Protein AF-0000000080721727 (afdb_homodimer)

Secondary structure (DSSP, 8-state):
-----STHHHHHHHHHHHHHHHHHHHHHHHHHHHSS---------------SHHHHHHHHHT--EEEEE---GGGG---GGGHHIIIIISS-TT-SPEEEEEETTEEEEEEEHHHHHHHHHHHHHHHHHHHHHHB---TTS-HHHHHHHHHHHHHHHHHHHHH----EEE--SS-TTTT-EEEEE--THHHHHHHHHHHHS-B-GGGG-/-----STHHHHHHHHHHHHHHHHHHHHHHHHHHHHS---------------SHHHHHHHHHT--EEEEE---GGGG---GGGHHIIIIISS-TTTTPEEEEEETTEEEEEEEHHHHHHHHHHHHHHHHHHHHHHB---TTS-HHHHHHHHHHHHHHHHHHHHHT---EEE--SS-TTTT-EEEEE--THHHHHHHHHHHHS-B-GGGG-

pLDDT: mean 81.88, std 18.36, range [34.28, 98.75]

Organism: Metarhizium acridum (strain CQMa 102) (NCBI:txid655827)

Nearest PDB structures (foldseek):
  1vdk-assembly1_B-2  TM=3.101E-01  e=9.826E+00  Thermus thermophilus HB8
  1vdk-assembly1_B-2  TM=3.064E-01  e=7.624E+00  Thermus thermophilus HB8

Solvent-accessible surface area (backbone atoms only — not comparable to full-atom values): 23072 Å² total; per-residue (Å²): 138,81,85,81,81,81,67,68,65,60,55,54,52,50,50,50,48,50,49,50,50,50,49,51,51,50,48,50,48,44,47,50,57,62,59,38,59,80,64,61,74,65,60,62,63,58,62,69,75,62,41,60,49,52,58,42,54,56,52,42,75,73,37,72,40,82,41,72,46,68,93,52,69,67,52,36,49,74,53,73,90,41,45,55,52,59,68,56,65,70,36,51,94,80,61,33,31,34,29,30,35,81,46,93,93,37,70,48,56,28,32,25,43,32,39,51,50,51,49,32,53,40,38,37,50,53,48,43,35,52,29,55,73,49,19,57,76,59,81,82,59,62,63,62,60,52,50,47,25,28,43,28,47,36,54,46,52,54,50,46,45,30,63,39,42,74,54,75,24,81,21,82,85,75,52,83,67,49,68,52,40,81,40,85,16,34,48,41,64,50,54,53,49,42,23,60,46,12,73,81,42,36,34,38,74,75,56,77,104,138,81,85,81,82,81,69,71,63,57,57,55,50,50,52,50,49,51,51,49,51,51,49,50,51,50,48,50,49,45,47,49,59,62,58,40,59,81,66,62,74,65,61,62,62,58,63,69,75,65,40,62,49,51,60,42,54,56,50,41,73,73,37,72,39,81,42,72,46,70,92,50,69,67,53,36,50,74,54,74,90,44,45,55,53,58,69,56,66,67,37,50,94,79,61,33,31,34,30,30,36,81,46,93,94,38,70,48,58,30,31,26,44,33,40,51,50,51,49,33,53,40,38,37,51,52,48,43,37,54,29,55,72,48,19,57,75,59,83,83,60,61,63,62,62,50,51,48,25,27,45,29,47,35,52,46,52,54,48,47,44,30,61,40,43,74,52,75,24,80,22,82,86,76,51,81,65,48,69,55,40,80,38,85,20,34,50,41,64,50,56,54,50,43,22,62,47,11,73,82,43,34,33,38,74,75,57,77,104

InterPro domains:
  IPR021765 Mycotoxin biosynthesis protein UstYa-like [PF11807] (10-191)
  IPR021765 Mycotoxin biosynthesis protein UstYa-like [PTHR33365] (15-192)

Foldseek 3Di:
DDDDDPPPVVVVVVVVVVVVVVVVVVVVVVCVVVVVPCPVPPVPPVCVPDDCLVVVVVCVVPDDDDDDQDFDVLQLDLDPVSLCCLVPVLAPPVQQWDWADPDVVDIATKDFVLSVQSNVLSVVSPVVSVCVVPDPPPPVPDPVVSSVVSSVRSVVSVVSVNVRRGDIWPDNVPDPCTPDDDDDDDPCVVVVCVVVVCVVVPDDPVNVD/DDDDDPPPVVVVVVVVVVVVVVVVVVVVVVCVVVVVPCPVPPVPPVCVPDDCLVVVVVCVVPDDDDDDQDFDVLQLDLDPVSLCCLVPVLAPPVQQWDWADPDVVDIATKDFVLSVQSNVLSVVSPVVSVCVVPDPPPPVDDPVVSSVVSSVRSVVSVVSVNVRRGDIWPDRVPDPCTPDDDDDDDPCVVVVCVVVVCVVVPDDPVNVD

Structure (mmCIF, N/CA/C/O backbone):
data_AF-0000000080721727-model_v1
#
loop_
_entity.id
_entity.type
_entity.pdbx_description
1 polymer 'Oxidase ustYa'
#
loop_
_atom_site.group_PDB
_atom_site.id
_atom_site.type_symbol
_atom_site.label_atom_id
_atom_site.label_alt_id
_atom_site.label_comp_id
_atom_site.label_asym_id
_atom_site.label_entity_id
_atom_site.label_seq_id
_atom_site.pdbx_PDB_ins_code
_atom_site.Cartn_x
_atom_site.Cartn_y
_atom_site.Cartn_z
_atom_site.occupancy
_atom_site.B_iso_or_equiv
_atom_site.auth_seq_id
_atom_site.auth_comp_id
_atom_site.auth_asym_id
_atom_site.auth_atom_id
_atom_site.pdbx_PDB_model_num
ATOM 1 N N . MET A 1 1 ? 54.438 81.125 73.062 1 34.31 1 MET A N 1
ATOM 2 C CA . MET A 1 1 ? 53.188 80.5 72.625 1 34.31 1 MET A CA 1
ATOM 3 C C . MET A 1 1 ? 53.375 79.812 71.312 1 34.31 1 MET A C 1
ATOM 5 O O . MET A 1 1 ? 53.75 80.438 70.312 1 34.31 1 MET A O 1
ATOM 9 N N . ALA A 1 2 ? 53.625 78.438 71.312 1 45.78 2 ALA A N 1
ATOM 10 C CA . ALA A 1 2 ? 54.281 77.562 70.375 1 45.78 2 ALA A CA 1
ATOM 11 C C . ALA A 1 2 ? 53.375 77.312 69.188 1 45.78 2 ALA A C 1
ATOM 13 O O . ALA A 1 2 ? 52.156 77.25 69.312 1 45.78 2 ALA A O 1
ATOM 14 N N . PRO A 1 3 ? 53.781 77.5 67.938 1 48.22 3 PRO A N 1
ATOM 15 C CA . PRO A 1 3 ? 53.125 77.438 66.625 1 48.22 3 PRO A CA 1
ATOM 16 C C . PRO A 1 3 ? 52.562 76.062 66.375 1 48.22 3 PRO A C 1
ATOM 18 O O . PRO A 1 3 ? 53.125 75 66.812 1 48.22 3 PRO A O 1
ATOM 21 N N . LEU A 1 4 ? 51.188 75.875 66.375 1 47.31 4 LEU A N 1
ATOM 22 C CA . LEU A 1 4 ? 50.375 74.625 66.188 1 47.31 4 LEU A CA 1
ATOM 23 C C . LEU A 1 4 ? 50.719 74 64.875 1 47.31 4 LEU A C 1
ATOM 25 O O . LEU A 1 4 ? 50.906 74.688 63.844 1 47.31 4 LEU A O 1
ATOM 29 N N . PRO A 1 5 ? 51.156 72.625 64.812 1 45.81 5 PRO A N 1
ATOM 30 C CA . PRO A 1 5 ? 51.75 71.875 63.656 1 45.81 5 PRO A CA 1
ATOM 31 C C . PRO A 1 5 ? 50.719 71.625 62.562 1 45.81 5 PRO A C 1
ATOM 33 O O . PRO A 1 5 ? 49.531 71.5 62.812 1 45.81 5 PRO A O 1
ATOM 36 N N . LYS A 1 6 ? 50.969 71.938 61.25 1 54.72 6 LYS A N 1
ATOM 37 C CA . LYS A 1 6 ? 50.375 71.938 59.906 1 54.72 6 LYS A CA 1
ATOM 38 C C . LYS A 1 6 ? 49.969 70.562 59.469 1 54.72 6 LYS A C 1
ATOM 40 O O . LYS A 1 6 ? 49.5 70.375 58.344 1 54.72 6 LYS A O 1
ATOM 45 N N . SER A 1 7 ? 50.125 69.5 60.344 1 50.34 7 SER A N 1
ATOM 46 C CA . SER A 1 7 ? 50.188 68.188 59.719 1 50.34 7 SER A CA 1
ATOM 47 C C . SER A 1 7 ? 48.781 67.625 59.438 1 50.34 7 SER A C 1
ATOM 49 O O . SER A 1 7 ? 48.625 66.688 58.688 1 50.34 7 SER A O 1
ATOM 51 N N . THR A 1 8 ? 47.75 68.188 60.094 1 54.88 8 THR A N 1
ATOM 52 C CA . THR A 1 8 ? 46.5 67.375 60.062 1 54.88 8 THR A CA 1
ATOM 53 C C . THR A 1 8 ? 45.75 67.625 58.781 1 54.88 8 THR A C 1
ATOM 55 O O . THR A 1 8 ? 44.844 66.812 58.438 1 54.88 8 THR A O 1
ATOM 58 N N . ALA A 1 9 ? 46.062 68.688 58.094 1 55.34 9 ALA A N 1
ATOM 59 C CA . ALA A 1 9 ? 45.219 69.062 56.938 1 55.34 9 ALA A CA 1
ATOM 60 C C . ALA A 1 9 ? 45.469 68.125 55.781 1 55.34 9 ALA A C 1
ATOM 62 O O . ALA A 1 9 ? 44.562 67.875 54.938 1 55.34 9 ALA A O 1
ATOM 63 N N . ARG A 1 10 ? 46.656 67.438 55.75 1 59.75 10 ARG A N 1
ATOM 64 C CA . ARG A 1 10 ? 47.031 66.625 54.562 1 59.75 10 ARG A CA 1
ATOM 65 C C . ARG A 1 10 ? 46.312 65.312 54.562 1 59.75 10 ARG A C 1
ATOM 67 O O . ARG A 1 10 ? 46 64.75 53.5 1 59.75 10 ARG A O 1
ATOM 74 N N . ARG A 1 11 ? 45.781 64.938 55.781 1 63.75 11 ARG A N 1
ATOM 75 C CA . ARG A 1 11 ? 45.188 63.625 55.875 1 63.75 11 ARG A CA 1
ATOM 76 C C . ARG A 1 11 ? 43.781 63.625 55.344 1 63.75 11 ARG A C 1
ATOM 78 O O . ARG A 1 11 ? 43.344 62.656 54.719 1 63.75 11 ARG A O 1
ATOM 85 N N . HIS A 1 12 ? 43.125 64.812 55.562 1 66.44 12 HIS A N 1
ATOM 86 C CA . HIS A 1 12 ? 41.75 64.812 55.094 1 66.44 12 HIS A CA 1
ATOM 87 C C . HIS A 1 12 ? 41.656 64.938 53.594 1 66.44 12 HIS A C 1
ATOM 89 O O . HIS A 1 12 ? 40.781 64.312 52.969 1 66.44 12 HIS A O 1
ATOM 95 N N . THR A 1 13 ? 42.781 65.625 53.062 1 71.44 13 THR A N 1
ATOM 96 C CA . THR A 1 13 ? 42.75 65.812 51.625 1 71.44 13 THR A CA 1
ATOM 97 C C . THR A 1 13 ? 43.031 64.5 50.938 1 71.44 13 THR A C 1
ATOM 99 O O . THR A 1 13 ? 42.469 64.188 49.875 1 71.44 13 THR A O 1
ATOM 102 N N . VAL A 1 14 ? 43.875 63.656 51.625 1 72.88 14 VAL A N 1
ATOM 103 C CA . VAL A 1 14 ? 44.188 62.344 51.031 1 72.88 14 VAL A CA 1
ATOM 104 C C . VAL A 1 14 ? 43 61.406 51.125 1 72.88 14 VAL A C 1
ATOM 106 O O . VAL A 1 14 ? 42.688 60.688 50.188 1 72.88 14 VAL A O 1
ATOM 109 N N . LEU A 1 15 ? 42.188 61.594 52.25 1 73.69 15 LEU A N 1
ATOM 110 C CA . LEU A 1 15 ? 41 60.75 52.438 1 73.69 15 LEU A CA 1
ATOM 111 C C . LEU A 1 15 ? 39.906 61.125 51.438 1 73.69 15 LEU A C 1
ATOM 113 O O . LEU A 1 15 ? 39.25 60.281 50.906 1 73.69 15 LEU A O 1
ATOM 117 N N . LEU A 1 16 ? 39.875 62.469 51.25 1 74.69 16 LEU A N 1
ATOM 118 C CA . LEU A 1 16 ? 38.906 62.969 50.312 1 74.69 16 LEU A CA 1
ATOM 119 C C . LEU A 1 16 ? 39.25 62.562 48.875 1 74.69 16 LEU A C 1
ATOM 121 O O . LEU A 1 16 ? 38.375 62.188 48.094 1 74.69 16 LEU A O 1
ATOM 125 N N . LEU A 1 17 ? 40.594 62.531 48.625 1 74.12 17 LEU A N 1
ATOM 126 C CA . LEU A 1 17 ? 41.062 62.125 47.312 1 74.12 17 LEU A CA 1
ATOM 127 C C . LEU A 1 17 ? 40.875 60.625 47.094 1 74.12 17 LEU A C 1
ATOM 129 O O . LEU A 1 17 ? 40.5 60.188 46 1 74.12 17 LEU A O 1
ATOM 133 N N . CYS A 1 18 ? 40.969 59.844 48.219 1 73.94 18 CYS A N 1
ATOM 134 C CA . CYS A 1 18 ? 40.75 58.406 48.125 1 73.94 18 CYS A CA 1
ATOM 135 C C . CYS A 1 18 ? 39.281 58.094 47.969 1 73.94 18 CYS A C 1
ATOM 137 O O . CYS A 1 18 ? 38.906 57.188 47.188 1 73.94 18 CYS A O 1
ATOM 139 N N . LEU A 1 19 ? 38.406 58.906 48.562 1 74.62 19 LEU A N 1
ATOM 140 C CA . LEU A 1 19 ? 36.969 58.719 48.438 1 74.62 19 LEU A CA 1
ATOM 141 C C . LEU A 1 19 ? 36.5 59.125 47.062 1 74.62 19 LEU A C 1
ATOM 143 O O . LEU A 1 19 ? 35.656 58.438 46.469 1 74.62 19 LEU A O 1
ATOM 147 N N . PHE A 1 20 ? 37.125 60.188 46.562 1 74.38 20 PHE A N 1
ATOM 148 C CA . PHE A 1 20 ? 36.781 60.656 45.219 1 74.38 20 PHE A CA 1
ATOM 149 C C . PHE A 1 20 ? 37.25 59.656 44.188 1 74.38 20 PHE A C 1
ATOM 151 O O . PHE A 1 20 ? 36.531 59.375 43.219 1 74.38 20 PHE A O 1
ATOM 158 N N . SER A 1 21 ? 38.438 59.031 44.375 1 73.38 21 SER A N 1
ATOM 159 C CA . SER A 1 21 ? 38.938 58.031 43.469 1 73.38 21 SER A CA 1
ATOM 160 C C . SER A 1 21 ? 38.094 56.75 43.531 1 73.38 21 SER A C 1
ATOM 162 O O . SER A 1 21 ? 37.875 56.125 42.5 1 73.38 21 SER A O 1
ATOM 164 N N . SER A 1 22 ? 37.562 56.469 44.656 1 76.62 22 SER A N 1
ATOM 165 C CA . SER A 1 22 ? 36.688 55.281 44.781 1 76.62 22 SER A CA 1
ATOM 166 C C . SER A 1 22 ? 35.344 55.531 44.125 1 76.62 22 SER A C 1
ATOM 168 O O . SER A 1 22 ? 34.75 54.625 43.531 1 76.62 22 SER A O 1
ATOM 170 N N . LEU A 1 23 ? 34.875 56.75 44.188 1 76.25 23 LEU A N 1
ATOM 171 C CA . LEU A 1 23 ? 33.625 57.125 43.531 1 76.25 23 LEU A CA 1
ATOM 172 C C . LEU A 1 23 ? 33.75 57.125 42 1 76.25 23 LEU A C 1
ATOM 174 O O . LEU A 1 23 ? 32.875 56.656 41.281 1 76.25 23 LEU A O 1
ATOM 178 N N . LEU A 1 24 ? 34.906 57.562 41.5 1 74.75 24 LEU A N 1
ATOM 179 C CA . LEU A 1 24 ? 35.156 57.562 40.062 1 74.75 24 LEU A CA 1
ATOM 180 C C . LEU A 1 24 ? 35.312 56.156 39.562 1 74.75 24 LEU A C 1
ATOM 182 O O . LEU A 1 24 ? 34.812 55.812 38.469 1 74.75 24 LEU A O 1
ATOM 186 N N . VAL A 1 25 ? 35.969 55.25 40.312 1 75.5 25 VAL A N 1
ATOM 187 C CA . VAL A 1 25 ? 36.125 53.844 39.938 1 75.5 25 VAL A CA 1
ATOM 188 C C . VAL A 1 25 ? 34.75 53.156 40 1 75.5 25 VAL A C 1
ATOM 190 O O . VAL A 1 25 ? 34.406 52.375 39.094 1 75.5 25 VAL A O 1
ATOM 193 N N . SER A 1 26 ? 33.906 53.438 40.938 1 76.44 26 SER A N 1
ATOM 194 C CA . SER A 1 26 ? 32.562 52.875 41.031 1 76.44 26 SER A CA 1
ATOM 195 C C . SER A 1 26 ? 31.688 53.375 39.906 1 76.44 26 SER A C 1
ATOM 197 O O . SER A 1 26 ? 30.891 52.625 39.344 1 76.44 26 SER A O 1
ATOM 199 N N . PHE A 1 27 ? 31.797 54.625 39.562 1 74.12 27 PHE A N 1
ATOM 200 C CA . PHE A 1 27 ? 31.047 55.188 38.438 1 74.12 27 PHE A CA 1
ATOM 201 C C . PHE A 1 27 ? 31.5 54.594 37.125 1 74.12 27 PHE A C 1
ATOM 203 O O . PHE A 1 27 ? 30.688 54.281 36.25 1 74.12 27 PHE A O 1
ATOM 210 N N . ALA A 1 28 ? 32.844 54.406 36.875 1 71.81 28 ALA A N 1
ATOM 211 C CA . ALA A 1 28 ? 33.375 53.75 35.688 1 71.81 28 ALA A CA 1
ATOM 212 C C . ALA A 1 28 ? 32.938 52.281 35.625 1 71.81 28 ALA A C 1
ATOM 214 O O . ALA A 1 28 ? 32.562 51.812 34.531 1 71.81 28 ALA A O 1
ATOM 215 N N . LEU A 1 29 ? 32.906 51.625 36.688 1 71.19 29 LEU A N 1
ATOM 216 C CA . LEU A 1 29 ? 32.406 50.25 36.719 1 71.19 29 LEU A CA 1
ATOM 217 C C . LEU A 1 29 ? 30.906 50.188 36.469 1 71.19 29 LEU A C 1
ATOM 219 O O . LEU A 1 29 ? 30.422 49.312 35.75 1 71.19 29 LEU A O 1
ATOM 223 N N . PHE A 1 30 ? 30.203 51.094 37.031 1 66.69 30 PHE A N 1
ATOM 224 C CA . PHE A 1 30 ? 28.766 51.219 36.781 1 66.69 30 PHE A CA 1
ATOM 225 C C . PHE A 1 30 ? 28.484 51.5 35.312 1 66.69 30 PHE A C 1
ATOM 227 O O . PHE A 1 30 ? 27.609 50.875 34.719 1 66.69 30 PHE A O 1
ATOM 234 N N . THR A 1 31 ? 29.156 52.5 34.75 1 64.94 31 THR A N 1
ATOM 235 C CA . THR A 1 31 ? 28.984 52.781 33.344 1 64.94 31 THR A CA 1
ATOM 236 C C . THR A 1 31 ? 29.438 51.594 32.5 1 64.94 31 THR A C 1
ATOM 238 O O . THR A 1 31 ? 28.812 51.281 31.469 1 64.94 31 THR A O 1
ATOM 241 N N . TYR A 1 32 ? 30.547 50.969 32.812 1 59 32 TYR A N 1
ATOM 242 C CA . TYR A 1 32 ? 30.969 49.75 32.156 1 59 32 TYR A CA 1
ATOM 243 C C . TYR A 1 32 ? 29.891 48.656 32.281 1 59 32 TYR A C 1
ATOM 245 O O . TYR A 1 32 ? 29.547 48 31.281 1 59 32 TYR A O 1
ATOM 253 N N . PHE A 1 33 ? 29.406 48.469 33.5 1 60.09 33 PHE A N 1
ATOM 254 C CA . PHE A 1 33 ? 28.328 47.5 33.688 1 60.09 33 PHE A CA 1
ATOM 255 C C . PHE A 1 33 ? 27.047 47.969 33 1 60.09 33 PHE A C 1
ATOM 257 O O . PHE A 1 33 ? 26.266 47.156 32.5 1 60.09 33 PHE A O 1
ATOM 264 N N . MET A 1 34 ? 26.734 49.219 33.188 1 55.25 34 MET A N 1
ATOM 265 C CA . MET A 1 34 ? 25.547 49.75 32.5 1 55.25 34 MET A CA 1
ATOM 266 C C . MET A 1 34 ? 25.75 49.75 30.984 1 55.25 34 MET A C 1
ATOM 268 O O . MET A 1 34 ? 24.797 49.562 30.234 1 55.25 34 MET A O 1
ATOM 272 N N . LEU A 1 35 ? 26.953 50.188 30.594 1 52.22 35 LEU A N 1
ATOM 273 C CA . LEU A 1 35 ? 27.25 50.094 29.172 1 52.22 35 LEU A CA 1
ATOM 274 C C . LEU A 1 35 ? 27.469 48.625 28.766 1 52.22 35 LEU A C 1
ATOM 276 O O . LEU A 1 35 ? 27.734 48.344 27.594 1 52.22 35 LEU A O 1
ATOM 280 N N . LEU A 1 36 ? 27.875 47.781 29.734 1 45.25 36 LEU A N 1
ATOM 281 C CA . LEU A 1 36 ? 27.688 46.406 29.266 1 45.25 36 LEU A CA 1
ATOM 282 C C . LEU A 1 36 ? 26.344 46.25 28.562 1 45.25 36 LEU A C 1
ATOM 284 O O . LEU A 1 36 ? 25.281 46.469 29.172 1 45.25 36 LEU A O 1
ATOM 288 N N . PRO A 1 37 ? 26.312 46.812 27.406 1 41.75 37 PRO A N 1
ATOM 289 C CA . PRO A 1 37 ? 25.062 46.5 26.688 1 41.75 37 PRO A CA 1
ATOM 290 C C . PRO A 1 37 ? 24.516 45.125 27.047 1 41.75 37 PRO A C 1
ATOM 292 O O . PRO A 1 37 ? 25.266 44.219 27.438 1 41.75 37 PRO A O 1
ATOM 295 N N . LEU A 1 38 ? 23.375 45.031 27.859 1 42.09 38 LEU A N 1
ATOM 296 C CA . LEU A 1 38 ? 22.516 43.906 27.5 1 42.09 38 LEU A CA 1
ATOM 297 C C . LEU A 1 38 ? 22.688 43.531 26.031 1 42.09 38 LEU A C 1
ATOM 299 O O . LEU A 1 38 ? 22.047 44.125 25.172 1 42.09 38 LEU A O 1
ATOM 303 N N . SER A 1 39 ? 23.797 43.688 25.422 1 39.28 39 SER A N 1
ATOM 304 C CA . SER A 1 39 ? 23.859 42.812 24.25 1 39.28 39 SER A CA 1
ATOM 305 C C . SER A 1 39 ? 23.266 41.438 24.562 1 39.28 39 SER A C 1
ATOM 307 O O . SER A 1 39 ? 23.922 40.594 25.141 1 39.28 39 SER A O 1
ATOM 309 N N . GLN A 1 40 ? 22.203 41.375 25.297 1 37.5 40 GLN A N 1
ATOM 310 C CA . GLN A 1 40 ? 21.391 40.219 24.984 1 37.5 40 GLN A CA 1
ATOM 311 C C . GLN A 1 40 ? 21.641 39.719 23.547 1 37.5 40 GLN A C 1
ATOM 313 O O . GLN A 1 40 ? 21.516 40.5 22.609 1 37.5 40 GLN A O 1
ATOM 318 N N . PHE A 1 41 ? 22.719 39.031 23.312 1 39.41 41 PHE A N 1
ATOM 319 C CA . PHE A 1 41 ? 22.641 38.031 22.234 1 39.41 41 PHE A CA 1
ATOM 320 C C . PHE A 1 41 ? 21.188 37.688 21.938 1 39.41 41 PHE A C 1
ATOM 322 O O . PHE A 1 41 ? 20.578 36.906 22.656 1 39.41 41 PHE A O 1
ATOM 329 N N . THR A 1 42 ? 20.312 38.625 21.812 1 38.94 42 THR A N 1
ATOM 330 C CA . THR A 1 42 ? 19.281 38.094 20.922 1 38.94 42 THR A CA 1
ATOM 331 C C . THR A 1 42 ? 19.906 37.25 19.812 1 38.94 42 THR A C 1
ATOM 333 O O . THR A 1 42 ? 20.438 37.812 18.844 1 38.94 42 THR A O 1
ATOM 336 N N . THR A 1 43 ? 20.781 36.375 20.156 1 38.31 43 THR A N 1
ATOM 337 C CA . THR A 1 43 ? 20.688 35.312 19.141 1 38.31 43 THR A CA 1
ATOM 338 C C . THR A 1 43 ? 19.266 35.25 18.578 1 38.31 43 THR A C 1
ATOM 340 O O . THR A 1 43 ? 18.344 34.812 19.266 1 38.31 43 THR A O 1
ATOM 343 N N . HIS A 1 44 ? 18.828 36.281 18.016 1 34.94 44 HIS A N 1
ATOM 344 C CA . HIS A 1 44 ? 17.891 35.75 17.031 1 34.94 44 HIS A CA 1
ATOM 345 C C . HIS A 1 44 ? 18.297 34.344 16.609 1 34.94 44 HIS A C 1
ATOM 347 O O . HIS A 1 44 ? 19.328 34.156 15.969 1 34.94 44 HIS A O 1
ATOM 353 N N . HIS A 1 45 ? 18.344 33.438 17.547 1 35.88 45 HIS A N 1
ATOM 354 C CA . HIS A 1 45 ? 18.125 32.188 16.812 1 35.88 45 HIS A CA 1
ATOM 355 C C . HIS A 1 45 ? 17.328 32.438 15.531 1 35.88 45 HIS A C 1
ATOM 357 O O . HIS A 1 45 ? 16.141 32.75 15.578 1 35.88 45 HIS A O 1
ATOM 363 N N . HIS A 1 46 ? 17.797 33.312 14.758 1 37.09 46 HIS A N 1
ATOM 364 C CA . HIS A 1 46 ? 17.203 32.969 13.477 1 37.09 46 HIS A CA 1
ATOM 365 C C . HIS A 1 46 ? 16.75 31.516 13.453 1 37.09 46 HIS A C 1
ATOM 367 O O . HIS A 1 46 ? 17.578 30.609 13.625 1 37.09 46 HIS A O 1
ATOM 373 N N . ALA A 1 47 ? 15.852 31.141 14.297 1 41.81 47 ALA A N 1
ATOM 374 C CA . ALA A 1 47 ? 15.242 29.906 13.828 1 41.81 47 ALA A CA 1
ATOM 375 C C . ALA A 1 47 ? 15.664 29.578 12.398 1 41.81 47 ALA A C 1
ATOM 377 O O . ALA A 1 47 ? 15.312 30.297 11.469 1 41.81 47 ALA A O 1
ATOM 378 N N . SER A 1 48 ? 16.906 29.547 12.109 1 47.78 48 SER A N 1
ATOM 379 C CA . SER A 1 48 ? 17.266 29.094 10.773 1 47.78 48 SER A CA 1
ATOM 380 C C . SER A 1 48 ? 16.078 28.453 10.07 1 47.78 48 SER A C 1
ATOM 382 O O . SER A 1 48 ? 15.516 27.469 10.57 1 47.78 48 SER A O 1
ATOM 384 N N . ASN A 1 49 ? 15.156 29.25 9.703 1 56.25 49 ASN A N 1
ATOM 385 C CA . ASN A 1 49 ? 13.953 29.078 8.898 1 56.25 49 ASN A CA 1
ATOM 386 C C . ASN A 1 49 ? 14.07 27.906 7.941 1 56.25 49 ASN A C 1
ATOM 388 O O . ASN A 1 49 ? 13.312 27.797 6.973 1 56.25 49 ASN A O 1
ATOM 392 N N . LYS A 1 50 ? 15.164 27.281 8.047 1 71.06 50 LYS A N 1
ATOM 393 C CA . LYS A 1 50 ? 15.383 26.203 7.082 1 71.06 50 LYS A CA 1
ATOM 394 C C . LYS A 1 50 ? 14.586 24.953 7.457 1 71.06 50 LYS A C 1
ATOM 396 O O . LYS A 1 50 ? 14.594 24.531 8.617 1 71.06 50 LYS A O 1
ATOM 401 N N . SER A 1 51 ? 13.758 24.656 6.695 1 84.88 51 SER A N 1
ATOM 402 C CA . SER A 1 51 ? 12.984 23.422 6.875 1 84.88 51 SER A CA 1
ATOM 403 C C . SER A 1 51 ? 13.906 22.219 7.027 1 84.88 51 SER A C 1
ATOM 405 O O . SER A 1 51 ? 14.953 22.141 6.391 1 84.88 51 SER A O 1
ATOM 407 N N . TYR A 1 52 ? 13.688 21.375 8.055 1 89.44 52 TYR A N 1
ATOM 408 C CA . TYR A 1 52 ? 14.422 20.141 8.281 1 89.44 52 TYR A CA 1
ATOM 409 C C . TYR A 1 52 ? 13.961 19.031 7.336 1 89.44 52 TYR A C 1
ATOM 411 O O . TYR A 1 52 ? 14.531 17.938 7.32 1 89.44 52 TYR A O 1
ATOM 419 N N . VAL A 1 53 ? 13.055 19.344 6.465 1 90.12 53 VAL A N 1
ATOM 420 C CA . VAL A 1 53 ? 12.406 18.328 5.648 1 90.12 53 VAL A CA 1
ATOM 421 C C . VAL A 1 53 ? 13.414 17.719 4.672 1 90.12 53 VAL A C 1
ATOM 423 O O . VAL A 1 53 ? 13.516 16.5 4.543 1 90.12 53 VAL A O 1
ATOM 426 N N . PRO A 1 54 ? 14.258 18.562 4.062 1 89.94 54 PRO A N 1
ATOM 427 C CA . PRO A 1 54 ? 15.242 17.938 3.17 1 89.94 54 PRO A CA 1
ATOM 428 C C . PRO A 1 54 ? 16.172 16.984 3.895 1 89.94 54 PRO A C 1
ATOM 430 O O . PRO A 1 54 ? 16.484 15.898 3.379 1 89.94 54 PRO A O 1
ATOM 433 N N . ALA A 1 55 ? 16.594 17.391 5.035 1 92.56 55 ALA A N 1
ATOM 434 C CA . ALA A 1 55 ? 17.453 16.531 5.836 1 92.56 55 ALA A CA 1
ATOM 435 C C . ALA A 1 55 ? 16.703 15.266 6.262 1 92.56 55 ALA A C 1
ATOM 437 O O . ALA A 1 55 ? 17.281 14.172 6.266 1 92.56 55 ALA A O 1
ATOM 438 N N . ASP A 1 56 ? 15.477 15.406 6.688 1 94.25 56 ASP A N 1
ATOM 439 C CA . ASP A 1 56 ? 14.641 14.266 7.062 1 94.25 56 ASP A CA 1
ATOM 440 C C . ASP A 1 56 ? 14.508 13.281 5.902 1 94.25 56 ASP A C 1
ATOM 442 O O . ASP A 1 56 ? 14.672 12.078 6.09 1 94.25 56 ASP A O 1
ATOM 446 N N . LEU A 1 57 ? 14.227 13.758 4.715 1 91.69 57 LEU A N 1
ATOM 447 C CA . LEU A 1 57 ? 14.047 12.898 3.547 1 91.69 57 LEU A CA 1
ATOM 448 C C . LEU A 1 57 ? 15.344 12.172 3.199 1 91.69 57 LEU A C 1
ATOM 450 O O . LEU A 1 57 ? 15.312 11.008 2.789 1 91.69 57 LEU A O 1
ATOM 454 N N . GLY A 1 58 ? 16.5 12.875 3.322 1 93.06 58 GLY A N 1
ATOM 455 C CA . GLY A 1 58 ? 17.797 12.219 3.154 1 93.06 58 GLY A CA 1
ATOM 456 C C . GLY A 1 58 ? 18.031 11.094 4.145 1 93.06 58 GLY A C 1
ATOM 457 O O . GLY A 1 58 ? 18.484 10.008 3.766 1 93.06 58 GLY A O 1
ATOM 458 N N . ALA A 1 59 ? 17.703 11.406 5.367 1 96.19 59 ALA A N 1
ATOM 459 C CA . ALA A 1 59 ? 17.859 10.398 6.422 1 96.19 59 ALA A CA 1
ATOM 460 C C . ALA A 1 59 ? 16.969 9.188 6.16 1 96.19 59 ALA A C 1
ATOM 462 O O . ALA A 1 59 ? 17.359 8.055 6.422 1 96.19 59 ALA A O 1
ATOM 463 N N . LEU A 1 60 ? 15.797 9.422 5.668 1 97.12 60 LEU A N 1
ATOM 464 C CA . LEU A 1 60 ? 14.859 8.344 5.391 1 97.12 60 LEU A CA 1
ATOM 465 C C . LEU A 1 60 ? 15.406 7.406 4.32 1 97.12 60 LEU A C 1
ATOM 467 O O . LEU A 1 60 ? 15.273 6.184 4.438 1 97.12 60 LEU A O 1
ATOM 471 N N . THR A 1 61 ? 16 7.934 3.293 1 92.88 61 THR A N 1
ATOM 472 C CA . THR A 1 61 ? 16.469 7.16 2.148 1 92.88 61 THR A CA 1
ATOM 473 C C . THR A 1 61 ? 17.484 6.105 2.586 1 92.88 61 THR A C 1
ATOM 475 O O . THR A 1 61 ? 17.562 5.023 1.995 1 92.88 61 THR A O 1
ATOM 478 N N . THR A 1 62 ? 18.203 6.391 3.662 1 94.88 62 THR A N 1
ATOM 479 C CA . THR A 1 62 ? 19.234 5.453 4.102 1 94.88 62 THR A CA 1
ATOM 480 C C . THR A 1 62 ? 18.797 4.734 5.375 1 94.88 62 THR A C 1
ATOM 482 O O . THR A 1 62 ? 19.578 3.986 5.965 1 94.88 62 THR A O 1
ATOM 485 N N . SER A 1 63 ? 17.609 5.012 5.766 1 97.19 63 SER A N 1
ATOM 486 C CA . SER A 1 63 ? 17.141 4.406 7.008 1 97.19 63 SER A CA 1
ATOM 487 C C . SER A 1 63 ? 16.766 2.943 6.805 1 97.19 63 SER A C 1
ATOM 489 O O . SER A 1 63 ? 16.344 2.553 5.715 1 97.19 63 SER A O 1
ATOM 491 N N . ALA A 1 64 ? 17.016 2.174 7.805 1 95.94 64 ALA A N 1
ATOM 492 C CA . ALA A 1 64 ? 16.594 0.776 7.836 1 95.94 64 ALA A CA 1
ATOM 493 C C . ALA A 1 64 ? 16.281 0.328 9.266 1 95.94 64 ALA A C 1
ATOM 495 O O . ALA A 1 64 ? 17.016 0.667 10.195 1 95.94 64 ALA A O 1
ATOM 496 N N . LYS A 1 65 ? 15.211 -0.328 9.453 1 97 65 LYS A N 1
ATOM 497 C CA . LYS A 1 65 ? 14.867 -0.904 10.75 1 97 65 LYS A CA 1
ATOM 498 C C . LYS A 1 65 ? 14.18 -2.254 10.586 1 97 65 LYS A C 1
ATOM 500 O O . LYS A 1 65 ? 13.406 -2.451 9.648 1 97 65 LYS A O 1
ATOM 505 N N . THR A 1 66 ? 14.453 -3.178 11.469 1 97.5 66 THR A N 1
ATOM 506 C CA . THR A 1 66 ? 13.773 -4.469 11.508 1 97.5 66 THR A CA 1
ATOM 507 C C . THR A 1 66 ? 12.461 -4.371 12.281 1 97.5 66 THR A C 1
ATOM 509 O O . THR A 1 66 ? 12.438 -3.896 13.414 1 97.5 66 THR A O 1
ATOM 512 N N . VAL A 1 67 ? 11.445 -4.715 11.625 1 97.81 67 VAL A N 1
ATOM 513 C CA . VAL A 1 67 ? 10.125 -4.656 12.242 1 97.81 67 VAL A CA 1
ATOM 514 C C . VAL A 1 67 ? 9.477 -6.035 12.203 1 97.81 67 VAL A C 1
ATOM 516 O O . VAL A 1 67 ? 9.57 -6.746 11.195 1 97.81 67 VAL A O 1
ATOM 519 N N . GLU A 1 68 ? 8.812 -6.422 13.273 1 96.38 68 GLU A N 1
ATOM 520 C CA . GLU A 1 68 ? 8.039 -7.66 13.312 1 96.38 68 GLU A CA 1
ATOM 521 C C . GLU A 1 68 ? 6.582 -7.41 12.93 1 96.38 68 GLU A C 1
ATOM 523 O O . GLU A 1 68 ? 5.824 -6.828 13.711 1 96.38 68 GLU A O 1
ATOM 528 N N . PHE A 1 69 ? 6.258 -7.785 11.672 1 96.25 69 PHE A N 1
ATOM 529 C CA . PHE A 1 69 ? 4.844 -7.773 11.32 1 96.25 69 PHE A CA 1
ATOM 530 C C . PHE A 1 69 ? 4.066 -8.773 12.164 1 96.25 69 PHE A C 1
ATOM 532 O O . PHE A 1 69 ? 4.477 -9.93 12.297 1 96.25 69 PHE A O 1
ATOM 539 N N . ALA A 1 70 ? 3.004 -8.344 12.781 1 94.38 70 ALA A N 1
ATOM 540 C CA . ALA A 1 70 ? 2.135 -9.188 13.594 1 94.38 70 ALA A CA 1
ATOM 541 C C . ALA A 1 70 ? 0.665 -8.852 13.359 1 94.38 70 ALA A C 1
ATOM 543 O O . ALA A 1 70 ? 0.342 -7.754 12.891 1 94.38 70 ALA A O 1
ATOM 544 N N . ARG A 1 71 ? -0.102 -9.836 13.703 1 93.75 71 ARG A N 1
ATOM 545 C CA . ARG A 1 71 ? -1.541 -9.633 13.57 1 93.75 71 ARG A CA 1
ATOM 546 C C . ARG A 1 71 ? -2.064 -8.695 14.656 1 93.75 71 ARG A C 1
ATOM 548 O O . ARG A 1 71 ? -1.825 -8.914 15.844 1 93.75 71 ARG A O 1
ATOM 555 N N . HIS A 1 72 ? -2.789 -7.617 14.273 1 95.81 72 HIS A N 1
ATOM 556 C CA . HIS A 1 72 ? -3.492 -6.719 15.18 1 95.81 72 HIS A CA 1
ATOM 557 C C . HIS A 1 72 ? -4.996 -6.754 14.93 1 95.81 72 HIS A C 1
ATOM 559 O O . HIS A 1 72 ? -5.5 -6.074 14.031 1 95.81 72 HIS A O 1
ATOM 565 N N . ASP A 1 73 ? -5.73 -7.383 15.719 1 94.69 73 ASP A N 1
ATOM 566 C CA . ASP A 1 73 ? -7.152 -7.652 15.516 1 94.69 73 ASP A CA 1
ATOM 567 C C . ASP A 1 73 ? -7.941 -6.352 15.375 1 94.69 73 ASP A C 1
ATOM 569 O O . ASP A 1 73 ? -8.891 -6.277 14.586 1 94.69 73 ASP A O 1
ATOM 573 N N . ALA A 1 74 ? -7.559 -5.367 16.156 1 96.75 74 ALA A N 1
ATOM 574 C CA . ALA A 1 74 ? -8.289 -4.102 16.125 1 96.75 74 ALA A CA 1
ATOM 575 C C . ALA A 1 74 ? -8.25 -3.471 14.742 1 96.75 74 ALA A C 1
ATOM 577 O O . ALA A 1 74 ? -9.219 -2.834 14.312 1 96.75 74 ALA A O 1
ATOM 578 N N . TYR A 1 75 ? -7.172 -3.717 13.977 1 96.81 75 TYR A N 1
ATOM 579 C CA . TYR A 1 75 ? -7.012 -3.133 12.648 1 96.81 75 TYR A CA 1
ATOM 580 C C . TYR A 1 75 ? -7.664 -4.008 11.586 1 96.81 75 TYR A C 1
ATOM 582 O O . TYR A 1 75 ? -7.664 -3.658 10.398 1 96.81 75 TYR A O 1
ATOM 590 N N . GLN A 1 76 ? -8.281 -5.145 11.992 1 94.81 76 GLN A N 1
ATOM 591 C CA . GLN A 1 76 ? -8.984 -6.031 11.07 1 94.81 76 GLN A CA 1
ATOM 592 C C . GLN A 1 76 ? -10.492 -5.961 11.281 1 94.81 76 GLN A C 1
ATOM 594 O O . GLN A 1 76 ? -11.234 -6.785 10.742 1 94.81 76 GLN A O 1
ATOM 599 N N . SER A 1 77 ? -10.883 -4.996 12.062 1 94.06 77 SER A N 1
ATOM 600 C CA . SER A 1 77 ? -12.289 -4.902 12.445 1 94.06 77 SER A CA 1
ATOM 601 C C . SER A 1 77 ? -12.961 -3.699 11.789 1 94.06 77 SER A C 1
ATOM 603 O O . SER A 1 77 ? -12.344 -2.641 11.648 1 94.06 77 SER A O 1
ATOM 605 N N . LEU A 1 78 ? -14.234 -3.848 11.461 1 94.12 78 LEU A N 1
ATOM 606 C CA . LEU A 1 78 ? -15.055 -2.732 11 1 94.12 78 LEU A CA 1
ATOM 607 C C . LEU A 1 78 ? -15.82 -2.098 12.156 1 94.12 78 LEU A C 1
ATOM 609 O O . LEU A 1 78 ? -16.625 -1.193 11.945 1 94.12 78 LEU A O 1
ATOM 613 N N . GLY A 1 79 ? -15.555 -2.611 13.414 1 94.06 79 GLY A N 1
ATOM 614 C CA . GLY A 1 79 ? -16.25 -2.074 14.57 1 94.06 79 GLY A CA 1
ATOM 615 C C . GLY A 1 79 ? -15.945 -0.608 14.82 1 94.06 79 GLY A C 1
ATOM 616 O O . GLY A 1 79 ? -14.797 -0.178 14.719 1 94.06 79 GLY A O 1
ATOM 617 N N . ARG A 1 80 ? -16.969 0.156 15.164 1 94.94 80 ARG A N 1
ATOM 618 C CA . ARG A 1 80 ? -16.828 1.597 15.359 1 94.94 80 ARG A CA 1
ATOM 619 C C . ARG A 1 80 ? -15.938 1.91 16.547 1 94.94 80 ARG A C 1
ATOM 621 O O . ARG A 1 80 ? -15.375 3.004 16.641 1 94.94 80 ARG A O 1
ATOM 628 N N . GLU A 1 81 ? -15.859 0.989 17.422 1 96.44 81 GLU A N 1
ATOM 629 C CA . GLU A 1 81 ? -15.008 1.177 18.594 1 96.44 81 GLU A CA 1
ATOM 630 C C . GLU A 1 81 ? -13.547 1.354 18.188 1 96.44 81 GLU A C 1
ATOM 632 O O . GLU A 1 81 ? -12.734 1.857 18.969 1 96.44 81 GLU A O 1
ATOM 637 N N . HIS A 1 82 ? -13.219 0.934 16.938 1 97.19 82 HIS A N 1
ATOM 638 C CA . HIS A 1 82 ? -11.828 1.016 16.484 1 97.19 82 HIS A CA 1
ATOM 639 C C . HIS A 1 82 ? -11.625 2.17 15.516 1 97.19 82 HIS A C 1
ATOM 641 O O . HIS A 1 82 ? -10.547 2.326 14.945 1 97.19 82 HIS A O 1
ATOM 647 N N . ASP A 1 83 ? -12.586 3.043 15.32 1 96.62 83 ASP A N 1
ATOM 648 C CA . ASP A 1 83 ? -12.508 4.156 14.383 1 96.62 83 ASP A CA 1
ATOM 649 C C . ASP A 1 83 ? -11.352 5.094 14.742 1 96.62 83 ASP A C 1
ATOM 651 O O . ASP A 1 83 ? -10.711 5.66 13.852 1 96.62 83 ASP A O 1
ATOM 655 N N . HIS A 1 84 ? -11.109 5.273 16.031 1 96.62 84 HIS A N 1
ATOM 656 C CA . HIS A 1 84 ? -10.07 6.199 16.469 1 96.62 84 HIS A CA 1
ATOM 657 C C . HIS A 1 84 ? -8.695 5.754 15.977 1 96.62 84 HIS A C 1
ATOM 659 O O . HIS A 1 84 ? -7.812 6.582 15.75 1 96.62 84 HIS A O 1
ATOM 665 N N . LEU A 1 85 ? -8.414 4.438 15.773 1 98 85 LEU A N 1
ATOM 666 C CA . LEU A 1 85 ? -7.141 3.926 15.273 1 98 85 LEU A CA 1
ATOM 667 C C . LEU A 1 85 ? -6.855 4.449 13.867 1 98 85 LEU A C 1
ATOM 669 O O . LEU A 1 85 ? -5.715 4.785 13.547 1 98 85 LEU A O 1
ATOM 673 N N . TRP A 1 86 ? -7.895 4.551 13.086 1 96.69 86 TRP A N 1
ATOM 674 C CA . TRP A 1 86 ? -7.77 4.895 11.672 1 96.69 86 TRP A CA 1
ATOM 675 C C . TRP A 1 86 ? -7.879 6.402 11.469 1 96.69 86 TRP A C 1
ATOM 677 O O . TRP A 1 86 ? -7.312 6.949 10.516 1 96.69 86 TRP A O 1
ATOM 687 N N . ARG A 1 87 ? -8.508 7.141 12.367 1 90 87 ARG A N 1
ATOM 688 C CA . ARG A 1 87 ? -8.758 8.57 12.211 1 90 87 ARG A CA 1
ATOM 689 C C . ARG A 1 87 ? -7.762 9.398 13.008 1 90 87 ARG A C 1
ATOM 691 O O . ARG A 1 87 ? -7.301 10.438 12.547 1 90 87 ARG A O 1
ATOM 698 N N . ASP A 1 88 ? -7.414 8.859 14.18 1 92.25 88 ASP A N 1
ATOM 699 C CA . ASP A 1 88 ? -6.652 9.68 15.117 1 92.25 88 ASP A CA 1
ATOM 700 C C . ASP A 1 88 ? -5.234 9.141 15.289 1 92.25 88 ASP A C 1
ATOM 702 O O . ASP A 1 88 ? -4.273 9.914 15.359 1 92.25 88 ASP A O 1
ATOM 706 N N . ASP A 1 89 ? -5.055 7.867 15.273 1 96.12 89 ASP A N 1
ATOM 707 C CA . ASP A 1 89 ? -3.775 7.281 15.664 1 96.12 89 ASP A CA 1
ATOM 708 C C . ASP A 1 89 ? -2.895 7.027 14.438 1 96.12 89 ASP A C 1
ATOM 710 O O . ASP A 1 89 ? -1.665 7.055 14.539 1 96.12 89 ASP A O 1
ATOM 714 N N . LEU A 1 90 ? -3.484 6.742 13.32 1 97.06 90 LEU A N 1
ATOM 715 C CA . LEU A 1 90 ? -2.76 6.305 12.133 1 97.06 90 LEU A CA 1
ATOM 716 C C . LEU A 1 90 ? -2.012 7.469 11.492 1 97.06 90 LEU A C 1
ATOM 718 O O . LEU A 1 90 ? -0.957 7.277 10.883 1 97.06 90 LEU A O 1
ATOM 722 N N . LEU A 1 91 ? -2.521 8.672 11.648 1 96.81 91 LEU A N 1
ATOM 723 C CA . LEU A 1 91 ? -1.976 9.859 10.992 1 96.81 91 LEU A CA 1
ATOM 724 C C . LEU A 1 91 ? -1.592 10.922 12.016 1 96.81 91 LEU A C 1
ATOM 726 O O . LEU A 1 91 ? -2.154 10.961 13.117 1 96.81 91 LEU A O 1
ATOM 730 N N . PRO A 1 92 ? -0.623 11.789 11.641 1 96.31 92 PRO A N 1
ATOM 731 C CA . PRO A 1 92 ? -0.45 12.984 12.461 1 96.31 92 PRO A CA 1
ATOM 732 C C . PRO A 1 92 ? -1.715 13.836 12.531 1 96.31 92 PRO A C 1
ATOM 734 O O . PRO A 1 92 ? -2.58 13.742 11.656 1 96.31 92 PRO A O 1
ATOM 737 N N . PRO A 1 93 ? -1.816 14.68 13.578 1 94.25 93 PRO A N 1
ATOM 738 C CA . PRO A 1 93 ? -3.018 15.5 13.742 1 94.25 93 PRO A CA 1
ATOM 739 C C . PRO A 1 93 ? -3.307 16.359 12.516 1 94.25 93 PRO A C 1
ATOM 741 O O . PRO A 1 93 ? -4.469 16.656 12.219 1 94.25 93 PRO A O 1
ATOM 744 N N . ASN A 1 94 ? -2.336 16.781 11.773 1 92.56 94 ASN A N 1
ATOM 745 C CA . ASN A 1 94 ? -2.553 17.641 10.617 1 92.56 94 ASN A CA 1
ATOM 746 C C . ASN A 1 94 ? -2.857 16.828 9.367 1 92.56 94 ASN A C 1
ATOM 748 O O . ASN A 1 94 ? -2.85 17.359 8.258 1 92.56 94 ASN A O 1
ATOM 752 N N . GLY A 1 95 ? -3.031 15.469 9.461 1 92.62 95 GLY A N 1
ATOM 753 C CA . GLY A 1 95 ? -3.396 14.609 8.344 1 92.62 95 GLY A CA 1
ATOM 754 C C . GLY A 1 95 ? -2.195 14.07 7.59 1 92.62 95 GLY A C 1
ATOM 755 O O . GLY A 1 95 ? -2.348 13.398 6.57 1 92.62 95 GLY A O 1
ATOM 756 N N . GLY A 1 96 ? -0.996 14.336 8.086 1 94.81 96 GLY A N 1
ATOM 757 C CA . GLY A 1 96 ? 0.218 13.852 7.453 1 94.81 96 GLY A CA 1
ATOM 758 C C . GLY A 1 96 ? 0.666 14.711 6.285 1 94.81 96 GLY A C 1
ATOM 759 O O . GLY A 1 96 ? 1.336 14.227 5.371 1 94.81 96 GLY A O 1
ATOM 760 N N . TYR A 1 97 ? 0.213 15.969 6.281 1 93.75 97 TYR A N 1
ATOM 761 C CA . TYR A 1 97 ? 0.631 16.922 5.25 1 93.75 97 TYR A CA 1
ATOM 762 C C . TYR A 1 97 ? 1.893 17.656 5.676 1 93.75 97 TYR A C 1
ATOM 764 O O . TYR A 1 97 ? 2.26 17.656 6.852 1 93.75 97 TYR A O 1
ATOM 772 N N . LEU A 1 98 ? 2.578 18.234 4.688 1 93.88 98 LEU A N 1
ATOM 773 C CA . LEU A 1 98 ? 3.604 19.25 4.941 1 93.88 98 LEU A CA 1
ATOM 774 C C . LEU A 1 98 ? 3.059 20.656 4.715 1 93.88 98 LEU A C 1
ATOM 776 O O . LEU A 1 98 ? 2.326 20.891 3.748 1 93.88 98 LEU A O 1
ATOM 780 N N . THR A 1 99 ? 3.402 21.531 5.609 1 92.5 99 THR A N 1
ATOM 781 C CA . THR A 1 99 ? 3.049 22.938 5.426 1 92.5 99 THR A CA 1
ATOM 782 C C . THR A 1 99 ? 4.078 23.641 4.551 1 92.5 99 THR A C 1
ATOM 784 O O . THR A 1 99 ? 5.27 23.656 4.867 1 92.5 99 THR A O 1
ATOM 787 N N . LEU A 1 100 ? 3.609 24.125 3.457 1 91.44 100 LEU A N 1
ATOM 788 C CA . LEU A 1 100 ? 4.445 24.891 2.531 1 91.44 100 LEU A CA 1
ATOM 789 C C . LEU A 1 100 ? 4.23 26.391 2.709 1 91.44 100 LEU A C 1
ATOM 791 O O . LEU A 1 100 ? 3.096 26.875 2.66 1 91.44 100 LEU A O 1
ATOM 795 N N . ALA A 1 101 ? 5.289 27.078 2.934 1 90.88 101 ALA A N 1
ATOM 796 C CA . ALA A 1 101 ? 5.215 28.547 3.014 1 90.88 101 ALA A CA 1
ATOM 797 C C . ALA A 1 101 ? 5.73 29.188 1.73 1 90.88 101 ALA A C 1
ATOM 799 O O . ALA A 1 101 ? 6.926 29.125 1.434 1 90.88 101 ALA A O 1
ATOM 800 N N . HIS A 1 102 ? 4.746 29.75 0.947 1 85 102 HIS A N 1
ATOM 801 C CA . HIS A 1 102 ? 5.141 30.531 -0.225 1 85 102 HIS A CA 1
ATOM 802 C C . HIS A 1 102 ? 5.668 31.906 0.174 1 85 102 HIS A C 1
ATOM 804 O O . HIS A 1 102 ? 6.645 32.375 -0.399 1 85 102 HIS A O 1
ATOM 810 N N . ALA A 1 103 ? 4.961 32.531 1.016 1 82.81 103 ALA A N 1
ATOM 811 C CA . ALA A 1 103 ? 5.25 33.844 1.613 1 82.81 103 ALA A CA 1
ATOM 812 C C . ALA A 1 103 ? 4.762 33.906 3.057 1 82.81 103 ALA A C 1
ATOM 814 O O . ALA A 1 103 ? 4.098 33 3.533 1 82.81 103 ALA A O 1
ATOM 815 N N . PRO A 1 104 ? 5.328 34.938 3.727 1 78.62 104 PRO A N 1
ATOM 816 C CA . PRO A 1 104 ? 4.773 35.062 5.074 1 78.62 104 PRO A CA 1
ATOM 817 C C . PRO A 1 104 ? 3.248 35.062 5.09 1 78.62 104 PRO A C 1
ATOM 819 O O . PRO A 1 104 ? 2.615 35.75 4.266 1 78.62 104 PRO A O 1
ATOM 822 N N . ASN A 1 105 ? 2.584 34.25 5.711 1 83.19 105 ASN A N 1
ATOM 823 C CA . ASN A 1 105 ? 1.144 34.125 5.902 1 83.19 105 ASN A CA 1
ATOM 824 C C . ASN A 1 105 ? 0.465 33.5 4.695 1 83.19 105 ASN A C 1
ATOM 826 O O . ASN A 1 105 ? -0.738 33.688 4.492 1 83.19 105 ASN A O 1
ATOM 830 N N . ASP A 1 106 ? 1.183 33.062 3.777 1 88.5 106 ASP A N 1
ATOM 831 C CA . ASP A 1 106 ? 0.674 32.312 2.633 1 88.5 106 ASP A CA 1
ATOM 832 C C . ASP A 1 106 ? 1.175 30.875 2.652 1 88.5 106 ASP A C 1
ATOM 834 O O . ASP A 1 106 ? 2.301 30.609 2.234 1 88.5 106 ASP A O 1
ATOM 838 N N . THR A 1 107 ? 0.313 30.062 3.193 1 88.62 107 THR A N 1
ATOM 839 C CA . THR A 1 107 ? 0.727 28.672 3.35 1 88.62 107 THR A CA 1
ATOM 840 C C . THR A 1 107 ? -0.183 27.75 2.551 1 88.62 107 THR A C 1
ATOM 842 O O . THR A 1 107 ? -1.317 28.109 2.229 1 88.62 107 THR A O 1
ATOM 845 N N . ALA A 1 108 ? 0.435 26.656 2.078 1 89.19 108 ALA A N 1
ATOM 846 C CA . ALA A 1 108 ? -0.292 25.594 1.405 1 89.19 108 ALA A CA 1
ATOM 847 C C . ALA A 1 108 ? 0.062 24.219 1.999 1 89.19 108 ALA A C 1
ATOM 849 O O . ALA A 1 108 ? 0.982 24.125 2.812 1 89.19 108 ALA A O 1
ATOM 850 N N . LYS A 1 109 ? -0.764 23.25 1.665 1 90.75 109 LYS A N 1
ATOM 851 C CA . LYS A 1 109 ? -0.505 21.891 2.131 1 90.75 109 LYS A CA 1
ATOM 852 C C . LYS A 1 109 ? 0.038 21.016 1.002 1 90.75 109 LYS A C 1
ATOM 854 O O . LYS A 1 109 ? -0.459 21.078 -0.125 1 90.75 109 LYS A O 1
ATOM 859 N N . LEU A 1 110 ? 1.088 20.312 1.317 1 92 110 LEU A N 1
ATOM 860 C CA . LEU A 1 110 ? 1.649 19.312 0.419 1 92 110 LEU A CA 1
ATOM 861 C C . LEU A 1 110 ? 1.396 17.891 0.949 1 92 110 LEU A C 1
ATOM 863 O O . LEU A 1 110 ? 1.509 17.656 2.152 1 92 110 LEU A O 1
ATOM 867 N N . GLY A 1 111 ? 1.052 17.047 0.028 1 93.62 111 GLY A N 1
ATOM 868 C CA . GLY A 1 111 ? 0.863 15.656 0.42 1 93.62 111 GLY A CA 1
ATOM 869 C C . GLY A 1 111 ? 2.164 14.883 0.529 1 93.62 111 GLY A C 1
ATOM 870 O O . GLY A 1 111 ? 3.145 15.211 -0.147 1 93.62 111 GLY A O 1
ATOM 871 N N . VAL A 1 112 ? 2.148 13.961 1.426 1 95.06 112 VAL A N 1
ATOM 872 C CA . VAL A 1 112 ? 3.166 12.922 1.501 1 95.06 112 VAL A CA 1
ATOM 873 C C . VAL A 1 112 ? 2.545 11.57 1.155 1 95.06 112 VAL A C 1
ATOM 875 O O . VAL A 1 112 ? 1.545 11.164 1.753 1 95.06 112 VAL A O 1
ATOM 878 N N . ALA A 1 113 ? 3.15 10.891 0.268 1 96.5 113 ALA A N 1
ATOM 879 C CA . ALA A 1 113 ? 2.529 9.711 -0.339 1 96.5 113 ALA A CA 1
ATOM 880 C C . ALA A 1 113 ? 2.188 8.664 0.717 1 96.5 113 ALA A C 1
ATOM 882 O O . ALA A 1 113 ? 1.121 8.047 0.666 1 96.5 113 ALA A O 1
ATOM 883 N N . MET A 1 114 ? 3.068 8.391 1.685 1 97.44 114 MET A N 1
ATOM 884 C CA . MET A 1 114 ? 2.77 7.387 2.701 1 97.44 114 MET A CA 1
ATOM 885 C C . MET A 1 114 ? 1.46 7.707 3.414 1 97.44 114 MET A C 1
ATOM 887 O O . MET A 1 114 ? 0.599 6.84 3.561 1 97.44 114 MET A O 1
ATOM 891 N N . PHE A 1 115 ? 1.318 8.938 3.836 1 96.5 115 PHE A N 1
ATOM 892 C CA . PHE A 1 115 ? 0.122 9.328 4.57 1 96.5 115 PHE A CA 1
ATOM 893 C C . PHE A 1 115 ? -1.102 9.312 3.662 1 96.5 115 PHE A C 1
ATOM 895 O O . PHE A 1 115 ? -2.199 8.961 4.098 1 96.5 115 PHE A O 1
ATOM 902 N N . HIS A 1 116 ? -0.912 9.75 2.441 1 95.5 116 HIS A N 1
ATOM 903 C CA . HIS A 1 116 ? -2.006 9.656 1.479 1 95.5 116 HIS A CA 1
ATOM 904 C C . HIS A 1 116 ? -2.48 8.219 1.324 1 95.5 116 HIS A C 1
ATOM 906 O O . HIS A 1 116 ? -3.684 7.949 1.345 1 95.5 116 HIS A O 1
ATOM 912 N N . GLN A 1 117 ? -1.534 7.324 1.195 1 97 117 GLN A N 1
ATOM 913 C CA . GLN A 1 117 ? -1.856 5.906 1.072 1 97 117 GLN A CA 1
ATOM 914 C C . GLN A 1 117 ? -2.617 5.406 2.297 1 97 117 GLN A C 1
ATOM 916 O O . GLN A 1 117 ? -3.598 4.672 2.168 1 97 117 GLN A O 1
ATOM 921 N N . LEU A 1 118 ? -2.189 5.805 3.443 1 97.38 118 LEU A N 1
ATOM 922 C CA . LEU A 1 118 ? -2.854 5.402 4.68 1 97.38 118 LEU A CA 1
ATOM 923 C C . LEU A 1 118 ? -4.246 6.012 4.773 1 97.38 118 LEU A C 1
ATOM 925 O O . LEU A 1 118 ? -5.191 5.352 5.215 1 97.38 118 LEU A O 1
ATOM 929 N N . ARG A 1 119 ? -4.426 7.246 4.348 1 94.88 119 ARG A N 1
ATOM 930 C CA . ARG A 1 119 ? -5.742 7.871 4.316 1 94.88 119 ARG A CA 1
ATOM 931 C C . ARG A 1 119 ? -6.672 7.141 3.352 1 94.88 119 ARG A C 1
ATOM 933 O O . ARG A 1 119 ? -7.867 7.008 3.617 1 94.88 119 ARG A O 1
ATOM 940 N N . CYS A 1 120 ? -6.055 6.742 2.248 1 95.62 120 CYS A N 1
ATOM 941 C CA . CYS A 1 120 ? -6.836 5.965 1.293 1 95.62 120 CYS A CA 1
ATOM 942 C C . CYS A 1 120 ? -7.34 4.672 1.925 1 95.62 120 CYS A C 1
ATOM 944 O O . CYS A 1 120 ? -8.5 4.301 1.757 1 95.62 120 CYS A O 1
ATOM 946 N N . LEU A 1 121 ? -6.453 3.988 2.621 1 96.88 121 LEU A N 1
ATOM 947 C CA . LEU A 1 121 ? -6.844 2.742 3.273 1 96.88 121 LEU A CA 1
ATOM 948 C C . LEU A 1 121 ? -7.957 2.984 4.285 1 96.88 121 LEU A C 1
ATOM 950 O O . LEU A 1 121 ? -8.922 2.225 4.344 1 96.88 121 LEU A O 1
ATOM 954 N N . ALA A 1 122 ? -7.848 4.051 5.039 1 96.06 122 ALA A N 1
ATOM 955 C CA . ALA A 1 122 ? -8.875 4.422 6.008 1 96.06 122 ALA A CA 1
ATOM 956 C C . ALA A 1 122 ? -10.195 4.746 5.312 1 96.06 122 ALA A C 1
ATOM 958 O O . ALA A 1 122 ? -11.266 4.387 5.805 1 96.06 122 ALA A O 1
ATOM 959 N N . ALA A 1 123 ? -10.141 5.469 4.207 1 94.56 123 ALA A N 1
ATOM 960 C CA . ALA A 1 123 ? -11.344 5.82 3.457 1 94.56 123 ALA A CA 1
ATOM 961 C C . ALA A 1 123 ? -12.055 4.574 2.951 1 94.56 123 ALA A C 1
ATOM 963 O O . ALA A 1 123 ? -13.289 4.488 3.012 1 94.56 123 ALA A O 1
ATOM 964 N N . ILE A 1 124 ? -11.328 3.625 2.449 1 95.56 124 ILE A N 1
ATOM 965 C CA . ILE A 1 124 ? -11.914 2.373 1.979 1 95.56 124 ILE A CA 1
ATOM 966 C C . ILE A 1 124 ? -12.578 1.645 3.145 1 95.56 124 ILE A C 1
ATOM 968 O O . ILE A 1 124 ? -13.695 1.142 3.014 1 95.56 124 ILE A O 1
ATOM 972 N N . ARG A 1 125 ? -11.859 1.557 4.297 1 95.94 125 ARG A N 1
ATOM 973 C CA . ARG A 1 125 ? -12.445 0.926 5.48 1 95.94 125 ARG A CA 1
ATOM 974 C C . ARG A 1 125 ? -13.766 1.589 5.859 1 95.94 125 ARG A C 1
ATOM 976 O O . ARG A 1 125 ? -14.742 0.905 6.164 1 95.94 125 ARG A O 1
ATOM 983 N N . SER A 1 126 ? -13.773 2.916 5.879 1 93.81 126 SER A N 1
ATOM 984 C CA . SER A 1 126 ? -14.977 3.658 6.242 1 93.81 126 SER A CA 1
ATOM 985 C C . SER A 1 126 ? -16.125 3.344 5.293 1 93.81 126 SER A C 1
ATOM 987 O O . SER A 1 126 ? -17.266 3.172 5.73 1 93.81 126 SER A O 1
ATOM 989 N N . GLU A 1 127 ? -15.797 3.307 4.023 1 92.06 127 GLU A N 1
ATOM 990 C CA . GLU A 1 127 ? -16.844 2.975 3.053 1 92.06 127 GLU A CA 1
ATOM 991 C C . GLU A 1 127 ? -17.359 1.553 3.262 1 92.06 127 GLU A C 1
ATOM 993 O O . GLU A 1 127 ? -18.562 1.303 3.17 1 92.06 127 GLU A O 1
ATOM 998 N N . MET A 1 128 ? -16.484 0.615 3.52 1 91.88 128 MET A N 1
ATOM 999 C CA . MET A 1 128 ? -16.891 -0.761 3.789 1 91.88 128 MET A CA 1
ATOM 1000 C C . MET A 1 128 ? -17.75 -0.836 5.039 1 91.88 128 MET A C 1
ATOM 1002 O O . MET A 1 128 ? -18.719 -1.609 5.094 1 91.88 128 MET A O 1
ATOM 1006 N N . GLN A 1 129 ? -17.344 -0.043 6.051 1 90.88 129 GLN A N 1
ATOM 1007 C CA . GLN A 1 129 ? -18.141 0.041 7.266 1 90.88 129 GLN A CA 1
ATOM 1008 C C . GLN A 1 129 ? -19.578 0.478 6.953 1 90.88 129 GLN A C 1
ATOM 1010 O O . GLN A 1 129 ? -20.531 -0.128 7.434 1 90.88 129 GLN A O 1
ATOM 1015 N N . ARG A 1 130 ? -19.672 1.462 6.23 1 88.94 130 ARG A N 1
ATOM 1016 C CA . ARG A 1 130 ? -20.984 1.986 5.855 1 88.94 130 ARG A CA 1
ATOM 1017 C C . ARG A 1 130 ? -21.797 0.939 5.102 1 88.94 130 ARG A C 1
ATOM 1019 O O . ARG A 1 130 ? -22.969 0.721 5.41 1 88.94 130 ARG A O 1
ATOM 1026 N N . LEU A 1 131 ? -21.219 0.312 4.102 1 86.19 131 LEU A N 1
ATOM 1027 C CA . LEU A 1 131 ? -21.906 -0.708 3.311 1 86.19 131 LEU A CA 1
ATOM 1028 C C . LEU A 1 131 ? -22.328 -1.882 4.188 1 86.19 131 LEU A C 1
ATOM 1030 O O . LEU A 1 131 ? -23.406 -2.451 3.992 1 86.19 131 LEU A O 1
ATOM 1034 N N . HIS A 1 132 ? -21.484 -2.23 5.078 1 84.44 132 HIS A N 1
ATOM 1035 C CA . HIS A 1 132 ? -21.75 -3.344 5.984 1 84.44 132 HIS A CA 1
ATOM 1036 C C . HIS A 1 132 ? -22.953 -3.047 6.883 1 84.44 132 HIS A C 1
ATOM 1038 O O . HIS A 1 132 ? -23.766 -3.936 7.16 1 84.44 132 HIS A O 1
ATOM 1044 N N . GLU A 1 133 ? -23.031 -1.905 7.422 1 82.44 133 GLU A N 1
ATOM 1045 C CA . GLU A 1 133 ? -24.109 -1.5 8.32 1 82.44 133 GLU A CA 1
ATOM 1046 C C . GLU A 1 133 ? -25.438 -1.445 7.59 1 82.44 133 GLU A C 1
ATOM 1048 O O . GLU A 1 133 ? -26.5 -1.682 8.188 1 82.44 133 GLU A O 1
ATOM 1053 N N . HIS A 1 134 ? -25.406 -1.141 6.375 1 72.25 134 HIS A N 1
ATOM 1054 C CA . HIS A 1 134 ? -26.656 -0.944 5.648 1 72.25 134 HIS A CA 1
ATOM 1055 C C . HIS A 1 134 ? -27.016 -2.18 4.832 1 72.25 134 HIS A C 1
ATOM 1057 O O . HIS A 1 134 ? -28.078 -2.225 4.207 1 72.25 134 HIS A O 1
ATOM 1063 N N . GLY A 1 135 ? -25.984 -2.967 4.672 1 66.81 135 GLY A N 1
ATOM 1064 C CA . GLY A 1 135 ? -26.281 -4.156 3.893 1 66.81 135 GLY A CA 1
ATOM 1065 C C . GLY A 1 135 ? -27 -5.23 4.691 1 66.81 135 GLY A C 1
ATOM 1066 O O . GLY A 1 135 ? -26.953 -5.23 5.922 1 66.81 135 GLY A O 1
ATOM 1067 N N . SER A 1 136 ? -28.031 -5.797 4.113 1 56.94 136 SER A N 1
ATOM 1068 C CA . SER A 1 136 ? -28.703 -6.965 4.676 1 56.94 136 SER A CA 1
ATOM 1069 C C . SER A 1 136 ? -27.797 -8.18 4.684 1 56.94 136 SER A C 1
ATOM 1071 O O . SER A 1 136 ? -27.062 -8.422 3.721 1 56.94 136 SER A O 1
ATOM 1073 N N . GLY A 1 137 ? -26.984 -8.242 5.727 1 52.56 137 GLY A N 1
ATOM 1074 C CA . GLY A 1 137 ? -26.094 -9.383 5.871 1 52.56 137 GLY A CA 1
ATOM 1075 C C . GLY A 1 137 ? -26.547 -10.602 5.09 1 52.56 137 GLY A C 1
ATOM 1076 O O . GLY A 1 137 ? -27.719 -10.953 5.113 1 52.56 137 GLY A O 1
ATOM 1077 N N . ASP A 1 138 ? -26.266 -10.703 3.896 1 51.53 138 ASP A N 1
ATOM 1078 C CA . ASP A 1 138 ? -26.531 -12.031 3.34 1 51.53 138 ASP A CA 1
ATOM 1079 C C . ASP A 1 138 ? -25.891 -13.125 4.195 1 51.53 138 ASP A C 1
ATOM 1081 O O . ASP A 1 138 ? -24.672 -13.141 4.391 1 51.53 138 ASP A O 1
ATOM 1085 N N . PRO A 1 139 ? -26.812 -13.797 4.875 1 50.75 139 PRO A N 1
ATOM 1086 C CA . PRO A 1 139 ? -26.344 -14.906 5.711 1 50.75 139 PRO A CA 1
ATOM 1087 C C . PRO A 1 139 ? -25.406 -15.852 4.961 1 50.75 139 PRO A C 1
ATOM 1089 O O . PRO A 1 139 ? -24.641 -16.594 5.586 1 50.75 139 PRO A O 1
ATOM 1092 N N . ALA A 1 140 ? -25.703 -16.016 3.633 1 48.94 140 ALA A N 1
ATOM 1093 C CA . ALA A 1 140 ? -24.984 -17.078 2.926 1 48.94 140 ALA A CA 1
ATOM 1094 C C . ALA A 1 140 ? -23.516 -16.703 2.715 1 48.94 140 ALA A C 1
ATOM 1096 O O . ALA A 1 140 ? -22.734 -17.5 2.207 1 48.94 140 ALA A O 1
ATOM 1097 N N . HIS A 1 141 ? -23.172 -15.438 2.865 1 55.78 141 HIS A N 1
ATOM 1098 C CA . HIS A 1 141 ? -21.828 -14.969 2.57 1 55.78 141 HIS A CA 1
ATOM 1099 C C . HIS A 1 141 ? -20.797 -15.633 3.482 1 55.78 141 HIS A C 1
ATOM 1101 O O . HIS A 1 141 ? -20.984 -15.68 4.699 1 55.78 141 HIS A O 1
ATOM 1107 N N . ARG A 1 142 ? -19.906 -16.312 2.703 1 59.56 142 ARG A N 1
ATOM 1108 C CA . ARG A 1 142 ? -18.844 -17.078 3.359 1 59.56 142 ARG A CA 1
ATOM 1109 C C . ARG A 1 142 ? -17.969 -16.172 4.23 1 59.56 142 ARG A C 1
ATOM 1111 O O . ARG A 1 142 ? -17.359 -15.234 3.732 1 59.56 142 ARG A O 1
ATOM 1118 N N . ASP A 1 143 ? -18.062 -16.188 5.348 1 70.81 143 ASP A N 1
ATOM 1119 C CA . ASP A 1 143 ? -17.359 -15.562 6.461 1 70.81 143 ASP A CA 1
ATOM 1120 C C . ASP A 1 143 ? -15.852 -15.555 6.211 1 70.81 143 ASP A C 1
ATOM 1122 O O . ASP A 1 143 ? -15.164 -14.578 6.535 1 70.81 143 ASP A O 1
ATOM 1126 N N . GLN A 1 144 ? -15.453 -16.453 5.242 1 73.31 144 GLN A N 1
ATOM 1127 C CA . GLN A 1 144 ? -14.008 -16.578 5.066 1 73.31 144 GLN A CA 1
ATOM 1128 C C . GLN A 1 144 ? -13.469 -15.469 4.168 1 73.31 144 GLN A C 1
ATOM 1130 O O . GLN A 1 144 ? -12.383 -14.93 4.41 1 73.31 144 GLN A O 1
ATOM 1135 N N . ASP A 1 145 ? -14.234 -15.109 3.105 1 78.5 145 ASP A N 1
ATOM 1136 C CA . ASP A 1 145 ? -13.797 -14.047 2.203 1 78.5 145 ASP A CA 1
ATOM 1137 C C . ASP A 1 145 ? -13.797 -12.695 2.906 1 78.5 145 ASP A C 1
ATOM 1139 O O . ASP A 1 145 ? -12.891 -11.883 2.705 1 78.5 145 ASP A O 1
ATOM 1143 N N . ARG A 1 146 ? -14.766 -12.531 3.676 1 83.25 146 ARG A N 1
ATOM 1144 C CA . ARG A 1 146 ? -14.82 -11.305 4.465 1 83.25 146 ARG A CA 1
ATOM 1145 C C . ARG A 1 146 ? -13.656 -11.227 5.445 1 83.25 146 ARG A C 1
ATOM 1147 O O . ARG A 1 146 ? -13.008 -10.188 5.57 1 83.25 146 ARG A O 1
ATOM 1154 N N . ASP A 1 147 ? -13.422 -12.336 6.094 1 85.62 147 ASP A N 1
ATOM 1155 C CA . ASP A 1 147 ? -12.328 -12.367 7.059 1 85.62 147 ASP A CA 1
ATOM 1156 C C . ASP A 1 147 ? -10.992 -12.078 6.379 1 85.62 147 ASP A C 1
ATOM 1158 O O . ASP A 1 147 ? -10.148 -11.367 6.934 1 85.62 147 ASP A O 1
ATOM 1162 N N . ARG A 1 148 ? -10.883 -12.594 5.219 1 86.44 148 ARG A N 1
ATOM 1163 C CA . ARG A 1 148 ? -9.656 -12.344 4.477 1 86.44 148 ARG A CA 1
ATOM 1164 C C . ARG A 1 148 ? -9.523 -10.867 4.109 1 86.44 148 ARG A C 1
ATOM 1166 O O . ARG A 1 148 ? -8.461 -10.273 4.293 1 86.44 148 ARG A O 1
ATOM 1173 N N . ALA A 1 149 ? -10.578 -10.312 3.645 1 91.5 149 ALA A N 1
ATOM 1174 C CA . ALA A 1 149 ? -10.555 -8.898 3.287 1 91.5 149 ALA A CA 1
ATOM 1175 C C . ALA A 1 149 ? -10.234 -8.031 4.5 1 91.5 149 ALA A C 1
ATOM 1177 O O . ALA A 1 149 ? -9.477 -7.066 4.398 1 91.5 149 ALA A O 1
ATOM 1178 N N . LEU A 1 150 ? -10.766 -8.406 5.645 1 92.94 150 LEU A N 1
ATOM 1179 C CA . LEU A 1 150 ? -10.547 -7.625 6.855 1 92.94 150 LEU A CA 1
ATOM 1180 C C . LEU A 1 150 ? -9.102 -7.754 7.332 1 92.94 150 LEU A C 1
ATOM 1182 O O . LEU A 1 150 ? -8.508 -6.777 7.797 1 92.94 150 LEU A O 1
ATOM 1186 N N . ALA A 1 151 ? -8.531 -8.938 7.227 1 94.19 151 ALA A N 1
ATOM 1187 C CA . ALA A 1 151 ? -7.129 -9.133 7.586 1 94.19 151 ALA A CA 1
ATOM 1188 C C . ALA A 1 151 ? -6.211 -8.312 6.68 1 94.19 151 ALA A C 1
ATOM 1190 O O . ALA A 1 151 ? -5.125 -7.906 7.09 1 94.19 151 ALA A O 1
ATOM 1191 N N . CYS A 1 152 ? -6.648 -8.047 5.453 1 96.12 152 CYS A N 1
ATOM 1192 C CA . CYS A 1 152 ? -5.875 -7.297 4.473 1 96.12 152 CYS A CA 1
ATOM 1193 C C . CYS A 1 152 ? -5.648 -5.863 4.941 1 96.12 152 CYS A C 1
ATOM 1195 O O . CYS A 1 152 ? -4.621 -5.258 4.625 1 96.12 152 CYS A O 1
ATOM 1197 N N . PHE A 1 153 ? -6.598 -5.27 5.758 1 97.06 153 PHE A N 1
ATOM 1198 C CA . PHE A 1 153 ? -6.426 -3.9 6.23 1 97.06 153 PHE A CA 1
ATOM 1199 C C . PHE A 1 153 ? -5.188 -3.783 7.109 1 97.06 153 PHE A C 1
ATOM 1201 O O . PHE A 1 153 ? -4.391 -2.857 6.949 1 97.06 153 PHE A O 1
ATOM 1208 N N . ASP A 1 154 ? -5.039 -4.719 8.031 1 96.75 154 ASP A N 1
ATOM 1209 C CA . ASP A 1 154 ? -3.889 -4.688 8.93 1 96.75 154 ASP A CA 1
ATOM 1210 C C . ASP A 1 154 ? -2.59 -4.938 8.172 1 96.75 154 ASP A C 1
ATOM 1212 O O . ASP A 1 154 ? -1.592 -4.246 8.391 1 96.75 154 ASP A O 1
ATOM 1216 N N . TYR A 1 155 ? -2.596 -5.883 7.309 1 96.62 155 TYR A N 1
ATOM 1217 C CA . TYR A 1 155 ? -1.405 -6.215 6.535 1 96.62 155 TYR A CA 1
ATOM 1218 C C . TYR A 1 155 ? -0.974 -5.039 5.668 1 96.62 155 TYR A C 1
ATOM 1220 O O . TYR A 1 155 ? 0.203 -4.668 5.656 1 96.62 155 TYR A O 1
ATOM 1228 N N . LEU A 1 156 ? -1.921 -4.395 4.895 1 98 156 LEU A N 1
ATOM 1229 C CA . LEU A 1 156 ? -1.599 -3.26 4.035 1 98 156 LEU A CA 1
ATOM 1230 C C . LEU A 1 156 ? -1.129 -2.066 4.863 1 98 156 LEU A C 1
ATOM 1232 O O . LEU A 1 156 ? -0.2 -1.359 4.469 1 98 156 LEU A O 1
ATOM 1236 N N . ARG A 1 157 ? -1.79 -1.821 5.992 1 98.56 157 ARG A N 1
ATOM 1237 C CA . ARG A 1 157 ? -1.36 -0.75 6.887 1 98.56 157 ARG A CA 1
ATOM 1238 C C . ARG A 1 157 ? 0.116 -0.891 7.242 1 98.56 157 ARG A C 1
ATOM 1240 O O . ARG A 1 157 ? 0.891 0.055 7.082 1 98.56 157 ARG A O 1
ATOM 1247 N N . GLN A 1 158 ? 0.477 -2.086 7.68 1 98.25 158 GLN A N 1
ATOM 1248 C CA . GLN A 1 158 ? 1.859 -2.336 8.078 1 98.25 158 GLN A CA 1
ATOM 1249 C C . GLN A 1 158 ? 2.801 -2.229 6.879 1 98.25 158 GLN A C 1
ATOM 1251 O O . GLN A 1 158 ? 3.9 -1.683 6.996 1 98.25 158 GLN A O 1
ATOM 1256 N N . SER A 1 159 ? 2.365 -2.689 5.723 1 98.38 159 SER A N 1
ATOM 1257 C CA . SER A 1 159 ? 3.191 -2.635 4.52 1 98.38 159 SER A CA 1
ATOM 1258 C C . SER A 1 159 ? 3.43 -1.195 4.078 1 98.38 159 SER A C 1
ATOM 1260 O O . SER A 1 159 ? 4.555 -0.823 3.734 1 98.38 159 SER A O 1
ATOM 1262 N N . LEU A 1 160 ? 2.363 -0.347 4.094 1 98.69 160 LEU A N 1
ATOM 1263 C CA . LEU A 1 160 ? 2.469 1.044 3.666 1 98.69 160 LEU A CA 1
ATOM 1264 C C . LEU A 1 160 ? 3.359 1.839 4.617 1 98.69 160 LEU A C 1
ATOM 1266 O O . LEU A 1 160 ? 4.152 2.674 4.176 1 98.69 160 LEU A O 1
ATOM 1270 N N . LEU A 1 161 ? 3.244 1.568 5.934 1 98.75 161 LEU A N 1
ATOM 1271 C CA . LEU A 1 161 ? 4.168 2.16 6.895 1 98.75 161 LEU A CA 1
ATOM 1272 C C . LEU A 1 161 ? 5.602 1.733 6.602 1 98.75 161 LEU A C 1
ATOM 1274 O O . LEU A 1 161 ? 6.504 2.572 6.547 1 98.75 161 LEU A O 1
ATOM 1278 N N . CYS A 1 162 ? 5.781 0.451 6.355 1 98.69 162 CYS A N 1
ATOM 1279 C CA . CYS A 1 162 ? 7.105 -0.122 6.133 1 98.69 162 CYS A CA 1
ATOM 1280 C C . CYS A 1 162 ? 7.785 0.519 4.93 1 98.69 162 CYS A C 1
ATOM 1282 O O . CYS A 1 162 ? 8.992 0.741 4.941 1 98.69 162 CYS A O 1
ATOM 1284 N N . HIS A 1 163 ? 7.023 0.831 3.861 1 98.25 163 HIS A N 1
ATOM 1285 C CA . HIS A 1 163 ? 7.578 1.436 2.654 1 98.25 163 HIS A CA 1
ATOM 1286 C C . HIS A 1 163 ? 7.992 2.881 2.902 1 98.25 163 HIS A C 1
ATOM 1288 O O . HIS A 1 163 ? 8.961 3.365 2.305 1 98.25 163 HIS A O 1
ATOM 1294 N N . ALA A 1 164 ? 7.27 3.592 3.752 1 98.56 164 ALA A N 1
ATOM 1295 C CA . ALA A 1 164 ? 7.508 4.992 4.09 1 98.56 164 ALA A CA 1
ATOM 1296 C C . ALA A 1 164 ? 7.75 5.824 2.832 1 98.56 164 ALA A C 1
ATOM 1298 O O . ALA A 1 164 ? 8.742 6.559 2.746 1 98.56 164 ALA A O 1
ATOM 1299 N N . ASP A 1 165 ? 6.785 5.812 1.894 1 97.75 165 ASP A N 1
ATOM 1300 C CA . ASP A 1 165 ? 6.887 6.539 0.632 1 97.75 165 ASP A CA 1
ATOM 1301 C C . ASP A 1 165 ? 6.918 8.047 0.869 1 97.75 165 ASP A C 1
ATOM 1303 O O . ASP A 1 165 ? 5.906 8.641 1.242 1 97.75 165 ASP A O 1
ATOM 1307 N N . ALA A 1 166 ? 8.031 8.648 0.547 1 96.31 166 ALA A N 1
ATOM 1308 C CA . ALA A 1 166 ? 8.266 10.047 0.905 1 96.31 166 ALA A CA 1
ATOM 1309 C C . ALA A 1 166 ? 7.992 10.969 -0.28 1 96.31 166 ALA A C 1
ATOM 1311 O O . ALA A 1 166 ? 8.367 12.141 -0.258 1 96.31 166 ALA A O 1
ATOM 1312 N N . THR A 1 167 ? 7.383 10.43 -1.315 1 94.94 167 THR A N 1
ATOM 1313 C CA . THR A 1 167 ? 7.066 11.273 -2.463 1 94.94 167 THR A CA 1
ATOM 1314 C C . THR A 1 167 ? 6.191 12.453 -2.045 1 94.94 167 THR A C 1
ATOM 1316 O O . THR A 1 167 ? 5.18 12.266 -1.362 1 94.94 167 THR A O 1
ATOM 1319 N N . ILE A 1 168 ? 6.609 13.633 -2.383 1 93.12 168 ILE A N 1
ATOM 1320 C CA . ILE A 1 168 ? 5.82 14.828 -2.107 1 93.12 168 ILE A CA 1
ATOM 1321 C C . ILE A 1 168 ? 4.812 15.047 -3.232 1 93.12 168 ILE A C 1
ATOM 1323 O O . ILE A 1 168 ? 5.168 15.023 -4.41 1 93.12 168 ILE A O 1
ATOM 1327 N N . GLU A 1 169 ? 3.584 15.195 -2.846 1 92.94 169 GLU A N 1
ATOM 1328 C CA . GLU A 1 169 ? 2.496 15.367 -3.803 1 92.94 169 GLU A CA 1
ATOM 1329 C C . GLU A 1 169 ? 1.886 16.766 -3.695 1 92.94 169 GLU A C 1
ATOM 1331 O O . GLU A 1 169 ? 1.722 17.297 -2.594 1 92.94 169 GLU A O 1
ATOM 1336 N N . ALA A 1 170 ? 1.635 17.25 -4.934 1 82.56 170 ALA A N 1
ATOM 1337 C CA . ALA A 1 170 ? 0.862 18.5 -4.914 1 82.56 170 ALA A CA 1
ATOM 1338 C C . ALA A 1 170 ? -0.576 18.234 -4.473 1 82.56 170 ALA A C 1
ATOM 1340 O O . ALA A 1 170 ? -1.266 17.391 -5.047 1 82.56 170 ALA A O 1
ATOM 1341 N N . ASP A 1 171 ? -0.802 18.25 -3.297 1 66.31 171 ASP A N 1
ATOM 1342 C CA . ASP A 1 171 ? -2.092 17.812 -2.77 1 66.31 171 ASP A CA 1
ATOM 1343 C C . ASP A 1 171 ? -2.891 18.984 -2.227 1 66.31 171 ASP A C 1
ATOM 1345 O O . ASP A 1 171 ? -2.373 19.781 -1.439 1 66.31 171 ASP A O 1
ATOM 1349 N N . SER A 1 172 ? -4.062 19.203 -2.898 1 60.12 172 SER A N 1
ATOM 1350 C CA . SER A 1 172 ? -5 20.188 -2.377 1 60.12 172 SER A CA 1
ATOM 1351 C C . SER A 1 172 ? -5.855 19.609 -1.258 1 60.12 172 SER A C 1
ATOM 1353 O O . SER A 1 172 ? -6.547 20.328 -0.55 1 60.12 172 SER A O 1
ATOM 1355 N N . GLY A 1 173 ? -5.68 18.344 -0.944 1 57.28 173 GLY A N 1
ATOM 1356 C CA . GLY A 1 173 ? -6.449 17.641 0.072 1 57.28 173 GLY A CA 1
ATOM 1357 C C . GLY A 1 173 ? -7.887 17.391 -0.338 1 57.28 173 GLY A C 1
ATOM 1358 O O . GLY A 1 173 ? -8.625 16.703 0.365 1 57.28 173 GLY A O 1
ATOM 1359 N N . THR A 1 174 ? -8.32 17.984 -1.397 1 53.41 174 THR A N 1
ATOM 1360 C CA . THR A 1 174 ? -9.742 17.984 -1.731 1 53.41 174 THR A CA 1
ATOM 1361 C C . THR A 1 174 ? -9.984 17.281 -3.057 1 53.41 174 THR A C 1
ATOM 1363 O O . THR A 1 174 ? -11.109 16.875 -3.357 1 53.41 174 THR A O 1
ATOM 1366 N N . ASP A 1 175 ? -8.875 17.125 -3.721 1 59.03 175 ASP A N 1
ATOM 1367 C CA . ASP A 1 175 ? -9.055 16.656 -5.094 1 59.03 175 ASP A CA 1
ATOM 1368 C C . ASP A 1 175 ? -8.82 15.156 -5.207 1 59.03 175 ASP A C 1
ATOM 1370 O O . ASP A 1 175 ? -7.875 14.625 -4.617 1 59.03 175 ASP A O 1
ATOM 1374 N N . LEU A 1 176 ? -9.75 14.5 -5.898 1 54.59 176 LEU A N 1
ATOM 1375 C CA . LEU A 1 176 ? -9.688 13.07 -6.16 1 54.59 176 LEU A CA 1
ATOM 1376 C C . LEU A 1 176 ? -8.43 12.719 -6.953 1 54.59 176 LEU A C 1
ATOM 1378 O O . LEU A 1 176 ? -8.008 11.555 -6.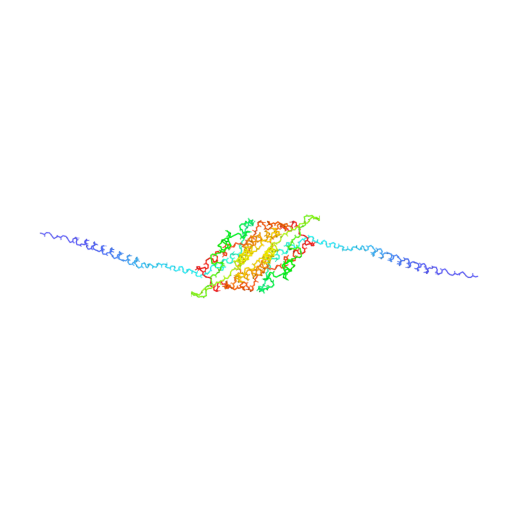965 1 54.59 176 LEU A O 1
ATOM 1382 N N . THR A 1 177 ? -7.945 13.703 -7.637 1 54.47 177 THR A N 1
ATOM 1383 C CA . THR A 1 177 ? -6.766 13.453 -8.453 1 54.47 177 THR A CA 1
ATOM 1384 C C . THR A 1 177 ? -5.492 13.68 -7.645 1 54.47 177 THR A C 1
ATOM 1386 O O . THR A 1 177 ? -4.383 13.609 -8.188 1 54.47 177 THR A O 1
ATOM 1389 N N . ASP A 1 178 ? -5.695 13.891 -6.48 1 74 178 ASP A N 1
ATOM 1390 C CA . ASP A 1 178 ? -4.52 14.07 -5.633 1 74 178 ASP A CA 1
ATOM 1391 C C . ASP A 1 178 ? -3.629 12.828 -5.66 1 74 178 ASP A C 1
ATOM 1393 O O . ASP A 1 178 ? -4.121 11.703 -5.664 1 74 178 ASP A O 1
ATOM 1397 N N . GLY A 1 179 ? -2.348 13.117 -5.902 1 84.62 179 GLY A N 1
ATOM 1398 C CA . GLY A 1 179 ? -1.335 12.07 -5.859 1 84.62 179 GLY A CA 1
ATOM 1399 C C . GLY A 1 179 ? -0.877 11.625 -7.234 1 84.62 179 GLY A C 1
ATOM 1400 O O . GLY A 1 179 ? 0.048 10.82 -7.352 1 84.62 179 GLY A O 1
ATOM 1401 N N . MET A 1 180 ? -1.576 12.148 -8.328 1 89.19 180 MET A N 1
ATOM 1402 C CA . MET A 1 180 ? -1.151 11.812 -9.688 1 89.19 180 MET A CA 1
ATOM 1403 C C . MET A 1 180 ? 0.042 12.664 -10.109 1 89.19 180 MET A C 1
ATOM 1405 O O . MET A 1 180 ? 0.365 13.656 -9.445 1 89.19 180 MET A O 1
ATOM 1409 N N . GLY A 1 181 ? 0.705 12.133 -11.164 1 91.06 181 GLY A N 1
ATOM 1410 C CA . GLY A 1 181 ? 1.904 12.805 -11.641 1 91.06 181 GLY A CA 1
ATOM 1411 C C . GLY A 1 181 ? 3.111 11.891 -11.703 1 91.06 181 GLY A C 1
ATOM 1412 O O . GLY A 1 181 ? 2.996 10.68 -11.477 1 91.06 181 GLY A O 1
ATOM 1413 N N . GLU A 1 182 ? 4.188 12.508 -12.031 1 93.06 182 GLU A N 1
ATOM 1414 C CA . GLU A 1 182 ? 5.418 11.742 -12.227 1 93.06 182 GLU A CA 1
ATOM 1415 C C . GLU A 1 182 ? 5.914 11.156 -10.906 1 93.06 182 GLU A C 1
ATOM 1417 O O . GLU A 1 182 ? 5.891 11.828 -9.875 1 93.06 182 GLU A O 1
ATOM 1422 N N . ARG A 1 183 ? 6.309 9.883 -10.961 1 95 183 ARG A N 1
ATOM 1423 C CA . ARG A 1 183 ? 6.836 9.148 -9.812 1 95 183 ARG A CA 1
ATOM 1424 C C . ARG A 1 183 ? 8.078 8.359 -10.195 1 95 183 ARG A C 1
ATOM 1426 O O . ARG A 1 183 ? 8.188 7.867 -11.32 1 95 183 ARG A O 1
ATOM 1433 N N . GLN A 1 184 ? 9 8.344 -9.242 1 95.69 184 GLN A N 1
ATOM 1434 C CA . GLN A 1 184 ? 10.117 7.406 -9.367 1 95.69 184 GLN A CA 1
ATOM 1435 C C . GLN A 1 184 ? 9.773 6.066 -8.719 1 95.69 184 GLN A C 1
ATOM 1437 O O . GLN A 1 184 ? 9.477 6.004 -7.523 1 95.69 184 GLN A O 1
ATOM 1442 N N . CYS A 1 185 ? 9.766 5.027 -9.57 1 98.31 185 CYS A N 1
ATOM 1443 C CA . CYS A 1 185 ? 9.352 3.701 -9.133 1 98.31 185 CYS A CA 1
ATOM 1444 C C . CYS A 1 185 ? 10.461 2.68 -9.352 1 98.31 185 CYS A C 1
ATOM 1446 O O . CYS A 1 185 ? 11.375 2.91 -10.148 1 98.31 185 CYS A O 1
ATOM 1448 N N . LYS A 1 186 ? 10.414 1.603 -8.57 1 98.12 186 LYS A N 1
ATOM 1449 C CA . LYS A 1 186 ? 11.156 0.413 -8.977 1 98.12 186 LYS A CA 1
ATOM 1450 C C . LYS A 1 186 ? 10.531 -0.239 -10.203 1 98.12 186 LYS A C 1
ATOM 1452 O O . LYS A 1 186 ? 9.367 0.01 -10.523 1 98.12 186 LYS A O 1
ATOM 1457 N N . ASP A 1 187 ? 11.344 -1.04 -10.906 1 98.31 187 ASP A N 1
ATOM 1458 C CA . ASP A 1 187 ? 10.812 -1.756 -12.062 1 98.31 187 ASP A CA 1
ATOM 1459 C C . ASP A 1 187 ? 10.094 -3.035 -11.633 1 98.31 187 ASP A C 1
ATOM 1461 O O . ASP A 1 187 ? 10.688 -4.117 -11.633 1 98.31 187 ASP A O 1
ATOM 1465 N N . TRP A 1 188 ? 8.82 -2.91 -11.391 1 98.44 188 TRP A N 1
ATOM 1466 C CA . TRP A 1 188 ? 8.055 -4.023 -10.836 1 98.44 188 TRP A CA 1
ATOM 1467 C C . TRP A 1 188 ? 7.949 -5.168 -11.836 1 98.44 188 TRP A C 1
ATOM 1469 O O . TRP A 1 188 ? 7.59 -6.289 -11.469 1 98.44 188 TRP A O 1
ATOM 1479 N N . ASN A 1 189 ? 8.234 -4.969 -13.117 1 98.06 189 ASN A N 1
ATOM 1480 C CA . ASN A 1 189 ? 8.203 -6.039 -14.109 1 98.06 189 ASN A CA 1
ATOM 1481 C C . ASN A 1 189 ? 9.195 -7.152 -13.766 1 98.06 189 ASN A C 1
ATOM 1483 O O . ASN A 1 189 ? 8.984 -8.312 -14.125 1 98.06 189 ASN A O 1
ATOM 1487 N N . ILE A 1 190 ? 10.25 -6.797 -13.086 1 98.12 190 ILE A N 1
ATOM 1488 C CA . ILE A 1 190 ? 11.242 -7.777 -12.672 1 98.12 190 ILE A CA 1
ATOM 1489 C C . ILE A 1 190 ? 10.586 -8.844 -11.797 1 98.12 190 ILE A C 1
ATOM 1491 O O . ILE A 1 190 ? 10.875 -10.031 -11.93 1 98.12 190 ILE A O 1
ATOM 1495 N N . LEU A 1 191 ? 9.648 -8.438 -10.922 1 98.06 191 LEU A N 1
ATOM 1496 C CA . LEU A 1 191 ? 8.969 -9.391 -10.047 1 98.06 191 LEU A CA 1
ATOM 1497 C C . LEU A 1 191 ? 7.977 -10.242 -10.828 1 98.06 191 LEU A C 1
ATOM 1499 O O . LEU A 1 191 ? 7.805 -11.422 -10.531 1 98.06 191 LEU A O 1
ATOM 1503 N N . TYR A 1 192 ? 7.312 -9.656 -11.812 1 97.94 192 TYR A N 1
ATOM 1504 C CA . TYR A 1 192 ? 6.434 -10.438 -12.672 1 97.94 192 TYR A CA 1
ATOM 1505 C C . TYR A 1 192 ? 7.207 -11.539 -13.391 1 97.94 192 TYR A C 1
ATOM 1507 O O . TYR A 1 192 ? 6.777 -12.695 -13.406 1 97.94 192 TYR A O 1
ATOM 1515 N N . LYS A 1 193 ? 8.305 -11.141 -13.922 1 97 193 LYS A N 1
ATOM 1516 C CA . LYS A 1 193 ? 9.141 -12.102 -14.633 1 97 193 LYS A CA 1
ATOM 1517 C C . LYS A 1 193 ? 9.672 -13.18 -13.68 1 97 193 LYS A C 1
ATOM 1519 O O . LYS A 1 193 ? 9.656 -14.367 -14.016 1 97 193 LYS A O 1
ATOM 1524 N N . ALA A 1 194 ? 10.141 -12.758 -12.562 1 96.75 194 ALA A N 1
ATOM 1525 C CA . ALA A 1 194 ? 10.672 -13.703 -11.586 1 96.75 194 ALA A CA 1
ATOM 1526 C C . ALA A 1 194 ? 9.625 -14.727 -11.18 1 96.75 194 ALA A C 1
ATOM 1528 O O . ALA A 1 194 ? 9.906 -15.93 -11.117 1 96.75 194 ALA A O 1
ATOM 1529 N N . SER A 1 195 ? 8.422 -14.25 -10.875 1 96.06 195 SER A N 1
ATOM 1530 C CA . SER A 1 195 ? 7.332 -15.133 -10.461 1 96.06 195 SER A CA 1
ATOM 1531 C C . SER A 1 195 ? 6.984 -16.125 -11.562 1 96.06 195 SER A C 1
ATOM 1533 O O . SER A 1 195 ? 6.945 -17.344 -11.328 1 96.06 195 SER A O 1
ATOM 1535 N N . THR A 1 196 ? 6.797 -15.68 -12.766 1 96.25 196 THR A N 1
ATOM 1536 C CA . THR A 1 196 ? 6.41 -16.531 -13.891 1 96.25 196 THR A CA 1
ATOM 1537 C C . THR A 1 196 ? 7.508 -17.531 -14.211 1 96.25 196 THR A C 1
ATOM 1539 O O . THR A 1 196 ? 7.227 -18.719 -14.406 1 96.25 196 THR A O 1
ATOM 1542 N N . ARG A 1 197 ? 8.734 -17.094 -14.188 1 95.06 197 ARG A N 1
ATOM 1543 C CA . ARG A 1 197 ? 9.859 -17.953 -14.523 1 95.06 197 ARG A CA 1
ATOM 1544 C C . ARG A 1 197 ? 10.047 -19.047 -13.469 1 95.06 197 ARG A C 1
ATOM 1546 O O . ARG A 1 197 ? 10.508 -20.141 -13.781 1 95.06 197 ARG A O 1
ATOM 1553 N N . SER A 1 198 ? 9.695 -18.781 -12.25 1 94 198 SER A N 1
ATOM 1554 C CA . SER A 1 198 ? 9.922 -19.734 -11.164 1 94 198 SER A CA 1
ATOM 1555 C C . SER A 1 198 ? 9.07 -20.984 -11.352 1 94 198 SER A C 1
ATOM 1557 O O . SER A 1 198 ? 9.344 -22.016 -10.742 1 94 198 SER A O 1
ATOM 1559 N N . ASP A 1 199 ? 7.965 -20.891 -12.125 1 92.88 199 ASP A N 1
ATOM 1560 C CA . ASP A 1 199 ? 7.148 -22.078 -12.406 1 92.88 199 ASP A CA 1
ATOM 1561 C C . ASP A 1 199 ? 7.93 -23.109 -13.211 1 92.88 199 ASP A C 1
ATOM 1563 O O . ASP A 1 199 ? 7.75 -24.312 -13.023 1 92.88 199 ASP A O 1
ATOM 1567 N N . ASP A 1 200 ? 8.789 -22.609 -14.055 1 92.25 200 ASP A N 1
ATOM 1568 C CA . ASP A 1 200 ? 9.609 -23.484 -14.875 1 92.25 200 ASP A CA 1
ATOM 1569 C C . ASP A 1 200 ? 10.977 -23.719 -14.234 1 92.25 200 ASP A C 1
ATOM 1571 O O . ASP A 1 200 ? 11.586 -24.781 -14.43 1 92.25 200 ASP A O 1
ATOM 1575 N N . GLU A 1 201 ? 11.469 -22.703 -13.562 1 91.88 201 GLU A N 1
ATOM 1576 C CA . GLU A 1 201 ? 12.75 -22.734 -12.867 1 91.88 201 GLU A CA 1
ATOM 1577 C C . GLU A 1 201 ? 12.586 -22.422 -11.383 1 91.88 201 GLU A C 1
ATOM 1579 O O . GLU A 1 201 ? 12.867 -21.297 -10.945 1 91.88 201 GLU A O 1
ATOM 1584 N N . PRO A 1 202 ? 12.18 -23.359 -10.648 1 92.75 202 PRO A N 1
ATOM 1585 C CA . PRO A 1 202 ? 11.859 -23.125 -9.234 1 92.75 202 PRO A CA 1
ATOM 1586 C C . PRO A 1 202 ? 13.055 -22.625 -8.438 1 92.75 202 PRO A C 1
ATOM 1588 O O . PRO A 1 202 ? 14.203 -22.938 -8.766 1 92.75 202 PRO A O 1
ATOM 1591 N N . VAL A 1 203 ? 12.68 -21.812 -7.496 1 92.06 203 VAL A N 1
ATOM 1592 C CA . VAL A 1 203 ? 13.688 -21.359 -6.547 1 92.06 203 VAL A CA 1
ATOM 1593 C C . VAL A 1 203 ? 14.062 -22.484 -5.594 1 92.06 203 VAL A C 1
ATOM 1595 O O . VAL A 1 203 ? 13.211 -23.312 -5.238 1 92.06 203 VAL A O 1
ATOM 1598 N N . THR A 1 204 ? 15.352 -22.562 -5.223 1 89.62 204 THR A N 1
ATOM 1599 C CA . THR A 1 204 ? 15.805 -23.531 -4.227 1 89.62 204 THR A CA 1
ATOM 1600 C C . THR A 1 204 ? 16.109 -22.844 -2.9 1 89.62 204 THR A C 1
ATOM 1602 O O . THR A 1 204 ? 16.328 -21.625 -2.863 1 89.62 204 THR A O 1
ATOM 1605 N N . PRO A 1 205 ? 16.062 -23.625 -1.799 1 85.94 205 PRO A N 1
ATOM 1606 C CA . PRO A 1 205 ? 16.375 -23.016 -0.5 1 85.94 205 PRO A CA 1
ATOM 1607 C C . PRO A 1 205 ? 17.719 -22.297 -0.492 1 85.94 205 PRO A C 1
ATOM 1609 O O . PRO A 1 205 ? 17.875 -21.281 0.196 1 85.94 205 PRO A O 1
ATOM 1612 N N . ASP A 1 206 ? 18.656 -22.641 -1.279 1 85.5 206 ASP A N 1
ATOM 1613 C CA . ASP A 1 206 ? 19.984 -22.016 -1.335 1 85.5 206 ASP A CA 1
ATOM 1614 C C . ASP A 1 206 ? 19.922 -20.656 -2.027 1 85.5 206 ASP A C 1
ATOM 1616 O O . ASP A 1 206 ? 20.766 -19.781 -1.766 1 85.5 206 ASP A O 1
ATOM 1620 N N . ASP A 1 207 ? 18.922 -20.484 -2.852 1 86.69 207 ASP A N 1
ATOM 1621 C CA . ASP A 1 207 ? 18.75 -19.234 -3.58 1 86.69 207 ASP A CA 1
ATOM 1622 C C . ASP A 1 207 ? 18.297 -18.109 -2.645 1 86.69 207 ASP A C 1
ATOM 1624 O O . ASP A 1 207 ? 18.438 -16.922 -2.969 1 86.69 207 ASP A O 1
ATOM 1628 N N . LEU A 1 208 ? 17.703 -18.5 -1.554 1 80.81 208 LEU A N 1
ATOM 1629 C CA . LEU A 1 208 ? 17.078 -17.516 -0.688 1 80.81 208 LEU A CA 1
ATOM 1630 C C . LEU A 1 208 ? 17.984 -17.172 0.492 1 80.81 208 LEU A C 1
ATOM 1632 O O . LEU A 1 208 ? 17.594 -16.406 1.384 1 80.81 208 LEU A O 1
ATOM 1636 N N . ARG A 1 209 ? 19.172 -17.828 0.499 1 72.38 209 ARG A N 1
ATOM 1637 C CA . ARG A 1 209 ? 20.156 -17.531 1.542 1 72.38 209 ARG A CA 1
ATOM 1638 C C . ARG A 1 209 ? 20.984 -16.297 1.18 1 72.38 209 ARG A C 1
ATOM 1640 O O . ARG A 1 209 ? 21.203 -16.031 -0 1 72.38 209 ARG A O 1
ATOM 1647 N N . MET B 1 1 ? 48.469 -74.188 -84.062 1 34.28 1 MET B N 1
ATOM 1648 C CA . MET B 1 1 ? 47.531 -73.25 -83.438 1 34.28 1 MET B CA 1
ATOM 1649 C C . MET B 1 1 ? 48.156 -72.562 -82.25 1 34.28 1 MET B C 1
ATOM 1651 O O . MET B 1 1 ? 48.625 -73.25 -81.312 1 34.28 1 MET B O 1
ATOM 1655 N N . ALA B 1 2 ? 48.344 -71.188 -82.25 1 47.78 2 ALA B N 1
ATOM 1656 C CA . ALA B 1 2 ? 49.219 -70.25 -81.562 1 47.78 2 ALA B CA 1
ATOM 1657 C C . ALA B 1 2 ? 48.719 -69.938 -80.188 1 47.78 2 ALA B C 1
ATOM 1659 O O . ALA B 1 2 ? 47.531 -70.062 -79.875 1 47.78 2 ALA B O 1
ATOM 1660 N N . PRO B 1 3 ? 49.594 -70 -79.125 1 48.09 3 PRO B N 1
ATOM 1661 C CA . PRO B 1 3 ? 49.375 -69.875 -77.688 1 48.09 3 PRO B CA 1
ATOM 1662 C C . PRO B 1 3 ? 48.844 -68.5 -77.312 1 48.09 3 PRO B C 1
ATOM 1664 O O . PRO B 1 3 ? 49.219 -67.5 -77.938 1 48.09 3 PRO B O 1
ATOM 1667 N N . LEU B 1 4 ? 47.5 -68.25 -77 1 47.12 4 LEU B N 1
ATOM 1668 C CA . LEU B 1 4 ? 46.75 -67.062 -76.625 1 47.12 4 LEU B CA 1
ATOM 1669 C C . LEU B 1 4 ? 47.438 -66.375 -75.438 1 47.12 4 LEU B C 1
ATOM 1671 O O . LEU B 1 4 ? 47.906 -67 -74.5 1 47.12 4 LEU B O 1
ATOM 1675 N N . PRO B 1 5 ? 47.875 -65 -75.562 1 46.62 5 PRO B N 1
ATOM 1676 C CA . PRO B 1 5 ? 48.719 -64.188 -74.688 1 46.62 5 PRO B CA 1
ATOM 1677 C C . PRO B 1 5 ? 48.031 -63.875 -73.312 1 46.62 5 PRO B C 1
ATOM 1679 O O . PRO B 1 5 ? 46.812 -63.875 -73.25 1 46.62 5 PRO B O 1
ATOM 1682 N N . LYS B 1 6 ? 48.688 -64.062 -72.125 1 55.06 6 LYS B N 1
ATOM 1683 C CA . LYS B 1 6 ? 48.469 -64 -70.688 1 55.06 6 LYS B CA 1
ATOM 1684 C C . LYS B 1 6 ? 48.125 -62.594 -70.188 1 55.06 6 LYS B C 1
ATOM 1686 O O . LYS B 1 6 ? 48 -62.344 -69 1 55.06 6 LYS B O 1
ATOM 1691 N N . SER B 1 7 ? 47.938 -61.562 -71.125 1 51.12 7 SER B N 1
ATOM 1692 C C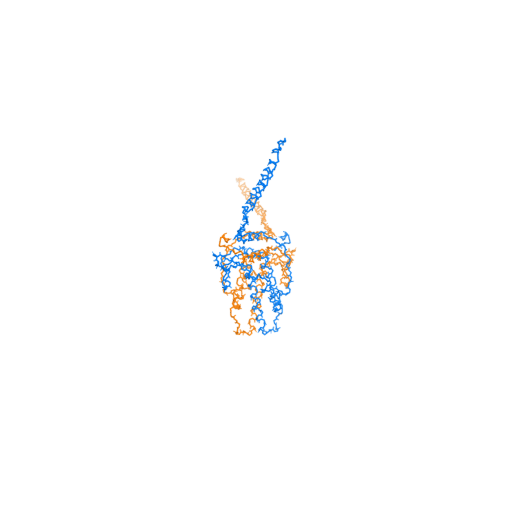A . SER B 1 7 ? 48.031 -60.188 -70.625 1 51.12 7 SER B CA 1
ATOM 1693 C C . SER B 1 7 ? 46.75 -59.75 -70 1 51.12 7 SER B C 1
ATOM 1695 O O . SER B 1 7 ? 46.719 -58.75 -69.25 1 51.12 7 SER B O 1
ATOM 1697 N N . THR B 1 8 ? 45.594 -60.344 -70.312 1 54.72 8 THR B N 1
ATOM 1698 C CA . THR B 1 8 ? 44.344 -59.656 -69.938 1 54.72 8 THR B CA 1
ATOM 1699 C C . THR B 1 8 ? 44 -59.875 -68.5 1 54.72 8 THR B C 1
ATOM 1701 O O . THR B 1 8 ? 43.156 -59.188 -67.938 1 54.72 8 THR B O 1
ATOM 1704 N N . ALA B 1 9 ? 44.719 -60.812 -67.812 1 55.25 9 ALA B N 1
ATOM 1705 C CA . ALA B 1 9 ? 44.312 -61.156 -66.438 1 55.25 9 ALA B CA 1
ATOM 1706 C C . ALA B 1 9 ? 44.75 -60.094 -65.438 1 55.25 9 ALA B C 1
ATOM 1708 O O . ALA B 1 9 ? 44.094 -59.906 -64.438 1 55.25 9 ALA B O 1
ATOM 1709 N N . ARG B 1 10 ? 45.75 -59.281 -65.812 1 60.88 10 ARG B N 1
ATOM 1710 C CA . ARG B 1 10 ? 46.312 -58.344 -64.812 1 60.88 10 ARG B CA 1
ATOM 1711 C C . ARG B 1 10 ? 45.438 -57.094 -64.688 1 60.88 10 ARG B C 1
ATOM 1713 O O . ARG B 1 10 ? 45.312 -56.531 -63.625 1 60.88 10 ARG B O 1
ATOM 1720 N N . ARG B 1 11 ? 44.625 -56.844 -65.75 1 63.25 11 ARG B N 1
ATOM 1721 C CA . ARG B 1 11 ? 43.844 -55.625 -65.75 1 63.25 11 ARG B CA 1
ATOM 1722 C C . ARG B 1 11 ? 42.625 -55.781 -64.812 1 63.25 11 ARG B C 1
ATOM 1724 O O . ARG B 1 11 ? 42.25 -54.844 -64.125 1 63.25 11 ARG B O 1
ATOM 1731 N N . HIS B 1 12 ? 42.125 -57.062 -64.812 1 66 12 HIS B N 1
ATOM 1732 C CA . HIS B 1 12 ? 40.938 -57.25 -64 1 66 12 HIS B CA 1
ATOM 1733 C C . HIS B 1 12 ? 41.312 -57.281 -62.531 1 66 12 HIS B C 1
ATOM 1735 O O . HIS B 1 12 ? 40.531 -56.781 -61.688 1 66 12 HIS B O 1
ATOM 1741 N N . THR B 1 13 ? 42.656 -57.688 -62.344 1 71.75 13 THR B N 1
ATOM 1742 C CA . THR B 1 13 ? 43.062 -57.75 -60.938 1 71.75 13 THR B CA 1
ATOM 1743 C C . THR B 1 13 ? 43.281 -56.375 -60.375 1 71.75 13 THR B C 1
ATOM 1745 O O . THR B 1 13 ? 42.969 -56.094 -59.219 1 71.75 13 THR B O 1
ATOM 1748 N N . VAL B 1 14 ? 43.75 -55.438 -61.281 1 73.44 14 VAL B N 1
ATOM 1749 C CA . VAL B 1 14 ? 44 -54.062 -60.844 1 73.44 14 VAL B CA 1
ATOM 1750 C C . VAL B 1 14 ? 42.688 -53.344 -60.625 1 73.44 14 VAL B C 1
ATOM 1752 O O . VAL B 1 14 ? 42.531 -52.625 -59.625 1 73.44 14 VAL B O 1
ATOM 1755 N N . LEU B 1 15 ? 41.656 -53.688 -61.5 1 72.56 15 LEU B N 1
ATOM 1756 C CA . LEU B 1 15 ? 40.344 -53.094 -61.344 1 72.56 15 LEU B CA 1
ATOM 1757 C C . LEU B 1 15 ? 39.625 -53.594 -60.094 1 72.56 15 LEU B C 1
ATOM 1759 O O . LEU B 1 15 ? 38.969 -52.812 -59.406 1 72.56 15 LEU B O 1
ATOM 1763 N N . LEU B 1 16 ? 39.938 -54.906 -59.844 1 74.5 16 LEU B N 1
ATOM 1764 C CA . LEU B 1 16 ? 39.312 -55.5 -58.656 1 74.5 16 LEU B CA 1
ATOM 1765 C C . LEU B 1 16 ? 39.938 -54.938 -57.406 1 74.5 16 LEU B C 1
ATOM 1767 O O . LEU B 1 16 ? 39.25 -54.656 -56.406 1 74.5 16 LEU B O 1
ATOM 1771 N N . LEU B 1 17 ? 41.281 -54.594 -57.562 1 75.25 17 LEU B N 1
ATOM 1772 C CA . LEU B 1 17 ? 42 -54.062 -56.406 1 75.25 17 LEU B CA 1
ATOM 1773 C C . LEU B 1 17 ? 41.594 -52.594 -56.156 1 75.25 17 LEU B C 1
ATOM 1775 O O . LEU B 1 17 ? 41.438 -52.188 -55 1 75.25 17 LEU B O 1
ATOM 1779 N N . CYS B 1 18 ? 41.281 -51.906 -57.25 1 74.06 18 CYS B N 1
ATOM 1780 C CA . CYS B 1 18 ? 40.844 -50.531 -57.156 1 74.06 18 CYS B CA 1
ATOM 1781 C C . CYS B 1 18 ? 39.438 -50.438 -56.594 1 74.06 18 CYS B C 1
ATOM 1783 O O . CYS B 1 18 ? 39.125 -49.594 -55.781 1 74.06 18 CYS B O 1
ATOM 1785 N N . LEU B 1 19 ? 38.594 -51.406 -56.938 1 74.38 19 LEU B N 1
ATOM 1786 C CA . LEU B 1 19 ? 37.219 -51.469 -56.438 1 74.38 19 LEU B CA 1
ATOM 1787 C C . LEU B 1 19 ? 37.188 -51.875 -54.969 1 74.38 19 LEU B C 1
ATOM 1789 O O . LEU B 1 19 ? 36.438 -51.312 -54.188 1 74.38 19 LEU B O 1
ATOM 1793 N N . PHE B 1 20 ? 38.125 -52.75 -54.656 1 74.75 20 PHE B N 1
ATOM 1794 C CA . PHE B 1 20 ? 38.219 -53.188 -53.25 1 74.75 20 PHE B CA 1
ATOM 1795 C C . PHE B 1 20 ? 38.75 -52.062 -52.375 1 74.75 20 PHE B C 1
ATOM 1797 O O . PHE B 1 20 ? 38.281 -51.844 -51.281 1 74.75 20 PHE B O 1
ATOM 1804 N N . SER B 1 21 ? 39.719 -51.281 -52.906 1 74.12 21 SER B N 1
ATOM 1805 C CA . SER B 1 21 ? 40.281 -50.156 -52.188 1 74.12 21 SER B CA 1
ATOM 1806 C C . SER B 1 21 ? 39.219 -49.031 -52.031 1 74.12 21 SER B C 1
ATOM 1808 O O . SER B 1 21 ? 39.156 -48.375 -50.969 1 74.12 21 SER B O 1
ATOM 1810 N N . SER B 1 22 ? 38.375 -48.875 -53 1 76.44 22 SER B N 1
ATOM 1811 C CA . SER B 1 22 ? 37.312 -47.906 -52.906 1 76.44 22 SER B CA 1
ATOM 1812 C C . SER B 1 22 ? 36.219 -48.344 -51.906 1 76.44 22 SER B C 1
ATOM 1814 O O . SER B 1 22 ? 35.656 -47.531 -51.188 1 76.44 22 SER B O 1
ATOM 1816 N N . LEU B 1 23 ? 36 -49.656 -51.781 1 76.88 23 LEU B N 1
ATOM 1817 C CA . LEU B 1 23 ? 35.031 -50.188 -50.844 1 76.88 23 LEU B CA 1
ATOM 1818 C C . LEU B 1 23 ? 35.594 -50.062 -49.406 1 76.88 23 LEU B C 1
ATOM 1820 O O . LEU B 1 23 ? 34.844 -49.719 -48.5 1 76.88 23 LEU B O 1
ATOM 1824 N N . LEU B 1 24 ? 36.875 -50.25 -49.25 1 75.56 24 LEU B N 1
ATOM 1825 C CA . LEU B 1 24 ? 37.5 -50.094 -47.938 1 75.56 24 LEU B CA 1
ATOM 1826 C C . LEU B 1 24 ? 37.5 -48.625 -47.469 1 75.56 24 LEU B C 1
ATOM 1828 O O . LEU B 1 24 ? 37.25 -48.344 -46.312 1 75.56 24 LEU B O 1
ATOM 1832 N N . VAL B 1 25 ? 37.75 -47.719 -48.375 1 76.06 25 VAL B N 1
ATOM 1833 C CA . VAL B 1 25 ? 37.719 -46.281 -48.094 1 76.06 25 VAL B CA 1
ATOM 1834 C C . VAL B 1 25 ? 36.312 -45.844 -47.781 1 76.06 25 VAL B C 1
ATOM 1836 O O . VAL B 1 25 ? 36.062 -45.094 -46.844 1 76.06 25 VAL B O 1
ATOM 1839 N N . SER B 1 26 ? 35.344 -46.344 -48.469 1 76.75 26 SER B N 1
ATOM 1840 C CA . SER B 1 26 ? 33.938 -46.031 -48.188 1 76.75 26 SER B CA 1
ATOM 1841 C C . SER B 1 26 ? 33.469 -46.625 -46.875 1 76.75 26 SER B C 1
ATOM 1843 O O . SER B 1 26 ? 32.719 -46 -46.125 1 76.75 26 SER B O 1
ATOM 1845 N N . PHE B 1 27 ? 33.938 -47.812 -46.562 1 74.75 27 PHE B N 1
ATOM 1846 C CA . PHE B 1 27 ? 33.625 -48.438 -45.281 1 74.75 27 PHE B CA 1
ATOM 1847 C C . PHE B 1 27 ? 34.281 -47.688 -44.156 1 74.75 27 PHE B C 1
ATOM 1849 O O . PHE B 1 27 ? 33.688 -47.469 -43.094 1 74.75 27 PHE B O 1
ATOM 1856 N N . ALA B 1 28 ? 35.531 -47.25 -44.25 1 73.5 28 ALA B N 1
ATOM 1857 C CA . ALA B 1 28 ? 36.219 -46.438 -43.281 1 73.5 28 ALA B CA 1
ATOM 1858 C C . ALA B 1 28 ? 35.562 -45.094 -43.094 1 73.5 28 ALA B C 1
ATOM 1860 O O . ALA B 1 28 ? 35.375 -44.625 -41.969 1 73.5 28 ALA B O 1
ATOM 1861 N N . LEU B 1 29 ? 35.156 -44.469 -44.125 1 72.75 29 LEU B N 1
ATOM 1862 C CA . LEU B 1 29 ? 34.406 -43.219 -44.031 1 72.75 29 LEU B CA 1
A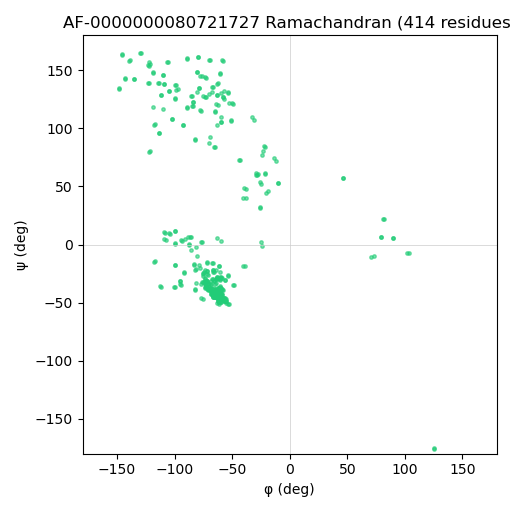TOM 1863 C C . LEU B 1 29 ? 33.031 -43.438 -43.375 1 72.75 29 LEU B C 1
ATOM 1865 O O . LEU B 1 29 ? 32.594 -42.625 -42.562 1 72.75 29 LEU B O 1
ATOM 1869 N N . PHE B 1 30 ? 32.406 -44.5 -43.719 1 67.69 30 PHE B N 1
ATOM 1870 C CA . PHE B 1 30 ? 31.125 -44.844 -43.094 1 67.69 30 PHE B CA 1
ATOM 1871 C C . PHE B 1 30 ? 31.297 -45.094 -41.594 1 67.69 30 PHE B C 1
ATOM 1873 O O . PHE B 1 30 ? 30.516 -44.625 -40.781 1 67.69 30 PHE B O 1
ATOM 1880 N N . THR B 1 31 ? 32.281 -45.938 -41.219 1 66.62 31 THR B N 1
ATOM 1881 C CA . THR B 1 31 ? 32.562 -46.156 -39.812 1 66.62 31 THR B CA 1
ATOM 1882 C C . THR B 1 31 ? 32.969 -44.844 -39.125 1 66.62 31 THR B C 1
ATOM 1884 O O . THR B 1 31 ? 32.594 -44.594 -37.969 1 66.62 31 THR B O 1
ATOM 1887 N N . TYR B 1 32 ? 33.812 -44.094 -39.75 1 62.16 32 TYR B N 1
ATOM 1888 C CA . TYR B 1 32 ? 34.156 -42.781 -39.25 1 62.16 32 TYR B CA 1
ATOM 1889 C C . TYR B 1 32 ? 32.906 -41.906 -39.062 1 62.16 32 TYR B C 1
ATOM 1891 O O . TYR B 1 32 ? 32.719 -41.281 -38.031 1 62.16 32 TYR B O 1
ATOM 1899 N N . PHE B 1 33 ? 32.094 -41.844 -40.094 1 61.16 33 PHE B N 1
ATOM 1900 C CA . PHE B 1 33 ? 30.844 -41.094 -40 1 61.16 33 PHE B CA 1
ATOM 1901 C C . PHE B 1 33 ? 29.891 -41.75 -39 1 61.16 33 PHE B C 1
ATOM 1903 O O . PHE B 1 33 ? 29.125 -41.062 -38.312 1 61.16 33 PHE B O 1
ATOM 1910 N N . MET B 1 34 ? 29.797 -43.031 -39.062 1 55.5 34 MET B N 1
ATOM 1911 C CA . MET B 1 34 ? 28.969 -43.719 -38.094 1 55.5 34 MET B CA 1
ATOM 1912 C C . MET B 1 34 ? 29.547 -43.594 -36.688 1 55.5 34 MET B C 1
ATOM 1914 O O . MET B 1 34 ? 28.797 -43.562 -35.719 1 55.5 34 MET B O 1
ATOM 1918 N N . LEU B 1 35 ? 30.875 -43.812 -36.625 1 52.31 35 LEU B N 1
ATOM 1919 C CA . LEU B 1 35 ? 31.5 -43.562 -35.312 1 52.31 35 LEU B CA 1
ATOM 1920 C C . LEU B 1 35 ? 31.547 -42.062 -35 1 52.31 35 LEU B C 1
ATOM 1922 O O . LEU B 1 35 ? 32 -41.688 -33.938 1 52.31 35 LEU B O 1
ATOM 1926 N N . LEU B 1 36 ? 31.562 -41.219 -36.031 1 45.25 36 LEU B N 1
ATOM 1927 C CA . LEU B 1 36 ? 31.234 -39.875 -35.531 1 45.25 36 LEU B CA 1
ATOM 1928 C C . LEU B 1 36 ? 30.078 -39.938 -34.562 1 45.25 36 LEU B C 1
ATOM 1930 O O . LEU B 1 36 ? 28.984 -40.344 -34.906 1 45.25 36 LEU B O 1
ATOM 1934 N N . PRO B 1 37 ? 30.406 -40.438 -33.438 1 41.44 37 PRO B N 1
ATOM 1935 C CA . PRO B 1 37 ? 29.312 -40.312 -32.469 1 41.44 37 PRO B CA 1
ATOM 1936 C C . PRO B 1 37 ? 28.484 -39.031 -32.688 1 41.44 37 PRO B C 1
ATOM 1938 O O . PRO B 1 37 ? 28.984 -38.062 -33.219 1 41.44 37 PRO B O 1
ATOM 1941 N N . LEU B 1 38 ? 27.172 -39.156 -33.188 1 42.12 38 LEU B N 1
ATOM 1942 C CA . LEU B 1 38 ? 26.25 -38.188 -32.625 1 42.12 38 LEU B CA 1
ATOM 1943 C C . LEU B 1 38 ? 26.703 -37.719 -31.25 1 42.12 38 LEU B C 1
ATOM 1945 O O . LEU B 1 38 ? 26.422 -38.375 -30.25 1 42.12 38 LEU B O 1
ATOM 1949 N N . SER B 1 39 ? 27.953 -37.625 -30.938 1 39.75 39 SER B N 1
ATOM 1950 C CA . SER B 1 39 ? 28.125 -36.688 -29.828 1 39.75 39 SER B CA 1
ATOM 1951 C C . SER B 1 39 ? 27.188 -35.5 -29.953 1 39.75 39 SER B C 1
ATOM 1953 O O . SER B 1 39 ? 27.469 -34.562 -30.703 1 39.75 39 SER B O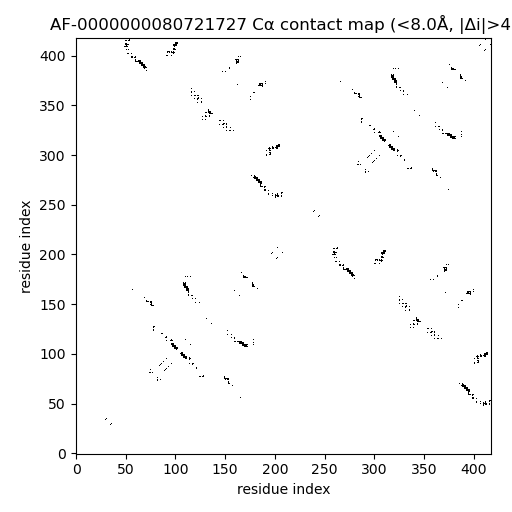 1
ATOM 1955 N N . GLN B 1 40 ? 25.969 -35.656 -30.359 1 37.53 40 GLN B N 1
ATOM 1956 C CA . GLN B 1 40 ? 25.016 -34.688 -29.859 1 37.53 40 GLN B CA 1
ATOM 1957 C C . GLN B 1 40 ? 25.516 -34.062 -28.562 1 37.53 40 GLN B C 1
ATOM 1959 O O . GLN B 1 40 ? 25.875 -34.75 -27.609 1 37.53 40 GLN B O 1
ATOM 1964 N N . PHE B 1 41 ? 26.406 -33.094 -28.672 1 39.88 41 PHE B N 1
ATOM 1965 C CA . PHE B 1 41 ? 26.359 -32.062 -27.625 1 39.88 41 PHE B CA 1
ATOM 1966 C C . PHE B 1 41 ? 25 -32.062 -26.953 1 39.88 41 PHE B C 1
ATOM 1968 O O . PHE B 1 41 ? 24.047 -31.484 -27.484 1 39.88 41 PHE B O 1
ATOM 1975 N N . THR B 1 42 ? 24.438 -33.156 -26.609 1 39.09 42 THR B N 1
ATOM 1976 C CA . THR B 1 42 ? 23.562 -32.844 -25.484 1 39.09 42 THR B CA 1
ATOM 1977 C C . THR B 1 42 ? 24.25 -31.844 -24.547 1 39.09 42 THR B C 1
ATOM 1979 O O . THR B 1 42 ? 25.109 -32.219 -23.75 1 39.09 42 THR B O 1
ATOM 1982 N N . THR B 1 43 ? 24.781 -30.797 -25.078 1 38.38 43 THR B N 1
ATOM 1983 C CA . THR B 1 43 ? 24.688 -29.766 -24.047 1 38.38 43 THR B CA 1
ATOM 1984 C C . THR B 1 43 ? 23.484 -30 -23.156 1 38.38 43 THR B C 1
ATOM 1986 O O . THR B 1 43 ? 22.344 -29.828 -23.594 1 38.38 43 THR B O 1
ATOM 1989 N N . HIS B 1 44 ? 23.469 -31.078 -22.516 1 34.5 44 HIS B N 1
ATOM 1990 C CA . HIS B 1 44 ? 22.672 -30.766 -21.328 1 34.5 44 HIS B CA 1
ATOM 1991 C C . HIS B 1 44 ? 22.812 -29.281 -20.953 1 34.5 44 HIS B C 1
ATOM 1993 O O . HIS B 1 44 ? 23.891 -28.828 -20.578 1 34.5 44 HIS B O 1
ATOM 1999 N N . HIS B 1 45 ? 22.422 -28.406 -21.875 1 35.38 45 HIS B N 1
ATOM 2000 C CA . HIS B 1 45 ? 22.062 -27.25 -21.062 1 35.38 45 HIS B CA 1
ATOM 2001 C C . HIS B 1 45 ? 21.688 -27.656 -19.641 1 35.38 45 HIS B C 1
ATOM 2003 O O . HIS B 1 45 ? 20.625 -28.234 -19.438 1 35.38 45 HIS B O 1
ATOM 2009 N N . HIS B 1 46 ? 22.516 -28.375 -19.031 1 36.78 46 HIS B N 1
ATOM 2010 C CA . HIS B 1 46 ? 22.156 -28.156 -17.641 1 36.78 46 HIS B CA 1
ATOM 2011 C C . HIS B 1 46 ? 21.391 -26.859 -17.453 1 36.78 46 HIS B C 1
ATOM 2013 O O . HIS B 1 46 ? 21.891 -25.781 -17.781 1 36.78 46 HIS B O 1
ATOM 2019 N N . ALA B 1 47 ? 20.25 -26.734 -18.078 1 42.06 47 ALA B N 1
ATOM 2020 C CA . ALA B 1 47 ? 19.469 -25.672 -17.438 1 42.06 47 ALA B CA 1
ATOM 2021 C C . ALA B 1 47 ? 20.094 -25.234 -16.125 1 42.06 47 ALA B C 1
ATOM 2023 O O . ALA B 1 47 ? 20.141 -26 -15.164 1 42.06 47 ALA B O 1
ATOM 2024 N N . SER B 1 48 ? 21.312 -24.891 -16.125 1 47.59 48 SER B N 1
ATOM 2025 C CA . SER B 1 48 ? 21.828 -24.359 -14.859 1 47.59 48 SER B CA 1
ATOM 2026 C C . SER B 1 48 ? 20.688 -24.031 -13.898 1 47.59 48 SER B C 1
ATOM 2028 O O . SER B 1 48 ? 19.797 -23.25 -14.227 1 47.59 48 SER B O 1
ATOM 2030 N N . ASN B 1 49 ? 20.094 -25.016 -13.336 1 56.16 49 ASN B N 1
ATOM 2031 C CA . ASN B 1 49 ? 19.094 -25.156 -12.273 1 56.16 49 ASN B CA 1
ATOM 2032 C C . ASN B 1 49 ? 19.094 -23.953 -11.336 1 56.16 49 ASN B C 1
ATOM 2034 O O . ASN B 1 49 ? 18.562 -24.016 -10.234 1 56.16 49 ASN B O 1
ATOM 2038 N N . LYS B 1 50 ? 19.953 -23.078 -11.625 1 72.06 50 LYS B N 1
ATOM 2039 C CA . LYS B 1 50 ? 20.062 -21.969 -10.68 1 72.06 50 LYS B CA 1
ATOM 2040 C C . LYS B 1 50 ? 18.922 -20.953 -10.883 1 72.06 50 LYS B C 1
ATOM 2042 O O . LYS B 1 50 ? 18.609 -20.594 -12.016 1 72.06 50 LYS B O 1
ATOM 2047 N N . SER B 1 51 ? 18.172 -20.844 -9.977 1 84.81 51 SER B N 1
ATOM 2048 C CA . SER B 1 51 ? 17.094 -19.859 -9.984 1 84.81 51 SER B CA 1
ATOM 2049 C C . SER B 1 51 ? 17.625 -18.453 -10.273 1 84.81 51 SER B C 1
ATOM 2051 O O . SER B 1 51 ? 18.719 -18.094 -9.828 1 84.81 51 SER B O 1
ATOM 2053 N N . TYR B 1 52 ? 17 -17.719 -11.219 1 89.31 52 TYR B N 1
ATOM 2054 C CA . TYR B 1 52 ? 17.328 -16.344 -11.555 1 89.31 52 TYR B CA 1
ATOM 2055 C C . TYR B 1 52 ? 16.781 -15.375 -10.516 1 89.31 52 TYR B C 1
ATOM 2057 O O . TYR B 1 52 ? 17.062 -14.172 -10.578 1 89.31 52 TYR B O 1
ATOM 2065 N N . VAL B 1 53 ? 16.172 -15.883 -9.516 1 89.94 53 VAL B N 1
ATOM 2066 C CA . VAL B 1 53 ? 15.438 -15.047 -8.57 1 89.94 53 VAL B CA 1
ATOM 2067 C C . VAL B 1 53 ? 16.422 -14.188 -7.777 1 89.94 53 VAL B C 1
ATOM 2069 O O . VAL B 1 53 ? 16.234 -12.977 -7.641 1 89.94 53 VAL B O 1
ATOM 2072 N N . PRO B 1 54 ? 17.547 -14.773 -7.348 1 89.75 54 PRO B N 1
ATOM 2073 C CA . PRO B 1 54 ? 18.484 -13.914 -6.629 1 89.75 54 PRO B CA 1
ATOM 2074 C C . PRO B 1 54 ? 19 -12.766 -7.488 1 89.75 54 PRO B C 1
ATOM 2076 O O . PRO B 1 54 ? 19.109 -11.633 -7.008 1 89.75 54 PRO B O 1
ATOM 2079 N N . ALA B 1 55 ? 19.297 -13.078 -8.711 1 92.38 55 ALA B N 1
ATOM 2080 C CA . ALA B 1 55 ? 19.75 -12.039 -9.633 1 92.38 55 ALA B CA 1
ATOM 2081 C C . ALA B 1 55 ? 18.641 -11.016 -9.891 1 92.38 55 ALA B C 1
ATOM 2083 O O . ALA B 1 55 ? 18.906 -9.812 -9.969 1 92.38 55 ALA B O 1
ATOM 2084 N N . ASP B 1 56 ? 17.422 -11.477 -10.078 1 94.06 56 ASP B N 1
ATOM 2085 C CA . ASP B 1 56 ? 16.281 -10.594 -10.273 1 94.06 56 ASP B CA 1
ATOM 2086 C C . ASP B 1 56 ? 16.109 -9.648 -9.086 1 94.06 56 ASP B C 1
ATOM 2088 O O . ASP B 1 56 ? 15.93 -8.438 -9.266 1 94.06 56 ASP B O 1
ATOM 2092 N N . LEU B 1 57 ? 16.188 -10.148 -7.887 1 91.56 57 LEU B N 1
ATOM 2093 C CA . LEU B 1 57 ? 16 -9.344 -6.688 1 91.56 57 LEU B CA 1
ATOM 2094 C C . LEU B 1 57 ? 17.109 -8.305 -6.559 1 91.56 57 LEU B C 1
ATOM 2096 O O . LEU B 1 57 ? 16.875 -7.176 -6.125 1 91.56 57 LEU B O 1
ATOM 2100 N N . GLY B 1 58 ? 18.359 -8.688 -6.906 1 93.06 58 GLY B N 1
ATOM 2101 C CA . GLY B 1 58 ? 19.453 -7.727 -6.957 1 93.06 58 GLY B CA 1
ATOM 2102 C C . GLY B 1 58 ? 19.219 -6.602 -7.945 1 93.06 58 GLY B C 1
ATOM 2103 O O . GLY B 1 58 ? 19.453 -5.434 -7.629 1 93.06 58 GLY B O 1
ATOM 2104 N N . ALA B 1 59 ? 18.766 -7.008 -9.102 1 96.12 59 ALA B N 1
ATOM 2105 C CA . ALA B 1 59 ? 18.469 -6.027 -10.141 1 96.12 59 ALA B CA 1
ATOM 2106 C C . ALA B 1 59 ? 17.359 -5.07 -9.695 1 96.12 59 ALA B C 1
ATOM 2108 O O . ALA B 1 59 ? 17.406 -3.877 -10 1 96.12 59 ALA B O 1
ATOM 2109 N N . LEU B 1 60 ? 16.406 -5.57 -9 1 97.12 60 LEU B N 1
ATOM 2110 C CA . LEU B 1 60 ? 15.297 -4.758 -8.539 1 97.12 60 LEU B CA 1
ATOM 2111 C C . LEU B 1 60 ? 15.766 -3.684 -7.562 1 97.12 60 LEU B C 1
ATOM 2113 O O . LEU B 1 60 ? 15.312 -2.539 -7.625 1 97.12 60 LEU B O 1
ATOM 2117 N N . THR B 1 61 ? 16.656 -4.02 -6.668 1 92.94 61 THR B N 1
ATOM 2118 C CA . THR B 1 61 ? 17.109 -3.125 -5.605 1 92.94 61 THR B CA 1
ATOM 2119 C C . THR B 1 61 ? 17.734 -1.857 -6.195 1 92.94 61 THR B C 1
ATOM 2121 O O . THR B 1 61 ? 17.625 -0.779 -5.609 1 92.94 61 THR B O 1
ATOM 2124 N N . THR B 1 62 ? 18.281 -1.979 -7.395 1 94.88 62 THR B N 1
ATOM 2125 C CA . THR B 1 62 ? 18.953 -0.824 -7.988 1 94.88 62 THR B CA 1
ATOM 2126 C C . THR B 1 62 ? 18.141 -0.27 -9.156 1 94.88 62 THR B C 1
ATOM 2128 O O . THR B 1 62 ? 18.578 0.638 -9.859 1 94.88 62 THR B O 1
ATOM 2131 N N . SER B 1 63 ? 16.984 -0.854 -9.328 1 97.19 63 SER B N 1
ATOM 2132 C CA . SER B 1 63 ? 16.172 -0.419 -10.461 1 97.19 63 SER B CA 1
ATOM 2133 C C . SER B 1 63 ? 15.477 0.902 -10.164 1 97.19 63 SER B C 1
ATOM 2135 O O . SER B 1 63 ? 15.164 1.198 -9.008 1 97.19 63 SER B O 1
ATOM 2137 N N . ALA B 1 64 ? 15.344 1.687 -11.164 1 95.94 64 ALA B N 1
ATOM 2138 C CA . ALA B 1 64 ? 14.578 2.93 -11.086 1 95.94 64 ALA B CA 1
ATOM 2139 C C . ALA B 1 64 ? 13.922 3.252 -12.43 1 95.94 64 ALA B C 1
ATOM 2141 O O . ALA B 1 64 ? 14.539 3.088 -13.484 1 95.94 64 ALA B O 1
ATOM 2142 N N . LYS B 1 65 ? 12.703 3.611 -12.414 1 97.06 65 LYS B N 1
ATOM 2143 C CA . LYS B 1 65 ? 12 4.055 -13.609 1 97.06 65 LYS B CA 1
ATOM 2144 C C . LYS B 1 65 ? 11.023 5.191 -13.289 1 97.06 65 LYS B C 1
ATOM 2146 O O . LYS B 1 65 ? 10.406 5.203 -12.227 1 97.06 65 LYS B O 1
ATOM 2151 N N . THR B 1 66 ? 10.914 6.121 -14.18 1 97.5 66 THR B N 1
ATOM 2152 C CA . THR B 1 66 ? 9.938 7.203 -14.07 1 97.5 66 THR B CA 1
ATOM 2153 C C . THR B 1 66 ? 8.578 6.758 -14.602 1 97.5 66 THR B C 1
ATOM 2155 O O . THR B 1 66 ? 8.469 6.27 -15.727 1 97.5 66 THR B O 1
ATOM 2158 N N . VAL B 1 67 ? 7.629 6.855 -13.758 1 97.81 67 VAL B N 1
ATOM 2159 C CA . VAL B 1 67 ? 6.281 6.453 -14.133 1 97.81 67 VAL B CA 1
ATOM 2160 C C . VAL B 1 67 ? 5.316 7.621 -13.945 1 97.81 67 VAL B C 1
ATOM 2162 O O . VAL B 1 67 ? 5.41 8.359 -12.961 1 97.81 67 VAL B O 1
ATOM 2165 N N . GLU B 1 68 ? 4.395 7.801 -14.875 1 96.31 68 GLU B N 1
ATOM 2166 C CA . GLU B 1 68 ? 3.338 8.805 -14.75 1 96.31 68 GLU B CA 1
ATOM 2167 C C . GLU B 1 68 ? 2.082 8.203 -14.117 1 96.31 68 GLU B C 1
ATOM 2169 O O . GLU B 1 68 ? 1.369 7.43 -14.766 1 96.31 68 GLU B O 1
ATOM 2174 N N . PHE B 1 69 ? 1.906 8.508 -12.82 1 96.12 69 PHE B N 1
ATOM 2175 C CA . PHE B 1 69 ? 0.625 8.148 -12.227 1 96.12 69 PHE B CA 1
ATOM 2176 C C . PHE B 1 69 ? -0.517 8.898 -12.898 1 96.12 69 PHE B C 1
ATOM 2178 O O . PHE B 1 69 ? -0.447 10.117 -13.07 1 96.12 69 PHE B O 1
ATOM 2185 N N . A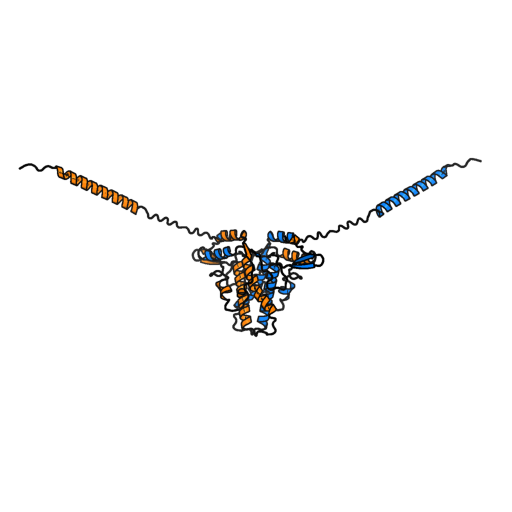LA B 1 70 ? -1.523 8.188 -13.32 1 94.12 70 ALA B N 1
ATOM 2186 C CA . ALA B 1 70 ? -2.707 8.766 -13.953 1 94.12 70 ALA B CA 1
ATOM 2187 C C . ALA B 1 70 ? -3.979 8.07 -13.477 1 94.12 70 ALA B C 1
ATOM 2189 O O . ALA B 1 70 ? -3.926 6.938 -12.992 1 94.12 70 ALA B O 1
ATOM 2190 N N . ARG B 1 71 ? -5.016 8.805 -13.641 1 93.69 71 ARG B N 1
ATOM 2191 C CA . ARG B 1 71 ? -6.309 8.25 -13.266 1 93.69 71 ARG B CA 1
ATOM 2192 C C . ARG B 1 71 ? -6.762 7.18 -14.258 1 93.69 71 ARG B C 1
ATOM 2194 O O . ARG B 1 71 ? -6.793 7.422 -15.461 1 93.69 71 ARG B O 1
ATOM 2201 N N . HIS B 1 72 ? -7.113 5.977 -13.766 1 95.69 72 HIS B N 1
ATOM 2202 C CA . HIS B 1 72 ? -7.711 4.902 -14.555 1 95.69 72 HIS B CA 1
ATOM 2203 C C . HIS B 1 72 ? -9.109 4.559 -14.047 1 95.69 72 HIS B C 1
ATOM 2205 O O . HIS B 1 72 ? -9.25 3.795 -13.086 1 95.69 72 HIS B O 1
ATOM 2211 N N . ASP B 1 73 ? -10.102 4.961 -14.664 1 94.56 73 ASP B N 1
ATOM 2212 C CA . ASP B 1 73 ? -11.492 4.863 -14.219 1 94.56 73 ASP B CA 1
ATOM 2213 C C . ASP B 1 73 ? -11.883 3.41 -13.969 1 94.56 73 ASP B C 1
ATOM 2215 O O . ASP B 1 73 ? -12.625 3.115 -13.023 1 94.56 73 ASP B O 1
ATOM 2219 N N . ALA B 1 74 ? -11.414 2.533 -14.82 1 96.69 74 ALA B N 1
ATOM 2220 C CA . ALA B 1 74 ? -11.781 1.125 -14.695 1 96.69 74 ALA B CA 1
ATOM 2221 C C . ALA B 1 74 ? -11.336 0.555 -13.352 1 96.69 74 ALA B C 1
ATOM 2223 O O . ALA B 1 74 ? -12.016 -0.302 -12.781 1 96.69 74 ALA B O 1
ATOM 2224 N N . TYR B 1 75 ? -10.234 1.08 -12.789 1 96.75 75 TYR B N 1
ATOM 2225 C CA . TYR B 1 75 ? -9.703 0.586 -11.531 1 96.75 75 TYR B CA 1
ATOM 2226 C C . TYR B 1 75 ? -10.359 1.284 -10.344 1 96.75 75 TYR B C 1
ATOM 2228 O O . TYR B 1 75 ? -10.07 0.968 -9.188 1 96.75 75 TYR B O 1
ATOM 2236 N N . GLN B 1 76 ? -11.305 2.227 -10.617 1 94.75 76 GLN B N 1
ATOM 2237 C CA . GLN B 1 76 ? -12.031 2.926 -9.562 1 94.75 76 GLN B CA 1
ATOM 2238 C C . GLN B 1 76 ? -13.484 2.465 -9.492 1 94.75 76 GLN B C 1
ATOM 2240 O O . GLN B 1 76 ? -14.305 3.074 -8.805 1 94.75 76 GLN B O 1
ATOM 2245 N N . SER B 1 77 ? -13.742 1.412 -10.219 1 94.06 77 SER B N 1
ATOM 2246 C CA . SER B 1 77 ? -15.125 0.955 -10.352 1 94.06 77 SER B CA 1
ATOM 2247 C C . SER B 1 77 ? -15.344 -0.363 -9.617 1 94.06 77 SER B C 1
ATOM 2249 O O . SER B 1 77 ? -14.461 -1.227 -9.602 1 94.06 77 SER B O 1
ATOM 2251 N N . LEU B 1 78 ? -16.531 -0.532 -9.062 1 94.06 78 LEU B N 1
ATOM 2252 C CA . LEU B 1 78 ? -16.953 -1.807 -8.484 1 94.06 78 LEU B CA 1
ATOM 2253 C C . LEU B 1 78 ? -17.719 -2.639 -9.5 1 94.06 78 LEU B C 1
ATOM 2255 O O . LEU B 1 78 ? -18.234 -3.715 -9.172 1 94.06 78 LEU B O 1
ATOM 2259 N N . GLY B 1 79 ? -17.828 -2.105 -10.773 1 94 79 GLY B N 1
ATOM 2260 C CA . GLY B 1 79 ? -18.562 -2.828 -11.805 1 94 79 GLY B CA 1
ATOM 2261 C C . GLY B 1 79 ? -17.938 -4.176 -12.133 1 94 79 GLY B C 1
ATOM 2262 O O . GLY B 1 79 ? -16.719 -4.293 -12.25 1 94 79 GLY B O 1
ATOM 2263 N N . ARG B 1 80 ? -18.781 -5.184 -12.312 1 94.94 80 ARG B N 1
ATOM 2264 C CA . ARG B 1 80 ? -18.312 -6.547 -12.555 1 94.94 80 ARG B CA 1
ATOM 2265 C C . ARG B 1 80 ? -17.594 -6.648 -13.898 1 94.94 80 ARG B C 1
ATOM 2267 O O . ARG B 1 80 ? -16.812 -7.57 -14.109 1 94.94 80 ARG B O 1
ATOM 2274 N N . GLU B 1 81 ? -17.906 -5.75 -14.75 1 96.5 81 GLU B N 1
ATOM 2275 C CA . GLU B 1 81 ? -17.266 -5.742 -16.047 1 96.5 81 GLU B CA 1
ATOM 2276 C C . GLU B 1 81 ? -15.758 -5.539 -15.922 1 96.5 81 GLU B C 1
ATOM 2278 O O . GLU B 1 81 ? -15.008 -5.836 -16.844 1 96.5 81 GLU B O 1
ATOM 2283 N N . HIS B 1 82 ? -15.328 -5.027 -14.742 1 97.25 82 HIS B N 1
ATOM 2284 C CA . HIS B 1 82 ? -13.906 -4.746 -14.555 1 97.25 82 HIS B CA 1
ATOM 2285 C C . HIS B 1 82 ? -13.25 -5.785 -13.656 1 97.25 82 HIS B C 1
ATOM 2287 O O . HIS B 1 82 ? -12.086 -5.645 -13.289 1 97.25 82 HIS B O 1
ATOM 2293 N N . ASP B 1 83 ? -13.914 -6.871 -13.32 1 96.75 83 ASP B N 1
ATOM 2294 C CA . ASP B 1 83 ? -13.383 -7.902 -12.43 1 96.75 83 ASP B CA 1
ATOM 2295 C C . ASP B 1 83 ? -12.109 -8.523 -13.008 1 96.75 83 ASP B C 1
ATOM 2297 O O . ASP B 1 83 ? -11.195 -8.883 -12.266 1 96.75 83 ASP B O 1
ATOM 2301 N N . HIS B 1 84 ? -12.055 -8.656 -14.312 1 96.69 84 HIS B N 1
ATOM 2302 C CA . HIS B 1 84 ? -10.906 -9.297 -14.953 1 96.69 84 HIS B CA 1
ATOM 2303 C C . HIS B 1 84 ? -9.633 -8.5 -14.711 1 96.69 84 HIS B C 1
ATOM 2305 O O . HIS B 1 84 ? -8.539 -9.062 -14.664 1 96.69 84 HIS B O 1
ATOM 2311 N N . LEU B 1 85 ? -9.656 -7.152 -14.531 1 98.06 85 LEU B N 1
ATOM 2312 C CA . LEU B 1 85 ? -8.492 -6.316 -14.25 1 98.06 85 LEU B CA 1
ATOM 2313 C C . LEU B 1 85 ? -7.836 -6.719 -12.938 1 98.06 85 LEU B C 1
ATOM 2315 O O . LEU B 1 85 ? -6.609 -6.73 -12.828 1 98.06 85 LEU B O 1
ATOM 2319 N N . TRP B 1 86 ? -8.664 -7.066 -11.992 1 96.81 86 TRP B N 1
ATOM 2320 C CA . TRP B 1 86 ? -8.203 -7.332 -10.633 1 96.81 86 TRP B CA 1
ATOM 2321 C C . TRP B 1 86 ? -7.879 -8.812 -10.445 1 96.81 86 TRP B C 1
ATOM 2323 O O . TRP B 1 86 ? -7.035 -9.172 -9.625 1 96.81 86 TRP B O 1
ATOM 2333 N N . ARG B 1 87 ? -8.461 -9.711 -11.219 1 90.12 87 ARG B N 1
ATOM 2334 C CA . ARG B 1 87 ? -8.305 -11.148 -11.055 1 90.12 87 ARG B CA 1
ATOM 2335 C C . ARG B 1 87 ? -7.285 -11.711 -12.039 1 90.12 87 ARG B C 1
ATOM 2337 O O . ARG B 1 87 ? -6.484 -12.578 -11.695 1 90.12 87 ARG B O 1
ATOM 2344 N N . ASP B 1 88 ? -7.301 -11.133 -13.242 1 92.5 88 ASP B N 1
ATOM 2345 C CA . ASP B 1 88 ? -6.539 -11.75 -14.328 1 92.5 88 ASP B CA 1
ATOM 2346 C C . ASP B 1 88 ? -5.359 -10.867 -14.734 1 92.5 88 ASP B C 1
ATOM 2348 O O . ASP B 1 88 ? -4.266 -11.375 -15 1 92.5 88 ASP B O 1
ATOM 2352 N N . ASP B 1 89 ? -5.512 -9.594 -14.719 1 96.19 89 ASP B N 1
ATOM 2353 C CA . ASP B 1 89 ? -4.516 -8.703 -15.312 1 96.19 89 ASP B CA 1
ATOM 2354 C C . ASP B 1 89 ? -3.527 -8.203 -14.258 1 96.19 89 ASP B C 1
ATOM 2356 O O . ASP B 1 89 ? -2.373 -7.914 -14.578 1 96.19 89 ASP B O 1
ATOM 2360 N N . LEU B 1 90 ? -3.963 -8.062 -13.047 1 97.12 90 LEU B N 1
ATOM 2361 C CA . LEU B 1 90 ? -3.176 -7.43 -11.992 1 97.12 90 LEU B CA 1
ATOM 2362 C C . LEU B 1 90 ? -2.053 -8.352 -11.531 1 97.12 90 LEU B C 1
ATOM 2364 O O . LEU B 1 90 ? -0.991 -7.883 -11.117 1 97.12 90 LEU B O 1
ATOM 2368 N N . LEU B 1 91 ? -2.268 -9.641 -11.617 1 96.94 91 LEU B N 1
ATOM 2369 C CA . LEU B 1 91 ? -1.331 -10.633 -11.094 1 96.94 91 LEU B CA 1
ATOM 2370 C C . LEU B 1 91 ? -0.879 -11.586 -12.195 1 96.94 91 LEU B C 1
ATOM 2372 O O . LEU B 1 91 ? -1.599 -11.797 -13.18 1 96.94 91 LEU B O 1
ATOM 2376 N N . PRO B 1 92 ? 0.332 -12.156 -12.023 1 96.44 92 PRO B N 1
ATOM 2377 C CA . PRO B 1 92 ? 0.654 -13.297 -12.883 1 96.44 92 PRO B CA 1
ATOM 2378 C C . PRO B 1 92 ? -0.344 -14.445 -12.742 1 96.44 92 PRO B C 1
ATOM 2380 O O . PRO B 1 92 ? -1.036 -14.547 -11.727 1 96.44 92 PRO B O 1
ATOM 2383 N N . PRO B 1 93 ? -0.412 -15.32 -13.773 1 94.31 93 PRO B N 1
ATOM 2384 C CA . PRO B 1 93 ? -1.373 -16.422 -13.734 1 94.31 93 PRO B CA 1
ATOM 2385 C C . PRO B 1 93 ? -1.213 -17.297 -12.492 1 94.31 93 PRO B C 1
ATOM 2387 O O . PRO B 1 93 ? -2.193 -17.859 -12 1 94.31 93 PRO B O 1
ATOM 2390 N N . ASN B 1 94 ? -0.051 -17.438 -11.953 1 92.75 94 ASN B N 1
ATOM 2391 C CA . ASN B 1 94 ? 0.168 -18.281 -10.797 1 92.75 94 ASN B CA 1
ATOM 2392 C C . ASN B 1 94 ? -0.102 -17.547 -9.492 1 92.75 94 ASN B C 1
ATOM 2394 O O . ASN B 1 94 ? 0.247 -18.031 -8.406 1 92.75 94 ASN B O 1
ATOM 2398 N N . GLY B 1 95 ? -0.63 -16.281 -9.523 1 93.06 95 GLY B N 1
ATOM 2399 C CA . GLY B 1 95 ? -0.994 -15.516 -8.336 1 93.06 95 GLY B CA 1
ATOM 2400 C C . GLY B 1 95 ? 0.146 -14.672 -7.797 1 93.06 95 GLY B C 1
ATOM 2401 O O . GLY B 1 95 ? 0.011 -14.039 -6.75 1 93.06 95 GLY B O 1
ATOM 2402 N N . GLY B 1 96 ? 1.257 -14.641 -8.516 1 95 96 GLY B N 1
ATOM 2403 C CA . GLY B 1 96 ? 2.404 -13.852 -8.094 1 95 96 GLY B CA 1
ATOM 2404 C C . GLY B 1 96 ? 3.252 -14.547 -7.043 1 95 96 GLY B C 1
ATOM 2405 O O . GLY B 1 96 ? 3.93 -13.883 -6.254 1 95 96 GLY B O 1
ATOM 2406 N N . TYR B 1 97 ? 3.143 -15.883 -6.977 1 94.12 97 TYR B N 1
ATOM 2407 C CA . TYR B 1 97 ? 3.961 -16.672 -6.059 1 94.12 97 TYR B CA 1
ATOM 2408 C C . TYR B 1 97 ? 5.273 -17.078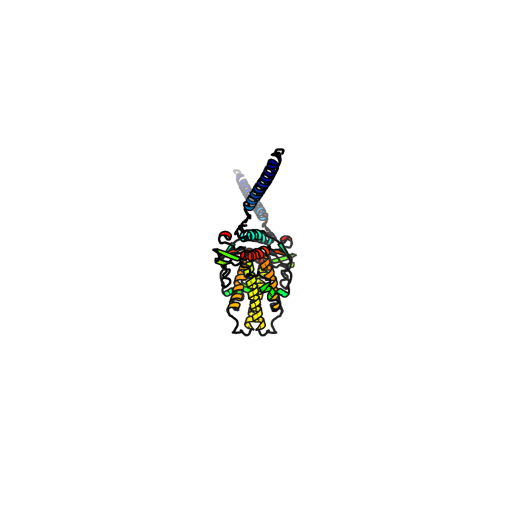 -6.711 1 94.12 97 TYR B C 1
ATOM 2410 O O . TYR B 1 97 ? 5.41 -17.016 -7.938 1 94.12 97 TYR B O 1
ATOM 2418 N N . LEU B 1 98 ? 6.238 -17.422 -5.887 1 94.06 98 LEU B N 1
ATOM 2419 C CA . LEU B 1 98 ? 7.426 -18.141 -6.34 1 94.06 98 LEU B CA 1
ATOM 2420 C C . LEU B 1 98 ? 7.301 -19.641 -6.051 1 94.06 98 LEU B C 1
ATOM 2422 O O . LEU B 1 98 ? 6.832 -20.031 -4.977 1 94.06 98 LEU B O 1
ATOM 2426 N N . THR B 1 99 ? 7.699 -20.422 -7.016 1 92.75 99 THR B N 1
ATOM 2427 C CA . THR B 1 99 ? 7.754 -21.859 -6.801 1 92.75 99 THR B CA 1
ATOM 2428 C C . THR B 1 99 ? 9.07 -22.266 -6.137 1 92.75 99 THR B C 1
ATOM 2430 O O . THR B 1 99 ? 10.148 -21.969 -6.66 1 92.75 99 THR B O 1
ATOM 2433 N N . LEU B 1 100 ? 8.93 -22.828 -4.984 1 91.62 100 LEU B N 1
ATOM 2434 C CA . LEU B 1 100 ? 10.086 -23.328 -4.242 1 91.62 100 LEU B CA 1
ATOM 2435 C C . LEU B 1 100 ? 10.227 -24.828 -4.41 1 91.62 100 LEU B C 1
ATOM 2437 O O . LEU B 1 100 ? 9.281 -25.578 -4.164 1 91.62 100 LEU B O 1
ATOM 2441 N N . ALA B 1 101 ? 11.375 -25.25 -4.832 1 90.94 101 ALA B N 1
ATOM 2442 C CA . ALA B 1 101 ? 11.664 -26.672 -4.93 1 90.94 101 ALA B CA 1
ATOM 2443 C C . ALA B 1 101 ? 12.539 -27.141 -3.77 1 90.94 101 ALA B C 1
ATOM 2445 O O . ALA B 1 101 ? 13.711 -26.781 -3.686 1 90.94 101 ALA B O 1
ATOM 2446 N N . HIS B 1 102 ? 11.875 -27.922 -2.848 1 85.25 102 HIS B N 1
ATOM 2447 C CA . HIS B 1 102 ? 12.648 -28.531 -1.78 1 85.25 102 HIS B CA 1
ATOM 2448 C C . HIS B 1 102 ? 13.43 -29.75 -2.293 1 85.25 102 HIS B C 1
ATOM 2450 O O . HIS B 1 102 ? 14.578 -29.969 -1.906 1 85.25 102 HIS B O 1
ATOM 2456 N N . ALA B 1 103 ? 12.773 -30.562 -3.023 1 83 103 ALA B N 1
ATOM 2457 C CA . ALA B 1 103 ? 13.266 -31.75 -3.691 1 83 103 ALA B CA 1
ATOM 2458 C C . ALA B 1 103 ? 12.562 -31.969 -5.027 1 83 103 ALA B C 1
ATOM 2460 O O . ALA B 1 103 ? 11.617 -31.25 -5.363 1 83 103 ALA B O 1
ATOM 2461 N N . PRO B 1 104 ? 13.227 -32.844 -5.797 1 78.62 104 PRO B N 1
ATOM 2462 C CA . PRO B 1 104 ? 12.5 -33.156 -7.027 1 78.62 104 PRO B CA 1
ATOM 2463 C C . PRO B 1 104 ? 11.047 -33.531 -6.77 1 78.62 104 PRO B C 1
ATOM 2465 O O . PRO B 1 104 ? 10.758 -34.344 -5.867 1 78.62 104 PRO B O 1
ATOM 2468 N N . ASN B 1 105 ? 10.109 -32.938 -7.238 1 83.38 105 ASN B N 1
ATOM 2469 C CA . ASN B 1 105 ? 8.672 -33.188 -7.172 1 83.38 105 ASN B CA 1
ATOM 2470 C C . ASN B 1 105 ? 8.086 -32.719 -5.848 1 83.38 105 ASN B C 1
ATOM 2472 O O . ASN B 1 105 ? 7.023 -33.188 -5.434 1 83.38 105 ASN B O 1
ATOM 2476 N N . ASP B 1 106 ? 8.812 -32.094 -5.066 1 88.75 106 ASP B N 1
ATOM 2477 C CA . ASP B 1 106 ? 8.344 -31.453 -3.832 1 88.75 106 ASP B CA 1
ATOM 2478 C C . ASP B 1 106 ? 8.453 -29.938 -3.912 1 88.75 106 ASP B C 1
ATOM 2480 O O . ASP B 1 106 ? 9.531 -29.375 -3.701 1 88.75 106 ASP B O 1
ATOM 2484 N N . THR B 1 107 ? 7.336 -29.391 -4.27 1 88.94 107 THR B N 1
ATOM 2485 C CA . THR B 1 107 ? 7.352 -27.938 -4.469 1 88.94 107 THR B CA 1
ATOM 2486 C C . THR B 1 107 ? 6.395 -27.25 -3.5 1 88.94 107 THR B C 1
ATOM 2488 O O . THR B 1 107 ? 5.461 -27.875 -2.99 1 88.94 107 THR B O 1
ATOM 2491 N N . ALA B 1 108 ? 6.785 -26.047 -3.117 1 89.44 108 ALA B N 1
ATOM 2492 C CA . ALA B 1 108 ? 5.941 -25.172 -2.301 1 89.44 108 ALA B CA 1
ATOM 2493 C C . ALA B 1 108 ? 5.828 -23.781 -2.918 1 89.44 108 ALA B C 1
ATOM 2495 O O . ALA B 1 108 ? 6.527 -23.469 -3.887 1 89.44 108 ALA B O 1
ATOM 2496 N N . LYS B 1 109 ? 4.855 -23.047 -2.418 1 91 109 LYS B N 1
ATOM 2497 C CA . LYS B 1 109 ? 4.672 -21.688 -2.889 1 91 109 LYS B CA 1
ATOM 2498 C C . LYS B 1 109 ? 5.176 -20.672 -1.859 1 91 109 LYS B C 1
ATOM 2500 O O . LYS B 1 109 ? 4.926 -20.828 -0.662 1 91 109 LYS B O 1
ATOM 2505 N N . LEU B 1 110 ? 5.945 -19.719 -2.336 1 92.25 110 LEU B N 1
ATOM 2506 C CA . LEU B 1 110 ? 6.387 -18.578 -1.532 1 92.25 110 LEU B CA 1
ATOM 2507 C C . LEU B 1 110 ? 5.699 -17.297 -1.98 1 92.25 110 LEU B C 1
ATOM 2509 O O . LEU B 1 110 ? 5.543 -17.062 -3.18 1 92.25 110 LEU B O 1
ATOM 2513 N N . GLY B 1 111 ? 5.32 -16.547 -1.008 1 94 111 GLY B N 1
ATOM 2514 C CA . GLY B 1 111 ? 4.719 -15.266 -1.33 1 94 111 GLY B CA 1
ATOM 2515 C C . GLY B 1 111 ? 5.742 -14.195 -1.647 1 94 111 GLY B C 1
ATOM 2516 O O . GLY B 1 111 ? 6.871 -14.242 -1.157 1 94 111 GLY B O 1
ATOM 2517 N N . VAL B 1 112 ? 5.336 -13.32 -2.51 1 95.25 112 VAL B N 1
ATOM 2518 C CA . VAL B 1 112 ? 6.023 -12.055 -2.738 1 95.25 112 VAL B CA 1
ATOM 2519 C C . VAL B 1 112 ? 5.152 -10.898 -2.256 1 95.25 112 VAL B C 1
ATOM 2521 O O . VAL B 1 112 ? 3.992 -10.773 -2.656 1 95.25 112 VAL B O 1
ATOM 2524 N N . ALA B 1 113 ? 5.715 -10.07 -1.475 1 96.62 113 ALA B N 1
ATOM 2525 C CA . ALA B 1 113 ? 4.934 -9.078 -0.741 1 96.62 113 ALA B CA 1
ATOM 2526 C C . ALA B 1 113 ? 4.156 -8.18 -1.697 1 96.62 113 ALA B C 1
ATOM 2528 O O . ALA B 1 113 ? 2.996 -7.848 -1.443 1 96.62 113 ALA B O 1
ATOM 2529 N N . MET B 1 114 ? 4.758 -7.707 -2.803 1 97.62 114 MET B N 1
ATOM 2530 C CA . MET B 1 114 ? 4.039 -6.84 -3.73 1 97.62 114 MET B CA 1
ATOM 2531 C C . MET B 1 114 ? 2.748 -7.496 -4.203 1 97.62 114 MET B C 1
ATOM 2533 O O . MET B 1 114 ? 1.683 -6.879 -4.176 1 97.62 114 MET B O 1
ATOM 2537 N N . PHE B 1 115 ? 2.846 -8.734 -4.617 1 96.69 115 PHE B N 1
ATOM 2538 C CA . PHE B 1 115 ? 1.678 -9.438 -5.133 1 96.69 115 PHE B CA 1
ATOM 2539 C C . PHE B 1 115 ? 0.673 -9.711 -4.023 1 96.69 115 PHE B C 1
ATOM 2541 O O . PHE B 1 115 ? -0.538 -9.664 -4.246 1 96.69 115 PHE B O 1
ATOM 2548 N N . HIS B 1 116 ? 1.182 -10.055 -2.865 1 95.88 116 HIS B N 1
ATOM 2549 C CA . HIS B 1 116 ? 0.291 -10.219 -1.722 1 95.88 116 HIS B CA 1
ATOM 2550 C C . HIS B 1 116 ? -0.501 -8.945 -1.453 1 95.88 116 HIS B C 1
ATOM 2552 O O . HIS B 1 116 ? -1.717 -8.992 -1.252 1 95.88 116 HIS B O 1
ATOM 2558 N N . GLN B 1 117 ? 0.198 -7.84 -1.473 1 97.12 117 GLN B N 1
ATOM 2559 C CA . GLN B 1 117 ? -0.447 -6.547 -1.263 1 97.12 117 GLN B CA 1
ATOM 2560 C C . GLN B 1 117 ? -1.515 -6.285 -2.322 1 97.12 117 GLN B C 1
ATOM 2562 O O . GLN B 1 117 ? -2.611 -5.82 -2.004 1 97.12 117 GLN B O 1
ATOM 2567 N N . LEU B 1 118 ? -1.214 -6.59 -3.537 1 97.44 118 LEU B N 1
ATOM 2568 C CA . LEU B 1 118 ? -2.166 -6.398 -4.625 1 97.44 118 LEU B CA 1
ATOM 2569 C C . LEU B 1 118 ? -3.352 -7.348 -4.484 1 97.44 118 LEU B C 1
ATOM 2571 O O . LEU B 1 118 ? -4.496 -6.961 -4.734 1 97.44 118 LEU B O 1
ATOM 2575 N N . ARG B 1 119 ? -3.131 -8.578 -4.066 1 95.06 119 ARG B N 1
ATOM 2576 C CA . ARG B 1 119 ? -4.219 -9.516 -3.814 1 95.06 119 ARG B CA 1
ATOM 2577 C C . ARG B 1 119 ? -5.117 -9.023 -2.686 1 95.06 119 ARG B C 1
ATOM 2579 O O . ARG B 1 119 ? -6.336 -9.203 -2.73 1 95.06 119 ARG B O 1
ATOM 2586 N N . CYS B 1 120 ? -4.441 -8.461 -1.7 1 95.75 120 CYS B N 1
ATOM 2587 C CA . CYS B 1 120 ? -5.211 -7.879 -0.604 1 95.75 120 CYS B CA 1
ATOM 2588 C C . CYS B 1 120 ? -6.129 -6.773 -1.105 1 95.75 120 CYS B C 1
ATOM 2590 O O . CYS B 1 120 ? -7.301 -6.707 -0.725 1 95.75 120 CYS B O 1
ATOM 2592 N N . LEU B 1 121 ? -5.578 -5.902 -1.938 1 96.94 121 LEU B N 1
ATOM 2593 C CA . LEU B 1 121 ? -6.383 -4.816 -2.48 1 96.94 121 LEU B CA 1
ATOM 2594 C C . LEU B 1 121 ? -7.562 -5.359 -3.285 1 96.94 121 LEU B C 1
ATOM 2596 O O . LEU B 1 121 ? -8.688 -4.871 -3.152 1 96.94 121 LEU B O 1
ATOM 2600 N N . ALA B 1 122 ? -7.316 -6.375 -4.062 1 96.19 122 ALA B N 1
ATOM 2601 C CA . ALA B 1 122 ? -8.367 -7.02 -4.844 1 96.19 122 ALA B CA 1
ATOM 2602 C C . ALA B 1 122 ? -9.414 -7.652 -3.93 1 96.19 122 ALA B C 1
ATOM 2604 O O . ALA B 1 122 ? -10.617 -7.59 -4.215 1 96.19 122 ALA B O 1
ATOM 2605 N N . ALA B 1 123 ? -8.984 -8.305 -2.871 1 94.69 123 ALA B N 1
ATOM 2606 C CA . ALA B 1 123 ? -9.906 -8.938 -1.927 1 94.69 123 ALA B CA 1
ATOM 2607 C C . ALA B 1 123 ? -10.82 -7.898 -1.273 1 94.69 123 ALA B C 1
ATOM 2609 O O . ALA B 1 123 ? -12.016 -8.133 -1.113 1 94.69 123 ALA B O 1
ATOM 2610 N N . ILE B 1 124 ? -10.281 -6.793 -0.883 1 95.69 124 ILE B N 1
ATOM 2611 C CA . ILE B 1 124 ? -11.07 -5.719 -0.288 1 95.69 124 ILE B CA 1
ATOM 2612 C C . ILE B 1 124 ? -12.094 -5.211 -1.299 1 95.69 124 ILE B C 1
ATOM 2614 O O . ILE B 1 124 ? -13.266 -5.008 -0.959 1 95.69 124 ILE B O 1
ATOM 2618 N N . ARG B 1 125 ? -11.641 -4.977 -2.553 1 96 125 ARG B N 1
ATOM 2619 C CA . ARG B 1 125 ? -12.57 -4.543 -3.598 1 96 125 ARG B CA 1
ATOM 2620 C C . ARG B 1 125 ? -13.719 -5.531 -3.754 1 96 125 ARG B C 1
ATOM 2622 O O . ARG B 1 125 ? -14.875 -5.125 -3.869 1 96 125 ARG B O 1
ATOM 2629 N N . SER B 1 126 ? -13.391 -6.809 -3.805 1 93.94 126 SER B N 1
ATOM 2630 C CA . SER B 1 126 ? -14.406 -7.844 -3.967 1 93.94 126 SER B CA 1
ATOM 2631 C C . SER B 1 126 ? -15.414 -7.812 -2.82 1 93.94 126 SER B C 1
ATOM 2633 O O . SER B 1 126 ? -16.625 -7.949 -3.043 1 93.94 126 SER B O 1
ATOM 2635 N N . GLU B 1 127 ? -14.891 -7.676 -1.638 1 92.06 127 GLU B N 1
ATOM 2636 C CA . GLU B 1 127 ? -15.789 -7.598 -0.49 1 92.06 127 GLU B CA 1
ATOM 2637 C C . GLU B 1 127 ? -16.688 -6.359 -0.568 1 92.06 127 GLU B C 1
ATOM 2639 O O . GLU B 1 127 ? -17.875 -6.422 -0.257 1 92.06 127 GLU B O 1
ATOM 2644 N N . MET B 1 128 ? -16.141 -5.238 -0.959 1 91.94 128 MET B N 1
ATOM 2645 C CA . MET B 1 128 ? -16.922 -4.02 -1.118 1 91.94 128 MET B CA 1
ATOM 2646 C C . MET B 1 128 ? -17.984 -4.199 -2.193 1 91.94 128 MET B C 1
ATOM 2648 O O . MET B 1 128 ? -19.109 -3.697 -2.053 1 91.94 128 MET B O 1
ATOM 2652 N N . GLN B 1 129 ? -17.578 -4.883 -3.281 1 90.88 129 GLN B N 1
ATOM 2653 C CA . GLN B 1 129 ? -18.547 -5.199 -4.332 1 90.88 129 GLN B CA 1
ATOM 2654 C C . GLN B 1 129 ? -19.734 -5.977 -3.777 1 90.88 129 GLN B C 1
ATOM 2656 O O . GLN B 1 129 ? -20.891 -5.652 -4.066 1 90.88 129 GLN B O 1
ATO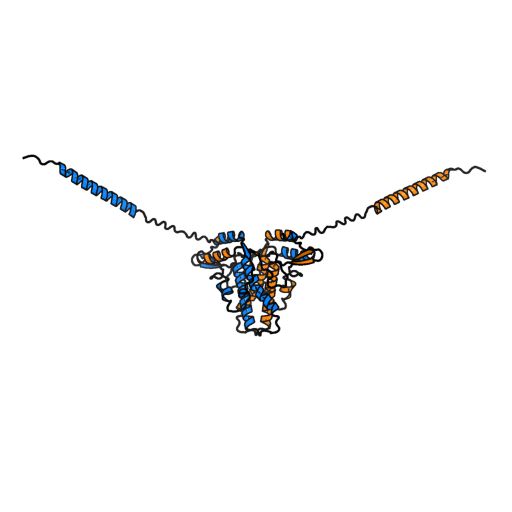M 2661 N N . ARG B 1 130 ? -19.438 -6.941 -3.072 1 88.94 130 ARG B N 1
ATOM 2662 C CA . ARG B 1 130 ? -20.484 -7.773 -2.479 1 88.94 130 ARG B CA 1
ATOM 2663 C C . ARG B 1 130 ? -21.391 -6.949 -1.568 1 88.94 130 ARG B C 1
ATOM 2665 O O . ARG B 1 130 ? -22.609 -7.047 -1.653 1 88.94 130 ARG B O 1
ATOM 2672 N N . LEU B 1 131 ? -20.812 -6.176 -0.677 1 86.31 131 LEU B N 1
ATOM 2673 C CA . LEU B 1 131 ? -21.578 -5.344 0.246 1 86.31 131 LEU B CA 1
ATOM 2674 C C . LEU B 1 131 ? -22.438 -4.336 -0.512 1 86.31 131 LEU B C 1
ATOM 2676 O O . LEU B 1 131 ? -23.578 -4.055 -0.112 1 86.31 131 LEU B O 1
ATOM 2680 N N . HIS B 1 132 ? -21.891 -3.801 -1.528 1 84.38 132 HIS B N 1
ATOM 2681 C CA . HIS B 1 132 ? -22.594 -2.814 -2.346 1 84.38 132 HIS B CA 1
ATOM 2682 C C . HIS B 1 132 ? -23.812 -3.424 -3.021 1 84.38 132 HIS B C 1
ATOM 2684 O O . HIS B 1 132 ? -24.859 -2.777 -3.123 1 84.38 132 HIS B O 1
ATOM 2690 N N . GLU B 1 133 ? -23.688 -4.562 -3.557 1 82.31 133 GLU B N 1
ATOM 2691 C CA . GLU B 1 133 ? -24.781 -5.25 -4.254 1 82.31 133 GLU B CA 1
ATOM 2692 C C . GLU B 1 133 ? -25.906 -5.629 -3.295 1 82.31 133 GLU B C 1
ATOM 2694 O O . GLU B 1 133 ? -27.062 -5.688 -3.688 1 82.31 133 GLU B O 1
ATOM 2699 N N . HIS B 1 134 ? -25.578 -5.887 -2.113 1 72.12 134 HIS B N 1
ATOM 2700 C CA . HIS B 1 134 ? -26.578 -6.387 -1.181 1 72.12 134 HIS B CA 1
ATOM 2701 C C . HIS B 1 134 ? -27.094 -5.27 -0.282 1 72.12 134 HIS B C 1
ATOM 2703 O O . HIS B 1 134 ? -28.016 -5.484 0.524 1 72.12 134 HIS B O 1
ATOM 2709 N N . GLY B 1 135 ? -26.297 -4.242 -0.289 1 66.69 135 GLY B N 1
ATOM 2710 C CA . GLY B 1 135 ? -26.75 -3.148 0.561 1 66.69 135 GLY B CA 1
ATOM 2711 C C . GLY B 1 135 ? -27.844 -2.311 -0.073 1 66.69 135 GLY B C 1
ATOM 2712 O O . GLY B 1 135 ? -28 -2.314 -1.295 1 66.69 135 GLY B O 1
ATOM 2713 N N . SER B 1 136 ? -28.859 -2.021 0.692 1 57.09 136 SER B N 1
ATOM 2714 C CA . SER B 1 136 ? -29.891 -1.074 0.285 1 57.09 136 SER B CA 1
ATOM 2715 C C . SER B 1 136 ? -29.328 0.334 0.141 1 57.09 136 SER B C 1
ATOM 2717 O O . SER B 1 136 ? -28.516 0.772 0.965 1 57.09 136 SER B O 1
ATOM 2719 N N . GLY B 1 137 ? -28.766 0.576 -1.018 1 52.62 137 GLY B N 1
ATOM 2720 C CA . GLY B 1 137 ? -28.219 1.898 -1.287 1 52.62 137 GLY B CA 1
ATOM 2721 C C . GLY B 1 137 ? -28.828 2.979 -0.407 1 52.62 137 GLY B C 1
ATOM 2722 O O . GLY B 1 137 ? -30.047 3.027 -0.215 1 52.62 137 GLY B O 1
ATOM 2723 N N . ASP B 1 138 ? -28.375 3.186 0.714 1 51.75 138 ASP B N 1
ATOM 2724 C CA . ASP B 1 138 ? -28.859 4.406 1.346 1 51.75 138 ASP B CA 1
ATOM 2725 C C . ASP B 1 138 ? -28.703 5.609 0.417 1 51.75 138 ASP B C 1
ATOM 2727 O O . ASP B 1 138 ? -27.578 5.938 0.01 1 51.75 138 ASP B O 1
ATOM 2731 N N . PRO B 1 139 ? -29.859 6.008 -0.073 1 50.78 139 PRO B N 1
ATOM 2732 C CA . PRO B 1 139 ? -29.859 7.184 -0.949 1 50.78 139 PRO B CA 1
ATOM 2733 C C . PRO B 1 139 ? -29.078 8.352 -0.354 1 50.78 139 PRO B C 1
ATOM 2735 O O . PRO B 1 139 ? -28.656 9.25 -1.086 1 50.78 139 PRO B O 1
ATOM 2738 N N . ALA B 1 140 ? -29.156 8.461 1.017 1 49.06 140 ALA B N 1
ATOM 2739 C CA . ALA B 1 140 ? -28.625 9.68 1.615 1 49.06 140 ALA B CA 1
ATOM 2740 C C . ALA B 1 140 ? -27.094 9.703 1.553 1 49.06 140 ALA B C 1
ATOM 2742 O O . ALA B 1 140 ? -26.469 10.695 1.928 1 49.06 140 ALA B O 1
ATOM 2743 N N . HIS B 1 141 ? -26.469 8.562 1.287 1 55.69 141 HIS B N 1
ATOM 2744 C CA . HIS B 1 141 ? -25.016 8.469 1.327 1 55.69 141 HIS B CA 1
ATOM 2745 C C . HIS B 1 141 ? -24.375 9.352 0.255 1 55.69 141 HIS B C 1
ATOM 2747 O O . HIS B 1 141 ? -24.781 9.297 -0.912 1 55.69 141 HIS B O 1
ATOM 2753 N N . ARG B 1 142 ? -23.547 10.273 0.858 1 59.56 142 ARG B N 1
ATOM 2754 C CA . ARG B 1 142 ? -22.875 11.266 0.025 1 59.56 142 ARG B CA 1
ATOM 2755 C C . ARG B 1 142 ? -21.984 10.594 -1.008 1 59.56 142 ARG B C 1
ATOM 2757 O O . ARG B 1 142 ? -21.062 9.852 -0.65 1 59.56 142 ARG B O 1
ATOM 2764 N N . ASP B 1 143 ? -22.25 10.531 -2.09 1 71.06 143 ASP B N 1
ATOM 2765 C CA . ASP B 1 143 ? -21.609 10.086 -3.324 1 71.06 143 ASP B CA 1
ATOM 2766 C C . ASP B 1 143 ? -20.141 10.469 -3.348 1 71.06 143 ASP B C 1
ATOM 2768 O O . ASP B 1 143 ? -19.297 9.695 -3.811 1 71.06 143 ASP B O 1
ATOM 2772 N N . GLN B 1 144 ? -19.812 11.477 -2.439 1 73.44 144 GLN B N 1
ATOM 2773 C CA . GLN B 1 144 ? -18.438 11.969 -2.518 1 73.44 144 GLN B CA 1
ATOM 2774 C C . GLN B 1 144 ? -17.484 11.047 -1.757 1 73.44 144 GLN B C 1
ATOM 2776 O O . GLN B 1 144 ? -16.375 10.805 -2.203 1 73.44 144 GLN B O 1
ATOM 2781 N N . ASP B 1 145 ? -17.953 10.531 -0.588 1 78 145 ASP B N 1
ATOM 2782 C CA . ASP B 1 145 ? -17.094 9.641 0.197 1 78 145 ASP B CA 1
ATOM 2783 C C . ASP B 1 145 ? -16.875 8.312 -0.525 1 78 145 ASP B C 1
ATOM 2785 O O . ASP B 1 145 ? -15.773 7.762 -0.503 1 78 145 ASP B O 1
ATOM 2789 N N . ARG B 1 146 ? -17.875 7.891 -1.11 1 82.88 146 ARG B N 1
ATOM 2790 C CA . ARG B 1 146 ? -17.766 6.672 -1.902 1 82.88 146 ARG B CA 1
ATOM 2791 C C . ARG B 1 146 ? -16.812 6.875 -3.076 1 82.88 146 ARG B C 1
ATOM 2793 O O . ARG B 1 146 ? -15.945 6.035 -3.338 1 82.88 146 ARG B O 1
ATOM 2800 N N . ASP B 1 147 ? -16.984 7.988 -3.736 1 85 147 ASP B N 1
ATOM 2801 C CA . ASP B 1 147 ? -16.125 8.281 -4.879 1 85 147 ASP B CA 1
ATOM 2802 C C . ASP B 1 147 ? -14.656 8.359 -4.461 1 85 147 ASP B C 1
ATOM 2804 O O . ASP B 1 147 ? -13.773 7.875 -5.172 1 85 147 ASP B O 1
ATOM 2808 N N . ARG B 1 148 ? -14.484 8.914 -3.322 1 85.75 148 ARG B N 1
ATOM 2809 C CA . ARG B 1 148 ? -13.125 9.008 -2.812 1 85.75 148 ARG B CA 1
ATOM 2810 C C . ARG B 1 148 ? -12.555 7.625 -2.51 1 85.75 148 ARG B C 1
ATOM 2812 O O . ARG B 1 148 ? -11.422 7.316 -2.895 1 85.75 148 ARG B O 1
ATOM 2819 N N . ALA B 1 149 ? -13.328 6.828 -1.877 1 91.25 149 ALA B N 1
ATOM 2820 C CA . ALA B 1 149 ? -12.875 5.473 -1.562 1 91.25 149 ALA B CA 1
ATOM 2821 C C . ALA B 1 149 ? -12.562 4.691 -2.834 1 91.25 149 ALA B C 1
ATOM 2823 O O . ALA B 1 149 ? -11.578 3.955 -2.891 1 91.25 149 ALA B O 1
ATOM 2824 N N . LEU B 1 150 ? -13.367 4.898 -3.854 1 92.69 150 LEU B N 1
ATOM 2825 C CA . LEU B 1 150 ? -13.172 4.168 -5.102 1 92.69 150 LEU B CA 1
ATOM 2826 C C . LEU B 1 150 ? -11.922 4.652 -5.824 1 92.69 150 LEU B C 1
ATOM 2828 O O . LEU B 1 150 ? -11.188 3.85 -6.406 1 92.69 150 LEU B O 1
ATOM 2832 N N . ALA B 1 151 ? -11.672 5.945 -5.797 1 94.06 151 ALA B N 1
ATOM 2833 C CA . ALA B 1 151 ? -10.453 6.484 -6.395 1 94.06 151 ALA B CA 1
ATOM 2834 C C . ALA B 1 151 ? -9.211 5.953 -5.68 1 94.06 151 ALA B C 1
ATOM 2836 O O . ALA B 1 151 ? -8.141 5.824 -6.285 1 94.06 151 ALA B O 1
ATOM 2837 N N . CYS B 1 152 ? -9.336 5.609 -4.398 1 95.94 152 CYS B N 1
ATOM 2838 C CA . CYS B 1 152 ? -8.234 5.102 -3.59 1 95.94 152 CYS B CA 1
ATOM 2839 C C . CYS B 1 152 ? -7.734 3.766 -4.121 1 95.94 152 CYS B C 1
ATOM 2841 O O . CYS B 1 152 ? -6.547 3.449 -4.008 1 95.94 152 CYS B O 1
ATOM 2843 N N . PHE B 1 153 ? -8.625 2.926 -4.77 1 97 153 PHE B N 1
ATOM 2844 C CA . PHE B 1 153 ? -8.195 1.637 -5.301 1 97 153 PHE B CA 1
ATOM 2845 C C . PHE B 1 153 ? -7.141 1.82 -6.387 1 97 153 PHE B C 1
ATOM 2847 O O . PHE B 1 153 ? -6.117 1.136 -6.387 1 97 153 PHE B O 1
ATOM 2854 N N . ASP B 1 154 ? -7.414 2.738 -7.305 1 96.62 154 ASP B N 1
ATOM 2855 C CA . ASP B 1 154 ? -6.477 2.982 -8.398 1 96.62 154 ASP B CA 1
ATOM 2856 C C . ASP B 1 154 ? -5.168 3.574 -7.871 1 96.62 154 ASP B C 1
ATOM 2858 O O . ASP B 1 154 ? -4.082 3.16 -8.281 1 96.62 154 ASP B O 1
ATOM 2862 N N . TYR B 1 155 ? -5.262 4.508 -7 1 96.5 155 TYR B N 1
ATOM 2863 C CA . TYR B 1 155 ? -4.078 5.152 -6.445 1 96.5 155 TYR B CA 1
ATOM 2864 C C . TYR B 1 155 ? -3.213 4.145 -5.695 1 96.5 155 TYR B C 1
ATOM 2866 O O . TYR B 1 155 ? -1.998 4.086 -5.898 1 96.5 155 TYR B O 1
ATOM 2874 N N . LEU B 1 156 ? -3.811 3.291 -4.777 1 97.94 156 LEU B N 1
ATOM 2875 C CA . LEU B 1 156 ? -3.061 2.297 -4.016 1 97.94 156 LEU B CA 1
ATOM 2876 C C . LEU B 1 156 ? -2.457 1.244 -4.938 1 97.94 156 LEU B C 1
ATOM 2878 O O . LEU B 1 156 ? -1.324 0.805 -4.73 1 97.94 156 LEU B O 1
ATOM 2882 N N . ARG B 1 157 ? -3.213 0.82 -5.941 1 98.56 157 ARG B N 1
ATOM 2883 C CA . ARG B 1 157 ? -2.691 -0.128 -6.922 1 98.56 157 ARG B CA 1
ATOM 2884 C C . ARG B 1 157 ? -1.386 0.376 -7.527 1 98.56 157 ARG B C 1
ATOM 2886 O O . ARG B 1 157 ? -0.38 -0.338 -7.531 1 98.56 157 ARG B O 1
ATOM 2893 N N . GLN B 1 158 ? -1.437 1.612 -8 1 98.25 158 GLN B N 1
ATOM 2894 C CA . GLN B 1 158 ? -0.256 2.197 -8.625 1 98.25 158 GLN B CA 1
ATOM 2895 C C . GLN B 1 158 ? 0.879 2.359 -7.617 1 98.25 158 GLN B C 1
ATOM 2897 O O . GLN B 1 158 ? 2.041 2.105 -7.938 1 98.25 158 GLN B O 1
ATOM 2902 N N . SER B 1 159 ? 0.555 2.73 -6.387 1 98.31 159 SER B N 1
ATOM 2903 C CA . SER B 1 159 ? 1.567 2.914 -5.352 1 98.31 159 SER B CA 1
ATOM 2904 C C . SER B 1 159 ? 2.238 1.592 -4.992 1 98.31 159 SER B C 1
ATOM 2906 O O . SER B 1 159 ? 3.463 1.525 -4.867 1 98.31 159 SER B O 1
ATOM 2908 N N . LEU B 1 160 ? 1.438 0.501 -4.84 1 98.69 160 LEU B N 1
ATOM 2909 C CA . LEU B 1 160 ? 1.968 -0.807 -4.469 1 98.69 160 LEU B CA 1
ATOM 2910 C C . LEU B 1 160 ? 2.85 -1.37 -5.578 1 98.69 160 LEU B C 1
ATOM 2912 O O . LEU B 1 160 ? 3.896 -1.964 -5.305 1 98.69 160 LEU B O 1
ATOM 2916 N N . LEU B 1 161 ? 2.449 -1.172 -6.852 1 98.75 161 LEU B N 1
ATOM 2917 C CA . LEU B 1 161 ? 3.309 -1.53 -7.973 1 98.75 161 LEU B CA 1
ATOM 2918 C C . LEU B 1 161 ? 4.617 -0.748 -7.93 1 98.75 161 LEU B C 1
ATOM 2920 O O . LEU B 1 161 ? 5.695 -1.329 -8.055 1 98.75 161 LEU B O 1
ATOM 2924 N N . CYS B 1 162 ? 4.5 0.548 -7.684 1 98.69 162 CYS B N 1
ATOM 2925 C CA . CYS B 1 162 ? 5.652 1.444 -7.691 1 98.69 162 CYS B CA 1
ATOM 2926 C C . CYS B 1 162 ? 6.672 1.025 -6.641 1 98.69 162 CYS B C 1
ATOM 2928 O O . CYS B 1 162 ? 7.879 1.114 -6.871 1 98.69 162 CYS B O 1
ATOM 2930 N N . HIS B 1 163 ? 6.207 0.553 -5.461 1 98.19 163 HIS B N 1
ATOM 2931 C CA . HIS B 1 163 ? 7.098 0.138 -4.387 1 98.19 163 HIS B CA 1
ATOM 2932 C C . HIS B 1 163 ? 7.82 -1.159 -4.734 1 98.19 163 HIS B C 1
ATOM 2934 O O . HIS B 1 163 ? 8.969 -1.364 -4.332 1 98.19 163 HIS B O 1
ATOM 2940 N N . ALA B 1 164 ? 7.164 -2.047 -5.465 1 98.56 164 ALA B N 1
ATOM 2941 C CA . ALA B 1 164 ? 7.688 -3.348 -5.871 1 98.56 164 ALA B CA 1
ATOM 2942 C C . ALA B 1 164 ? 8.352 -4.062 -4.695 1 98.56 164 ALA B C 1
ATOM 2944 O O . ALA B 1 164 ? 9.492 -4.516 -4.801 1 98.56 164 ALA B O 1
ATOM 2945 N N . ASP B 1 165 ? 7.598 -4.277 -3.605 1 97.81 165 ASP B N 1
ATOM 2946 C CA . ASP B 1 165 ? 8.102 -4.926 -2.4 1 97.81 165 ASP B CA 1
ATOM 2947 C C . ASP B 1 165 ? 8.477 -6.383 -2.674 1 97.81 165 ASP B C 1
ATOM 2949 O O . ASP B 1 165 ? 7.594 -7.227 -2.877 1 97.81 165 ASP B O 1
ATOM 2953 N N . ALA B 1 166 ? 9.742 -6.676 -2.562 1 96.38 166 ALA B N 1
ATOM 2954 C CA . ALA B 1 166 ? 10.258 -7.977 -2.986 1 96.38 166 ALA B CA 1
ATOM 2955 C C . ALA B 1 166 ? 10.438 -8.906 -1.793 1 96.38 166 ALA B C 1
ATOM 2957 O O . ALA B 1 166 ? 11.094 -9.953 -1.906 1 96.38 166 ALA B O 1
ATOM 2958 N N . THR B 1 167 ? 9.898 -8.523 -0.653 1 95 167 THR B N 1
ATOM 2959 C CA . THR B 1 167 ? 10.016 -9.391 0.513 1 95 167 THR B CA 1
ATOM 2960 C C . THR B 1 167 ? 9.406 -10.758 0.231 1 95 167 THR B C 1
ATOM 2962 O O . THR B 1 167 ? 8.281 -10.852 -0.259 1 95 167 THR B O 1
ATOM 2965 N N . ILE B 1 168 ? 10.164 -11.789 0.464 1 93.25 168 ILE B N 1
ATOM 2966 C CA . ILE B 1 168 ? 9.664 -13.148 0.305 1 93.25 168 ILE B CA 1
ATOM 2967 C C . ILE B 1 168 ? 8.961 -13.602 1.586 1 93.25 168 ILE B C 1
ATOM 2969 O O . ILE B 1 168 ? 9.508 -13.461 2.682 1 93.25 168 ILE B O 1
ATOM 2973 N N . GLU B 1 169 ? 7.77 -14.07 1.416 1 93.12 169 GLU B N 1
ATOM 2974 C CA . GLU B 1 169 ? 6.949 -14.492 2.549 1 93.12 169 GLU B CA 1
ATOM 2975 C C . GLU B 1 169 ? 6.684 -15.992 2.514 1 93.12 169 GLU B C 1
ATOM 2977 O O . GLU B 1 169 ? 6.465 -16.562 1.444 1 93.12 169 GLU B O 1
ATOM 2982 N N . ALA B 1 170 ? 6.773 -16.5 3.768 1 82.81 170 ALA B N 1
ATOM 2983 C CA . ALA B 1 170 ? 6.285 -17.875 3.854 1 82.81 170 ALA B CA 1
ATOM 2984 C C . ALA B 1 170 ? 4.77 -17.938 3.672 1 82.81 170 ALA B C 1
ATOM 2986 O O . ALA B 1 170 ? 4.031 -17.25 4.375 1 82.81 170 ALA B O 1
ATOM 2987 N N . ASP B 1 171 ? 4.355 -18.125 2.564 1 68 171 ASP B N 1
ATOM 2988 C CA . ASP B 1 171 ? 2.936 -17.984 2.256 1 68 171 ASP B CA 1
ATOM 2989 C C . ASP B 1 171 ? 2.338 -19.297 1.764 1 68 171 ASP B C 1
ATOM 2991 O O . ASP B 1 171 ? 2.869 -19.922 0.841 1 68 171 ASP B O 1
ATOM 2995 N N . SER B 1 172 ? 1.337 -19.75 2.59 1 62.53 172 SER B N 1
ATOM 2996 C CA . SER B 1 172 ? 0.568 -20.922 2.148 1 62.53 172 SER B CA 1
ATOM 2997 C C . SER B 1 172 ? -0.587 -20.5 1.244 1 62.53 172 SER B C 1
ATOM 2999 O O . SER B 1 172 ? -1.209 -21.344 0.596 1 62.53 172 SER B O 1
ATOM 3001 N N . GLY B 1 173 ? -0.781 -19.234 1.075 1 58.88 173 GLY B N 1
ATOM 3002 C CA . GLY B 1 173 ? -1.873 -18.703 0.283 1 58.88 173 GLY B CA 1
ATOM 3003 C C . GLY B 1 173 ? -3.225 -18.828 0.957 1 58.88 173 GLY B C 1
ATOM 3004 O O . GLY B 1 173 ? -4.227 -18.312 0.467 1 58.88 173 GLY B O 1
ATOM 3005 N N . THR B 1 174 ? -3.27 -19.547 2.014 1 56.56 174 THR B N 1
ATOM 3006 C CA . THR B 1 174 ? -4.551 -19.891 2.619 1 56.56 174 THR B CA 1
ATOM 3007 C C . THR B 1 174 ? -4.668 -19.312 4.02 1 56.56 174 THR B C 1
ATOM 3009 O O . THR B 1 174 ? -5.77 -19.172 4.555 1 56.56 174 THR B O 1
ATOM 3012 N N . ASP B 1 175 ? -3.539 -18.922 4.445 1 62.72 175 ASP B N 1
ATOM 3013 C CA . ASP B 1 175 ? -3.521 -18.516 5.848 1 62.72 175 ASP B CA 1
ATOM 3014 C C . ASP B 1 175 ? -3.656 -17 5.977 1 62.72 175 ASP B C 1
ATOM 3016 O O . ASP B 1 175 ? -3.016 -16.25 5.238 1 62.72 175 ASP B O 1
ATOM 3020 N N . LEU B 1 176 ? -4.527 -16.609 6.887 1 57.66 176 LEU B N 1
ATOM 3021 C CA . LEU B 1 176 ? -4.773 -15.203 7.168 1 57.66 176 LEU B CA 1
ATOM 3022 C C . LEU B 1 176 ? -3.521 -14.531 7.73 1 57.66 176 LEU B C 1
ATOM 3024 O O . LEU B 1 176 ? -3.404 -13.305 7.707 1 57.66 176 LEU B O 1
ATOM 3028 N N . THR B 1 177 ? -2.682 -15.375 8.25 1 59.47 177 THR B N 1
ATOM 3029 C CA . THR B 1 177 ? -1.47 -14.82 8.844 1 59.47 177 THR B CA 1
ATOM 3030 C C . THR B 1 177 ? -0.347 -14.75 7.809 1 59.47 177 THR B C 1
ATOM 3032 O O . THR B 1 177 ? 0.784 -14.383 8.141 1 59.47 177 THR B O 1
ATOM 3035 N N . ASP B 1 178 ? -0.706 -15.07 6.688 1 75.5 178 ASP B N 1
ATOM 3036 C CA . ASP B 1 178 ? 0.302 -14.961 5.637 1 75.5 178 ASP B CA 1
ATOM 3037 C C . ASP B 1 178 ? 0.849 -13.539 5.551 1 75.5 178 ASP B C 1
ATOM 3039 O O . ASP B 1 178 ? 0.099 -12.57 5.688 1 75.5 178 ASP B O 1
ATOM 3043 N N . GLY B 1 179 ? 2.182 -13.484 5.508 1 85.69 179 GLY B N 1
ATOM 3044 C CA . GLY B 1 179 ? 2.861 -12.211 5.316 1 85.69 179 GLY B CA 1
ATOM 3045 C C . GLY B 1 179 ? 3.42 -11.633 6.602 1 85.69 179 GLY B C 1
ATOM 3046 O O . GLY B 1 179 ? 4.105 -10.609 6.586 1 85.69 179 GLY B O 1
ATOM 3047 N N . MET B 1 180 ? 3.078 -12.297 7.789 1 89.88 180 MET B N 1
ATOM 3048 C CA . MET B 1 180 ? 3.635 -11.844 9.062 1 89.88 180 MET B CA 1
ATOM 3049 C C . MET B 1 180 ? 5.062 -12.352 9.242 1 89.88 180 MET B C 1
ATOM 3051 O O . MET B 1 180 ? 5.512 -13.227 8.5 1 89.88 180 MET B O 1
ATOM 3055 N N . GLY B 1 181 ? 5.746 -11.656 10.172 1 91.44 181 GLY B N 1
ATOM 3056 C CA . GLY B 1 181 ? 7.145 -11.984 10.414 1 91.44 181 GLY B CA 1
ATOM 3057 C C . GLY B 1 181 ? 8.07 -10.789 10.281 1 91.44 181 GLY B C 1
ATOM 3058 O O . GLY B 1 181 ? 7.609 -9.664 10.094 1 91.44 181 GLY B O 1
ATOM 3059 N N . GLU B 1 182 ? 9.305 -11.094 10.406 1 93.31 182 GLU B N 1
ATOM 3060 C CA . GLU B 1 182 ? 10.312 -10.039 10.391 1 93.31 182 GLU B CA 1
ATOM 3061 C C . GLU B 1 182 ? 10.398 -9.375 9.016 1 93.31 182 GLU B C 1
ATOM 3063 O O . GLU B 1 182 ? 10.367 -10.055 7.988 1 93.31 182 GLU B O 1
ATOM 3068 N N . ARG B 1 183 ? 10.469 -8.047 9.031 1 95.06 183 ARG B N 1
ATOM 3069 C CA . ARG B 1 183 ? 10.578 -7.234 7.824 1 95.06 183 ARG B CA 1
ATOM 3070 C C . ARG B 1 183 ? 11.633 -6.145 7.996 1 95.06 183 ARG B C 1
ATOM 3072 O O . ARG B 1 183 ? 11.812 -5.621 9.094 1 95.06 183 ARG B O 1
ATOM 3079 N N . GLN B 1 184 ? 12.328 -5.914 6.91 1 95.75 184 GLN B N 1
ATOM 3080 C CA . GLN B 1 184 ? 13.172 -4.727 6.852 1 95.75 184 GLN B CA 1
ATOM 3081 C C . GLN B 1 184 ? 12.398 -3.529 6.309 1 95.75 184 GLN B C 1
ATOM 3083 O O . GLN B 1 184 ? 11.883 -3.57 5.188 1 95.75 184 GLN B O 1
ATOM 3088 N N . CYS B 1 185 ? 12.281 -2.512 7.16 1 98.31 185 CYS B N 1
ATOM 3089 C CA . CYS B 1 185 ? 11.469 -1.346 6.824 1 98.31 185 CYS B CA 1
ATOM 3090 C C . CYS B 1 185 ? 12.305 -0.071 6.871 1 98.31 185 CYS B C 1
ATOM 3092 O O . CYS B 1 185 ? 13.367 -0.044 7.488 1 98.31 185 CYS B O 1
ATOM 3094 N N . LYS B 1 186 ? 11.836 0.954 6.141 1 98.19 186 LYS B N 1
ATOM 3095 C CA . LYS B 1 186 ? 12.312 2.303 6.426 1 98.19 186 LYS B CA 1
ATOM 3096 C C . LYS B 1 186 ? 11.773 2.805 7.762 1 98.19 186 LYS B C 1
ATOM 3098 O O . LYS B 1 186 ? 10.781 2.281 8.273 1 98.19 186 LYS B O 1
ATOM 3103 N N . ASP B 1 187 ? 12.461 3.793 8.336 1 98.31 187 ASP B N 1
ATOM 3104 C CA . ASP B 1 187 ? 11.984 4.379 9.586 1 98.31 187 ASP B CA 1
ATOM 3105 C C . ASP B 1 187 ? 10.906 5.422 9.32 1 98.31 187 ASP B C 1
ATOM 3107 O O . ASP B 1 187 ? 11.195 6.617 9.242 1 98.31 187 ASP B O 1
ATOM 3111 N N . TRP B 1 188 ? 9.672 4.969 9.297 1 98.44 188 TRP B N 1
ATOM 3112 C CA . TRP B 1 188 ? 8.57 5.84 8.914 1 98.44 188 TRP B CA 1
ATOM 3113 C C . TRP B 1 188 ? 8.359 6.941 9.945 1 98.44 188 TRP B C 1
ATOM 3115 O O . TRP B 1 188 ? 7.668 7.926 9.68 1 98.44 188 TRP B O 1
ATOM 3125 N N . ASN B 1 189 ? 8.906 6.855 11.164 1 98.06 189 ASN B N 1
ATOM 3126 C CA . ASN B 1 189 ? 8.789 7.906 12.172 1 98.06 189 ASN B CA 1
ATOM 3127 C C . ASN B 1 189 ? 9.391 9.219 11.68 1 98.06 189 ASN B C 1
ATOM 3129 O O . ASN B 1 189 ? 8.953 10.297 12.102 1 98.06 189 ASN B O 1
ATOM 3133 N N . ILE B 1 190 ? 10.352 9.133 10.82 1 98.19 190 ILE B N 1
ATOM 3134 C CA . ILE B 1 190 ? 10.977 10.328 10.258 1 98.19 190 ILE B CA 1
ATOM 3135 C C . ILE B 1 190 ? 9.93 11.164 9.539 1 98.19 190 ILE B C 1
ATOM 3137 O O . ILE B 1 190 ? 9.922 12.398 9.648 1 98.19 190 ILE B O 1
ATOM 3141 N N . LEU B 1 191 ? 8.984 10.516 8.836 1 98.06 191 LEU B N 1
ATOM 3142 C CA . LEU B 1 191 ? 7.945 11.242 8.109 1 98.06 191 LEU B CA 1
ATOM 3143 C C . LEU B 1 191 ? 6.926 11.836 9.078 1 98.06 191 LEU B C 1
ATOM 3145 O O . LEU B 1 191 ? 6.41 12.93 8.844 1 98.06 191 LEU B O 1
ATOM 3149 N N . TYR B 1 192 ? 6.617 11.125 10.156 1 98 192 TYR B N 1
ATOM 3150 C CA . TYR B 1 192 ? 5.73 11.672 11.172 1 98 192 TYR B CA 1
ATOM 3151 C C . TYR B 1 192 ? 6.312 12.953 11.766 1 98 192 TYR B C 1
ATOM 3153 O O . TYR B 1 192 ? 5.613 13.961 11.891 1 98 192 TYR B O 1
ATOM 3161 N N . LYS B 1 193 ? 7.547 12.859 12.078 1 97.12 193 LYS B N 1
ATOM 3162 C CA . LYS B 1 193 ? 8.219 14.023 12.656 1 97.12 193 LYS B CA 1
ATOM 3163 C C . LYS B 1 193 ? 8.289 15.172 11.656 1 97.12 193 LYS B C 1
ATOM 3165 O O . LYS B 1 193 ? 8.031 16.328 12.008 1 97.12 193 LYS B O 1
ATOM 3170 N N . ALA B 1 194 ? 8.641 14.859 10.469 1 96.81 194 ALA B N 1
ATOM 3171 C CA . ALA B 1 194 ? 8.742 15.883 9.43 1 96.81 194 ALA B CA 1
ATOM 3172 C C . ALA B 1 194 ? 7.406 16.609 9.242 1 96.81 194 ALA B C 1
ATOM 3174 O O . ALA B 1 194 ? 7.363 17.828 9.164 1 96.81 194 ALA B O 1
ATOM 3175 N N . SER B 1 195 ? 6.332 15.828 9.141 1 95.94 195 SER B N 1
ATOM 3176 C CA . SER B 1 195 ? 5 16.391 8.945 1 95.94 195 SER B CA 1
ATOM 3177 C C . SER B 1 195 ? 4.609 17.297 10.117 1 95.94 195 SER B C 1
ATOM 3179 O O . SER B 1 195 ? 4.227 18.438 9.922 1 95.94 195 SER B O 1
ATOM 3181 N N . THR B 1 196 ? 4.754 16.844 11.312 1 96.44 196 THR B N 1
ATOM 3182 C CA . THR B 1 196 ? 4.363 17.594 12.508 1 96.44 196 THR B CA 1
ATOM 3183 C C . THR B 1 196 ? 5.207 18.859 12.656 1 96.44 196 THR B C 1
ATOM 3185 O O . THR B 1 196 ? 4.676 19.938 12.922 1 96.44 196 THR B O 1
ATOM 3188 N N . ARG B 1 197 ? 6.484 18.734 12.414 1 95.44 197 ARG B N 1
ATOM 3189 C CA . ARG B 1 197 ? 7.402 19.859 12.562 1 95.44 197 ARG B CA 1
ATOM 3190 C C . ARG B 1 197 ? 7.121 20.938 11.523 1 95.44 197 ARG B C 1
ATOM 3192 O O . ARG B 1 197 ? 7.332 22.125 11.773 1 95.44 197 ARG B O 1
ATOM 3199 N N . SER B 1 198 ? 6.637 20.562 10.383 1 94.06 198 SER B N 1
ATOM 3200 C CA . SER B 1 198 ? 6.414 21.516 9.305 1 94.06 198 SER B CA 1
ATOM 3201 C C . SER B 1 198 ? 5.32 22.516 9.664 1 94.06 198 SER B C 1
ATOM 3203 O O . SER B 1 198 ? 5.215 23.578 9.039 1 94.06 198 SER B O 1
ATOM 3205 N N . ASP B 1 199 ? 4.438 22.172 10.609 1 93 199 ASP B N 1
ATOM 3206 C CA . ASP B 1 199 ? 3.408 23.109 11.047 1 93 199 ASP B 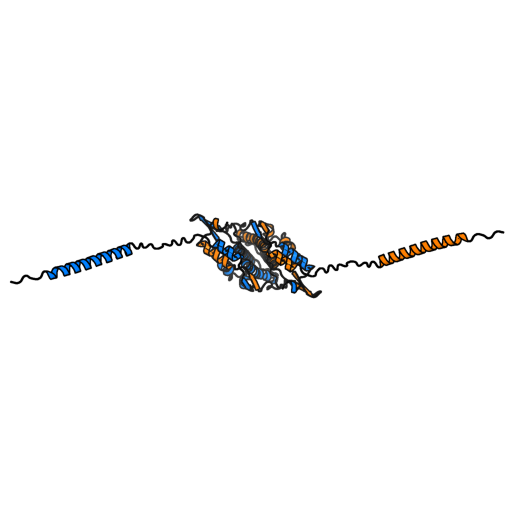CA 1
ATOM 3207 C C . ASP B 1 199 ? 4.027 24.328 11.727 1 93 199 ASP B C 1
ATOM 3209 O O . ASP B 1 199 ? 3.518 25.438 11.602 1 93 199 ASP B O 1
ATOM 3213 N N . ASP B 1 200 ? 5.113 24.078 12.406 1 92.5 200 ASP B N 1
ATOM 3214 C CA . ASP B 1 200 ? 5.816 25.156 13.094 1 92.5 200 ASP B CA 1
ATOM 3215 C C . ASP B 1 200 ? 6.941 25.719 12.227 1 92.5 200 ASP B C 1
ATOM 3217 O O . ASP B 1 200 ? 7.281 26.906 12.336 1 92.5 200 ASP B O 1
ATOM 3221 N N . GLU B 1 201 ? 7.562 24.828 11.461 1 92.19 201 GLU B N 1
ATOM 3222 C CA . GLU B 1 201 ? 8.648 25.172 10.555 1 92.19 201 GLU B CA 1
ATOM 3223 C C . GLU B 1 201 ? 8.312 24.797 9.117 1 92.19 201 GLU B C 1
ATOM 3225 O O . GLU B 1 201 ? 8.789 23.781 8.609 1 92.19 201 GLU B O 1
ATOM 3230 N N . PRO B 1 202 ? 7.566 25.594 8.484 1 92.88 202 PRO B N 1
ATOM 3231 C CA . PRO B 1 202 ? 7.078 25.266 7.141 1 92.88 202 PRO B CA 1
ATOM 3232 C C . PRO B 1 202 ? 8.203 25.062 6.133 1 92.88 202 PRO B C 1
ATOM 3234 O O . PRO B 1 202 ? 9.281 25.656 6.277 1 92.88 202 PRO B O 1
ATOM 3237 N N . VAL B 1 203 ? 7.879 24.172 5.246 1 92.06 203 VAL B N 1
ATOM 3238 C CA . VAL B 1 203 ? 8.789 23.969 4.125 1 92.06 203 VAL B CA 1
ATOM 3239 C C . VAL B 1 203 ? 8.688 25.141 3.15 1 92.06 203 VAL B C 1
ATOM 3241 O O . VAL B 1 203 ? 7.609 25.719 2.982 1 92.06 203 VAL B O 1
ATOM 3244 N N . THR B 1 204 ? 9.828 25.516 2.549 1 89.69 204 THR B N 1
ATOM 3245 C CA . THR B 1 204 ? 9.836 26.547 1.508 1 89.69 204 THR B CA 1
ATOM 3246 C C . THR B 1 204 ? 10.055 25.906 0.134 1 89.69 204 THR B C 1
ATOM 3248 O O . THR B 1 204 ? 10.562 24.797 0.031 1 89.69 204 THR B O 1
ATOM 3251 N N . PRO B 1 205 ? 9.617 26.625 -0.917 1 85.94 205 PRO B N 1
ATOM 3252 C CA . PRO B 1 205 ? 9.828 26.078 -2.266 1 85.94 205 PRO B CA 1
ATOM 3253 C C . PRO B 1 205 ? 11.281 25.719 -2.535 1 85.94 205 PRO B C 1
ATOM 3255 O O . PRO B 1 205 ? 11.562 24.766 -3.264 1 85.94 205 PRO B O 1
ATOM 3258 N N . ASP B 1 206 ? 12.25 26.312 -1.928 1 85.5 206 ASP B N 1
ATOM 3259 C CA . ASP B 1 206 ? 13.672 26.062 -2.125 1 85.5 206 ASP B CA 1
ATOM 3260 C C . ASP B 1 206 ? 14.086 24.75 -1.466 1 85.5 206 ASP B C 1
ATOM 3262 O O . ASP B 1 206 ? 15.055 24.109 -1.893 1 85.5 206 ASP B O 1
ATOM 3266 N N . ASP B 1 207 ? 13.312 24.344 -0.476 1 86.75 207 ASP B N 1
ATOM 3267 C CA . ASP B 1 207 ? 13.602 23.094 0.243 1 86.75 207 ASP B CA 1
ATOM 3268 C C . ASP B 1 207 ? 13.289 21.875 -0.618 1 86.75 207 ASP B C 1
ATOM 3270 O O . ASP B 1 207 ? 13.781 20.781 -0.347 1 86.75 207 ASP B O 1
ATOM 3274 N N . LEU B 1 208 ? 12.438 22.078 -1.576 1 80.81 208 LEU B N 1
ATOM 3275 C CA . LEU B 1 208 ? 11.938 20.938 -2.334 1 80.81 208 LEU B CA 1
ATOM 3276 C C . LEU B 1 208 ? 12.672 20.797 -3.662 1 80.81 208 LEU B C 1
ATOM 3278 O O . LEU B 1 208 ? 12.32 19.953 -4.488 1 80.81 208 LEU B O 1
ATOM 3282 N N . ARG B 1 209 ? 13.641 21.719 -3.879 1 72.5 209 ARG B N 1
ATOM 3283 C CA . ARG B 1 209 ? 14.461 21.641 -5.086 1 72.5 209 ARG B CA 1
ATOM 3284 C C . ARG B 1 209 ? 15.617 20.672 -4.902 1 72.5 209 ARG B C 1
ATOM 3286 O O . ARG B 1 209 ? 16.109 20.484 -3.789 1 72.5 209 ARG B O 1
#

Sequence (418 aa):
MAPLPKSTARRHTVLLLCLFSSLLVSFALFTYFMLLPLSQFTTHHHASNKSYVPADLGALTTSAKTVEFARHDAYQSLGREHDHLWRDDLLPPNGGYLTLAHAPNDTAKLGVAMFHQLRCLAAIRSEMQRLHEHGSGDPAHRDQDRDRALACFDYLRQSLLCHADATIEADSGTDLTDGMGERQCKDWNILYKASTRSDDEPVTPDDLRMAPLPKSTARRHTVLLLCLFSSLLVSFALFTYFMLLPLSQFTTHHHASNKSYVPADLGALTTSAKTVEFARHDAYQSLGREHDHLWRDDLLPPNGGYLTLAHAPNDTAKLGVAMFHQLRCLAAIRSEMQRLHEHGSGDPAHRDQDRDRALACFDYLRQSLLCHADATIEADSGTDLTDGMGERQCKDWNILYKASTRSDDEPVTPDDLR

Radius of gyration: 41.73 Å; Cα contacts (8 Å, |Δi|>4): 540; chains: 2; bounding box: 84×154×156 Å